Protein AF-0000000082274538 (afdb_homodimer)

Structure (mmCIF, N/CA/C/O backbone):
data_AF-0000000082274538-model_v1
#
loop_
_entity.id
_entity.type
_entity.pdbx_description
1 polymer 'GPN-loop GTPase 3'
#
loop_
_atom_site.group_PDB
_atom_site.id
_atom_site.type_symbol
_atom_site.label_atom_id
_atom_site.label_alt_id
_atom_site.label_comp_id
_atom_site.label_asym_id
_atom_site.label_entity_id
_atom_site.label_seq_id
_atom_site.pdbx_PDB_ins_code
_atom_site.Cartn_x
_atom_site.Cartn_y
_atom_site.Cartn_z
_atom_site.occupancy
_atom_site.B_iso_or_equiv
_atom_site.auth_seq_id
_atom_site.auth_comp_id
_atom_site.auth_asym_id
_atom_site.auth_atom_id
_atom_site.pdbx_PDB_model_num
ATOM 1 N N . MET A 1 1 ? 9.789 31.812 15.656 1 41.69 1 MET A N 1
ATOM 2 C CA . MET A 1 1 ? 8.68 32.156 14.773 1 41.69 1 MET A CA 1
ATOM 3 C C . MET A 1 1 ? 7.902 30.891 14.383 1 41.69 1 MET A C 1
ATOM 5 O O . MET A 1 1 ? 8.492 29.875 14.008 1 41.69 1 MET A O 1
ATOM 9 N N . GLY A 1 2 ? 6.645 30.75 14.836 1 57.97 2 GLY A N 1
ATOM 10 C CA . GLY A 1 2 ? 5.867 29.531 14.75 1 57.97 2 GLY A CA 1
ATOM 11 C C . GLY A 1 2 ? 5.582 29.094 13.32 1 57.97 2 GLY A C 1
ATOM 12 O O . GLY A 1 2 ? 5.969 29.781 12.375 1 57.97 2 GLY A O 1
ATOM 13 N N . ARG A 1 3 ? 5.566 27.922 12.867 1 79.69 3 ARG A N 1
ATOM 14 C CA . ARG A 1 3 ? 5.191 27.406 11.547 1 79.69 3 ARG A CA 1
ATOM 15 C C . ARG A 1 3 ? 3.707 27.062 11.5 1 79.69 3 ARG A C 1
ATOM 17 O O . ARG A 1 3 ? 3.084 26.828 12.539 1 79.69 3 ARG A O 1
ATOM 24 N N . CYS A 1 4 ? 3.139 27.453 10.367 1 91.75 4 CYS A N 1
ATOM 25 C CA . CYS A 1 4 ? 1.728 27.109 10.211 1 91.75 4 CYS A CA 1
ATOM 26 C C . CYS A 1 4 ? 1.48 25.641 10.523 1 91.75 4 CYS A C 1
ATOM 28 O O . CYS A 1 4 ? 2.418 24.844 10.555 1 91.75 4 CYS A O 1
ATOM 30 N N . PHE A 1 5 ? 0.257 25.359 10.898 1 95.19 5 PHE A N 1
ATOM 31 C CA . PHE A 1 5 ? -0.147 23.984 11.172 1 95.19 5 PHE A CA 1
ATOM 32 C C . PHE A 1 5 ? -0.539 23.281 9.883 1 95.19 5 PHE A C 1
ATOM 34 O O . PHE A 1 5 ? -1.173 23.875 9.008 1 95.19 5 PHE A O 1
ATOM 41 N N . ILE A 1 6 ? -0.104 22.031 9.805 1 97.12 6 ILE A N 1
ATOM 42 C CA . ILE A 1 6 ? -0.291 21.375 8.516 1 97.12 6 ILE A CA 1
ATOM 43 C C . ILE A 1 6 ? -0.864 19.969 8.734 1 97.12 6 ILE A C 1
ATOM 45 O O . ILE A 1 6 ? -0.365 19.219 9.57 1 97.12 6 ILE A O 1
ATOM 49 N N . GLN A 1 7 ? -1.952 19.672 8.023 1 97.75 7 GLN A N 1
ATOM 50 C CA . GLN A 1 7 ? -2.41 18.297 7.84 1 97.75 7 GLN A CA 1
ATOM 51 C C . GLN A 1 7 ? -1.885 17.719 6.535 1 97.75 7 GLN A C 1
ATOM 53 O O . GLN A 1 7 ? -2.059 18.312 5.469 1 97.75 7 GLN A O 1
ATOM 58 N N . ILE A 1 8 ? -1.237 16.625 6.672 1 97.56 8 ILE A N 1
ATOM 59 C CA . ILE A 1 8 ? -0.86 15.844 5.496 1 97.56 8 ILE A CA 1
ATOM 60 C C . ILE A 1 8 ? -1.9 14.758 5.246 1 97.56 8 ILE A C 1
ATOM 62 O O . ILE A 1 8 ? -1.877 13.711 5.887 1 97.56 8 ILE A O 1
ATOM 66 N N . VAL A 1 9 ? -2.738 14.969 4.223 1 97.56 9 VAL A N 1
ATOM 67 C CA . VAL A 1 9 ? -3.869 14.078 3.988 1 97.56 9 VAL A CA 1
ATOM 68 C C . VAL A 1 9 ? -3.479 13 2.977 1 97.56 9 VAL A C 1
ATOM 70 O O . VAL A 1 9 ? -3.111 13.312 1.842 1 97.56 9 VAL A O 1
ATOM 73 N N . MET A 1 10 ? -3.574 11.766 3.416 1 94.88 10 MET A N 1
ATOM 74 C CA . MET A 1 10 ? -3.17 10.648 2.572 1 94.88 10 MET A CA 1
ATOM 75 C C . MET A 1 10 ? -4.141 9.484 2.715 1 94.88 10 MET A C 1
ATOM 77 O O . MET A 1 10 ? -5.078 9.547 3.512 1 94.88 10 MET A O 1
ATOM 81 N N . GLY A 1 11 ? -3.967 8.461 1.857 1 90.94 11 GLY A N 1
ATOM 82 C CA . GLY A 1 11 ? -4.816 7.285 1.774 1 90.94 11 GLY A CA 1
ATOM 83 C C . GLY A 1 11 ? -4.984 6.77 0.358 1 90.94 11 GLY A C 1
ATOM 84 O O . GLY A 1 11 ? -4.625 7.449 -0.604 1 90.94 11 GLY A O 1
ATOM 85 N N . PRO A 1 12 ? -5.484 5.629 0.339 1 87.25 12 PRO A N 1
ATOM 86 C CA . PRO A 1 12 ? -5.648 5.035 -0.991 1 87.25 12 PRO A CA 1
ATOM 87 C C . PRO A 1 12 ? -6.508 5.891 -1.917 1 87.25 12 PRO A C 1
ATOM 89 O O . PRO A 1 12 ? -7.277 6.73 -1.448 1 87.25 12 PRO A O 1
ATOM 92 N N . ALA A 1 13 ? -6.297 5.566 -3.264 1 83.12 13 ALA A N 1
ATOM 93 C CA . ALA A 1 13 ? -7.117 6.262 -4.25 1 83.12 13 ALA A CA 1
ATOM 94 C C . ALA A 1 13 ? -8.602 5.996 -4.02 1 83.12 13 ALA A C 1
ATOM 96 O O . ALA A 1 13 ? -9 4.867 -3.723 1 83.12 13 ALA A O 1
ATOM 97 N N . GLY A 1 14 ? -9.375 6.98 -4.027 1 82.12 14 GLY A N 1
ATOM 98 C CA . GLY A 1 14 ? -10.812 6.832 -3.889 1 82.12 14 GLY A CA 1
ATOM 99 C C . GLY A 1 14 ? -11.289 6.891 -2.447 1 82.12 14 GLY A C 1
ATOM 100 O O . GLY A 1 14 ? -12.484 6.812 -2.176 1 82.12 14 GLY A O 1
ATOM 101 N N . SER A 1 15 ? -10.414 7.074 -1.529 1 89.62 15 SER A N 1
ATOM 102 C CA . SER A 1 15 ? -10.781 7.051 -0.118 1 89.62 15 SER A CA 1
ATOM 103 C C . SER A 1 15 ? -11.469 8.344 0.298 1 89.62 15 SER A C 1
ATOM 105 O O . SER A 1 15 ? -12.008 8.445 1.401 1 89.62 15 SER A O 1
ATOM 107 N N . GLY A 1 16 ? -11.422 9.414 -0.55 1 91.94 16 GLY A N 1
ATOM 108 C CA . GLY A 1 16 ? -12.133 10.641 -0.247 1 91.94 16 GLY A CA 1
ATOM 109 C C . GLY A 1 16 ? -11.227 11.742 0.269 1 91.94 16 GLY A C 1
ATOM 110 O O . GLY A 1 16 ? -11.664 12.625 1.008 1 91.94 16 GLY A O 1
ATOM 111 N N . LYS A 1 17 ? -9.992 11.719 -0.103 1 95.5 17 LYS A N 1
ATOM 112 C CA . LYS A 1 17 ? -9.016 12.703 0.36 1 95.5 17 LYS A CA 1
ATOM 113 C C . LYS A 1 17 ? -9.453 14.117 -0.017 1 95.5 17 LYS A C 1
ATOM 115 O O . LYS A 1 17 ? -9.5 15.008 0.837 1 95.5 17 LYS A O 1
ATOM 120 N N . SER A 1 18 ? -9.789 14.32 -1.315 1 94.94 18 SER A N 1
ATOM 121 C CA . SER A 1 18 ? -10.18 15.641 -1.787 1 94.94 18 SER A CA 1
ATOM 122 C C . SER A 1 18 ? -11.484 16.094 -1.148 1 94.94 18 SER A C 1
ATOM 124 O O . SER A 1 18 ? -11.648 17.266 -0.82 1 94.94 18 SER A O 1
ATOM 126 N N . THR A 1 19 ? -12.383 15.172 -1.004 1 95.56 19 THR A N 1
ATOM 127 C CA . THR A 1 19 ? -13.648 15.477 -0.348 1 95.56 19 THR A CA 1
ATOM 128 C C . THR A 1 19 ? -13.422 15.867 1.109 1 95.56 19 THR A C 1
ATOM 130 O O . THR A 1 19 ? -14.078 16.781 1.622 1 95.56 19 THR A O 1
ATOM 133 N N . TYR A 1 20 ? -12.555 15.18 1.784 1 97.75 20 TYR A N 1
ATOM 134 C CA . TYR A 1 20 ? -12.172 15.516 3.15 1 97.75 20 TYR A CA 1
ATOM 135 C C . TYR A 1 20 ? -11.656 16.953 3.23 1 97.75 20 TYR A C 1
ATOM 137 O O . TYR A 1 20 ? -12.078 17.719 4.094 1 97.75 20 TYR A O 1
ATOM 145 N N . CYS A 1 21 ? -10.727 17.312 2.322 1 98 21 CYS A N 1
ATOM 146 C CA . CYS A 1 21 ? -10.148 18.641 2.291 1 98 21 CYS A CA 1
ATOM 147 C C . CYS A 1 21 ? -11.219 19.703 2.09 1 98 21 CYS A C 1
ATOM 149 O O . CYS A 1 21 ? -11.234 20.719 2.787 1 98 21 CYS A O 1
ATOM 151 N N . GLN A 1 22 ? -12.109 19.422 1.169 1 97.25 22 GLN A N 1
ATOM 152 C CA . GLN A 1 22 ? -13.203 20.344 0.893 1 97.25 22 GLN A CA 1
ATOM 153 C C . GLN A 1 22 ? -14.094 20.531 2.119 1 97.25 22 GLN A C 1
ATOM 155 O O . GLN A 1 22 ? -14.445 21.656 2.479 1 97.25 22 GLN A O 1
ATOM 160 N N . ALA A 1 23 ? -14.453 19.422 2.736 1 96.81 23 ALA A N 1
ATOM 161 C CA . ALA A 1 23 ? -15.352 19.453 3.893 1 96.81 23 ALA A CA 1
ATOM 162 C C . ALA A 1 23 ? -14.719 20.219 5.051 1 96.81 23 ALA A C 1
ATOM 164 O O . ALA A 1 23 ? -15.391 21.016 5.707 1 96.81 23 ALA A O 1
ATOM 165 N N . MET A 1 24 ? -13.469 20 5.312 1 97.25 24 MET A N 1
ATOM 166 C CA . MET A 1 24 ? -12.766 20.672 6.402 1 97.25 24 MET A CA 1
ATOM 167 C C . MET A 1 24 ? -12.68 22.172 6.152 1 97.25 24 MET A C 1
ATOM 169 O O . MET A 1 24 ? -12.898 22.969 7.062 1 97.25 24 MET A O 1
ATOM 173 N N . GLN A 1 25 ? -12.32 22.5 4.918 1 96.69 25 GLN A N 1
ATOM 174 C CA . GLN A 1 25 ? -12.227 23.922 4.551 1 96.69 25 GLN A CA 1
ATOM 175 C C . GLN A 1 25 ? -13.57 24.625 4.719 1 96.69 25 GLN A C 1
ATOM 177 O O . GLN A 1 25 ? -13.641 25.703 5.312 1 96.69 25 GLN A O 1
ATOM 182 N N . HIS A 1 26 ? -14.625 24.016 4.207 1 95 26 HIS A N 1
ATOM 183 C CA . HIS A 1 26 ? -15.961 24.594 4.297 1 95 26 HIS A CA 1
ATOM 184 C C . HIS A 1 26 ? -16.422 24.672 5.746 1 95 26 HIS A C 1
ATOM 186 O O . HIS A 1 26 ? -16.984 25.703 6.164 1 95 26 HIS A O 1
ATOM 192 N N . HIS A 1 27 ? -16.203 23.625 6.457 1 94.81 27 HIS A N 1
ATOM 193 C CA . HIS A 1 27 ? -16.609 23.578 7.859 1 94.81 27 HIS A CA 1
ATOM 194 C C . HIS A 1 27 ? -15.945 24.703 8.664 1 94.81 27 HIS A C 1
ATOM 196 O O . HIS A 1 27 ? -16.594 25.359 9.477 1 94.81 27 HIS A O 1
ATOM 202 N N . ALA A 1 28 ? -14.688 24.906 8.453 1 92.44 28 ALA A N 1
ATOM 203 C CA . ALA A 1 28 ? -13.938 25.922 9.188 1 92.44 28 ALA A CA 1
ATOM 204 C C . ALA A 1 28 ? -14.484 27.328 8.914 1 92.44 28 ALA A C 1
ATOM 206 O O . ALA A 1 28 ? -14.477 28.188 9.797 1 92.44 28 ALA A O 1
ATOM 207 N N . GLU A 1 29 ? -14.969 27.547 7.734 1 89.56 29 GLU A N 1
ATOM 208 C CA . GLU A 1 29 ? -15.5 28.844 7.352 1 89.56 29 GLU A CA 1
ATOM 209 C C . GLU A 1 29 ? -16.844 29.125 8.023 1 89.56 29 GLU A C 1
ATOM 211 O O . GLU A 1 29 ? -17.25 30.281 8.172 1 89.56 29 GLU A O 1
ATOM 216 N N . THR A 1 30 ? -17.484 28.078 8.359 1 86.69 30 THR A N 1
ATOM 217 C CA . THR A 1 30 ? -18.844 28.234 8.867 1 86.69 30 THR A CA 1
ATOM 218 C C . THR A 1 30 ? -18.859 28.25 10.391 1 86.69 30 THR A C 1
ATOM 220 O O . THR A 1 30 ? -19.891 28.531 11.016 1 86.69 30 THR A O 1
ATOM 223 N N . LEU A 1 31 ? -17.734 27.859 10.906 1 81.81 31 LEU A N 1
ATOM 224 C CA . LEU A 1 31 ? -17.641 27.875 12.367 1 81.81 31 LEU A CA 1
ATOM 225 C C . LEU A 1 31 ? -17.812 29.297 12.898 1 81.81 31 LEU A C 1
ATOM 227 O O . LEU A 1 31 ? -17.484 30.266 12.219 1 81.81 31 LEU A O 1
ATOM 231 N N . GLY A 1 32 ? -18.625 29.469 13.977 1 70.56 32 GLY A N 1
ATOM 232 C CA . GLY A 1 32 ? -18.906 30.781 14.547 1 70.56 32 GLY A CA 1
ATOM 233 C C . GLY A 1 32 ? -17.969 31.156 15.672 1 70.56 32 GLY A C 1
ATOM 234 O O . GLY A 1 32 ? -17.312 30.297 16.25 1 70.56 32 GLY A O 1
ATOM 235 N N . GLY A 1 33 ? -17.906 32.406 15.828 1 65.69 33 GLY A N 1
ATOM 236 C CA . GLY A 1 33 ? -17.25 32.969 16.969 1 65.69 33 GLY A CA 1
ATOM 237 C C . GLY A 1 33 ? -15.742 32.75 16.984 1 65.69 33 GLY A C 1
ATOM 238 O O . GLY A 1 33 ? -15.078 32.969 15.969 1 65.69 33 GLY A O 1
ATOM 239 N N . SER A 1 34 ? -15.18 32.375 18.125 1 62 34 SER A N 1
ATOM 240 C CA . SER A 1 34 ? -13.758 32.219 18.406 1 62 34 SER A CA 1
ATOM 241 C C . SER A 1 34 ? -13.188 30.969 17.719 1 62 34 SER A C 1
ATOM 243 O O . SER A 1 34 ? -11.969 30.828 17.594 1 62 34 SER A O 1
ATOM 245 N N . ARG A 1 35 ? -14.133 30.234 17.094 1 69.69 35 ARG A N 1
ATOM 246 C CA . ARG A 1 35 ? -13.648 29 16.484 1 69.69 35 ARG A CA 1
ATOM 247 C C . ARG A 1 35 ? -13.492 29.156 14.984 1 69.69 35 ARG A C 1
ATOM 249 O O . ARG A 1 35 ? -13.008 28.25 14.305 1 69.69 35 ARG A O 1
ATOM 256 N N . LYS A 1 36 ? -13.898 30.344 14.555 1 77.12 36 LYS A N 1
ATOM 257 C CA . LYS A 1 36 ? -13.766 30.578 13.117 1 77.12 36 LYS A CA 1
ATOM 258 C C . LYS A 1 36 ? -12.305 30.625 12.703 1 77.12 36 LYS A C 1
ATOM 260 O O . LYS A 1 36 ? -11.477 31.25 13.375 1 77.12 36 LYS A O 1
ATOM 265 N N . ARG A 1 37 ? -12.016 29.812 11.828 1 85.12 37 ARG A N 1
ATOM 266 C CA . ARG A 1 37 ? -10.648 29.797 11.312 1 85.12 37 ARG A CA 1
ATOM 267 C C . ARG A 1 37 ? -10.633 29.562 9.805 1 85.12 37 ARG A C 1
ATOM 269 O O . ARG A 1 37 ? -11.625 29.109 9.234 1 85.12 37 ARG A O 1
ATOM 276 N N . THR A 1 38 ? -9.641 30.062 9.242 1 91.44 38 THR A N 1
ATOM 277 C CA . THR A 1 38 ? -9.406 29.828 7.824 1 91.44 38 THR A CA 1
ATOM 278 C C . THR A 1 38 ? -8.484 28.641 7.613 1 91.44 38 THR A C 1
ATOM 280 O O . THR A 1 38 ? -7.391 28.594 8.188 1 91.44 38 THR A O 1
ATOM 283 N N . ILE A 1 39 ? -9 27.672 6.898 1 96 39 ILE A N 1
ATOM 284 C CA . ILE A 1 39 ? -8.172 26.547 6.508 1 96 39 ILE A CA 1
ATOM 285 C C . ILE A 1 39 ? -7.809 26.656 5.031 1 96 39 ILE A C 1
ATOM 287 O O . ILE A 1 39 ? -8.688 26.719 4.168 1 96 39 ILE A O 1
ATOM 291 N N . HIS A 1 40 ? -6.547 26.75 4.789 1 97.5 40 HIS A N 1
ATOM 292 C CA . HIS A 1 40 ? -6.062 26.719 3.414 1 97.5 40 HIS A CA 1
ATOM 293 C C . HIS A 1 40 ? -5.852 25.281 2.943 1 97.5 40 HIS A C 1
ATOM 295 O O . HIS A 1 40 ? -5.543 24.406 3.746 1 97.5 40 HIS A O 1
ATOM 301 N N . VAL A 1 41 ? -6.09 25.031 1.64 1 98.25 41 VAL A N 1
ATOM 302 C CA . VAL A 1 41 ? -5.879 23.703 1.062 1 98.25 41 VAL A CA 1
ATOM 303 C C . VAL A 1 41 ? -4.953 23.812 -0.146 1 98.25 41 VAL A C 1
ATOM 305 O O . VAL A 1 41 ? -5.121 24.703 -0.99 1 98.25 41 VAL A O 1
ATOM 308 N N . ALA A 1 42 ? -3.955 23.016 -0.171 1 98.25 42 ALA A N 1
ATOM 309 C CA . ALA A 1 42 ? -3.061 22.953 -1.322 1 98.25 42 ALA A CA 1
ATOM 310 C C . ALA A 1 42 ? -3.021 21.531 -1.895 1 98.25 42 ALA A C 1
ATOM 312 O O . ALA A 1 42 ? -3.242 20.562 -1.172 1 98.25 42 ALA A O 1
ATOM 313 N N . ASN A 1 43 ? -2.76 21.422 -3.152 1 97.56 43 ASN A N 1
ATOM 314 C CA . ASN A 1 43 ? -2.697 20.141 -3.848 1 97.56 43 ASN A CA 1
ATOM 315 C C . ASN A 1 43 ? -1.256 19.688 -4.07 1 97.56 43 ASN A C 1
ATOM 317 O O . ASN A 1 43 ? -0.471 20.391 -4.703 1 97.56 43 ASN A O 1
ATOM 321 N N . LEU A 1 44 ? -0.915 18.516 -3.568 1 96.75 44 LEU A N 1
ATOM 322 C CA . LEU A 1 44 ? 0.397 17.922 -3.822 1 96.75 44 LEU A CA 1
ATOM 323 C C . LEU A 1 44 ? 0.277 16.672 -4.676 1 96.75 44 LEU A C 1
ATOM 325 O O . LEU A 1 44 ? 1.239 15.906 -4.809 1 96.75 44 LEU A O 1
ATOM 329 N N . ASP A 1 45 ? -0.889 16.391 -5.23 1 93.06 45 ASP A N 1
ATOM 330 C CA . ASP A 1 45 ? -1.107 15.289 -6.172 1 93.06 45 ASP A CA 1
ATOM 331 C C . ASP A 1 45 ? -0.975 15.766 -7.613 1 93.06 45 ASP A C 1
ATOM 333 O O . ASP A 1 45 ? -1.901 16.375 -8.164 1 93.06 45 ASP A O 1
ATOM 337 N N . PRO A 1 46 ? 0.115 15.422 -8.234 1 92.62 46 PRO A N 1
ATOM 338 C CA . PRO A 1 46 ? 0.319 15.906 -9.602 1 92.62 46 PRO A CA 1
ATOM 339 C C . PRO A 1 46 ? -0.691 15.328 -10.586 1 92.62 46 PRO A C 1
ATOM 341 O O . PRO A 1 46 ? -0.759 15.773 -11.734 1 92.62 46 PRO A O 1
ATOM 344 N N . SER A 1 47 ? -1.491 14.305 -10.164 1 85.62 47 SER A N 1
ATOM 345 C CA . SER A 1 47 ? -2.447 13.672 -11.062 1 85.62 47 SER A CA 1
ATOM 346 C C . SER A 1 47 ? -3.836 14.289 -10.922 1 85.62 47 SER A C 1
ATOM 348 O O . SER A 1 47 ? -4.73 14.016 -11.727 1 85.62 47 SER A O 1
ATOM 350 N N . ALA A 1 48 ? -4.02 15.055 -9.875 1 84.06 48 ALA A N 1
ATOM 351 C CA . ALA A 1 48 ? -5.332 15.633 -9.609 1 84.06 48 ALA A CA 1
ATOM 352 C C . ALA A 1 48 ? -5.578 16.875 -10.469 1 84.06 48 ALA A C 1
ATOM 354 O O . ALA A 1 48 ? -4.734 17.766 -10.531 1 84.06 48 ALA A O 1
ATOM 355 N N . GLU A 1 49 ? -6.777 16.922 -11.109 1 79 49 GLU A N 1
ATOM 356 C CA . GLU A 1 49 ? -7.02 18.031 -12.023 1 79 49 GLU A CA 1
ATOM 357 C C . GLU A 1 49 ? -8.203 18.875 -11.57 1 79 49 GLU A C 1
ATOM 359 O O . GLU A 1 49 ? -8.305 20.062 -11.914 1 79 49 GLU A O 1
ATOM 364 N N . GLU A 1 50 ? -9.039 18.297 -10.859 1 82.44 50 GLU A N 1
ATOM 365 C CA . GLU A 1 50 ? -10.242 19 -10.422 1 82.44 50 GLU A CA 1
ATOM 366 C C . GLU A 1 50 ? -10.367 18.969 -8.898 1 82.44 50 GLU A C 1
ATOM 368 O O . GLU A 1 50 ? -10.102 17.938 -8.266 1 82.44 50 GLU A O 1
ATOM 373 N N . PHE A 1 51 ? -10.719 20.203 -8.484 1 86.19 51 PHE A N 1
ATOM 374 C CA . PHE A 1 51 ? -10.797 20.328 -7.035 1 86.19 51 PHE A CA 1
ATOM 375 C C . PHE A 1 51 ? -12.133 20.938 -6.617 1 86.19 51 PHE A C 1
ATOM 377 O O . PHE A 1 51 ? -12.664 21.812 -7.297 1 86.19 51 PHE A O 1
ATOM 384 N N . GLY A 1 52 ? -12.695 20.5 -5.551 1 91.44 52 GLY A N 1
ATOM 385 C CA . GLY A 1 52 ? -13.883 21.094 -4.969 1 91.44 52 GLY A CA 1
ATOM 386 C C . GLY A 1 52 ? -13.586 22.078 -3.855 1 91.44 52 GLY A C 1
ATOM 387 O O . GLY A 1 52 ? -14.492 22.516 -3.137 1 91.44 52 GLY A O 1
ATOM 388 N N . TYR A 1 53 ? -12.312 22.391 -3.633 1 95.44 53 TYR A N 1
ATOM 389 C CA . TYR A 1 53 ? -11.875 23.328 -2.607 1 95.44 53 TYR A CA 1
ATOM 390 C C . TYR A 1 53 ? -11.086 24.469 -3.223 1 95.44 53 TYR A C 1
ATOM 392 O O . TYR A 1 53 ? -10.688 24.406 -4.387 1 95.44 53 TYR A O 1
ATOM 400 N N . GLN A 1 54 ? -11 25.594 -2.455 1 95.5 54 GLN A N 1
ATOM 401 C CA . GLN A 1 54 ? -10.172 26.719 -2.877 1 95.5 54 GLN A CA 1
ATOM 402 C C . GLN A 1 54 ? -8.688 26.406 -2.711 1 95.5 54 GLN A C 1
ATOM 404 O O . GLN A 1 54 ? -8.227 26.109 -1.604 1 95.5 54 GLN A O 1
ATOM 409 N N . LEU A 1 55 ? -7.969 26.562 -3.75 1 96.69 55 LEU A N 1
ATOM 410 C CA . LEU A 1 55 ? -6.566 26.156 -3.783 1 96.69 55 LEU A CA 1
ATOM 411 C C . LEU A 1 55 ? -5.668 27.297 -3.295 1 96.69 55 LEU A C 1
ATOM 413 O O . LEU A 1 55 ? -5.809 28.438 -3.734 1 96.69 55 LEU A O 1
ATOM 417 N N . ALA A 1 56 ? -4.812 26.953 -2.361 1 97.31 56 ALA A N 1
ATOM 418 C CA . ALA A 1 56 ? -3.754 27.891 -1.973 1 97.31 56 ALA A CA 1
ATOM 419 C C . ALA A 1 56 ? -2.578 27.812 -2.943 1 97.31 56 ALA A C 1
ATOM 421 O O . ALA A 1 56 ? -2.043 28.844 -3.354 1 97.31 56 ALA A O 1
ATOM 422 N N . PHE A 1 57 ? -2.109 26.656 -3.262 1 97.62 57 PHE A N 1
ATOM 423 C CA . PHE A 1 57 ? -1.126 26.406 -4.309 1 97.62 57 PHE A CA 1
ATOM 424 C C . PHE A 1 57 ? -1.273 25 -4.867 1 97.62 57 PHE A C 1
ATOM 426 O O . PHE A 1 57 ? -1.954 24.156 -4.273 1 97.62 57 PHE A O 1
ATOM 433 N N . ASP A 1 58 ? -0.678 24.766 -6.047 1 97.25 58 ASP A N 1
ATOM 434 C CA . ASP A 1 58 ? -0.84 23.531 -6.812 1 97.25 58 ASP A CA 1
ATOM 435 C C . ASP A 1 58 ? 0.504 23.016 -7.336 1 97.25 58 ASP A C 1
ATOM 437 O O . ASP A 1 58 ? 1.182 23.719 -8.094 1 97.25 58 ASP A O 1
ATOM 441 N N . ILE A 1 59 ? 0.791 21.812 -6.941 1 97.44 59 ILE A N 1
ATOM 442 C CA . ILE A 1 59 ? 2.057 21.25 -7.395 1 97.44 59 ILE A CA 1
ATOM 443 C C . ILE A 1 59 ? 2.096 21.219 -8.922 1 97.44 59 ILE A C 1
ATOM 445 O O . ILE A 1 59 ? 3.172 21.203 -9.523 1 97.44 59 ILE A O 1
ATOM 449 N N . ARG A 1 60 ? 1.025 21.188 -9.594 1 94.75 60 ARG A N 1
ATOM 450 C CA . ARG A 1 60 ? 0.957 21.141 -11.055 1 94.75 60 ARG A CA 1
ATOM 451 C C . ARG A 1 60 ? 1.538 22.406 -11.68 1 94.75 60 ARG A C 1
ATOM 453 O O . ARG A 1 60 ? 1.849 22.422 -12.867 1 94.75 60 ARG A O 1
ATOM 460 N N . ASP A 1 61 ? 1.614 23.438 -10.891 1 95.94 61 ASP A N 1
ATOM 461 C CA . ASP A 1 61 ? 2.32 24.625 -11.352 1 95.94 61 ASP A CA 1
ATOM 462 C C . ASP A 1 61 ? 3.82 24.359 -11.469 1 95.94 61 ASP A C 1
ATOM 464 O O . ASP A 1 61 ? 4.531 25.094 -12.156 1 95.94 61 ASP A O 1
ATOM 468 N N . LEU A 1 62 ? 4.293 23.406 -10.742 1 96.25 62 LEU A N 1
ATOM 469 C CA . LEU A 1 62 ? 5.691 23 -10.781 1 96.25 62 LEU A CA 1
ATOM 470 C C . LEU A 1 62 ? 5.898 21.875 -11.789 1 96.25 62 LEU A C 1
ATOM 472 O O . LEU A 1 62 ? 6.824 21.922 -12.602 1 96.25 62 LEU A O 1
ATOM 476 N N . ILE A 1 63 ? 5.043 20.875 -11.664 1 94.31 63 ILE A N 1
ATOM 477 C CA . ILE A 1 63 ? 5.184 19.672 -12.484 1 94.31 63 ILE A CA 1
ATOM 478 C C . ILE A 1 63 ? 3.842 18.953 -12.57 1 94.31 63 ILE A C 1
ATOM 480 O O . ILE A 1 63 ? 3.092 18.906 -11.594 1 94.31 63 ILE A O 1
ATOM 484 N N . SER A 1 64 ? 3.551 18.469 -13.742 1 90.31 64 SER A N 1
ATOM 485 C CA . SER A 1 64 ? 2.314 17.719 -13.953 1 90.31 64 SER A CA 1
ATOM 486 C C . SER A 1 64 ? 2.6 16.328 -14.492 1 90.31 64 SER A C 1
ATOM 488 O O . SER A 1 64 ? 3.49 16.156 -15.328 1 90.31 64 SER A O 1
ATOM 490 N N . VAL A 1 65 ? 1.836 15.359 -13.969 1 87.44 65 VAL A N 1
ATOM 491 C CA . VAL A 1 65 ? 2.057 13.969 -14.336 1 87.44 65 VAL A CA 1
ATOM 492 C C . VAL A 1 65 ? 1.735 13.758 -15.812 1 87.44 65 VAL A C 1
ATOM 494 O O . VAL A 1 65 ? 2.412 12.992 -16.5 1 87.44 65 VAL A O 1
ATOM 497 N N . GLU A 1 66 ? 0.736 14.391 -16.297 1 82.31 66 GLU A N 1
ATOM 498 C CA . GLU A 1 66 ? 0.347 14.273 -17.703 1 82.31 66 GLU A CA 1
ATOM 499 C C . GLU A 1 66 ? 1.486 14.688 -18.625 1 82.31 66 GLU A C 1
ATOM 501 O O . GLU A 1 66 ? 1.781 14 -19.609 1 82.31 66 GLU A O 1
ATOM 506 N N . GLU A 1 67 ? 2.072 15.797 -18.312 1 86.31 67 GLU A N 1
ATOM 507 C CA . GLU A 1 67 ? 3.176 16.312 -19.125 1 86.31 67 GLU A CA 1
ATOM 508 C C . GLU A 1 67 ? 4.375 15.367 -19.078 1 86.31 67 GLU A C 1
ATOM 510 O O . GLU A 1 67 ? 5.027 15.133 -20.094 1 86.31 67 GLU A O 1
ATOM 515 N N . VAL A 1 68 ? 4.625 14.852 -17.859 1 89.69 68 VAL A N 1
ATOM 516 C CA . VAL A 1 68 ? 5.77 13.969 -17.672 1 89.69 68 VAL A CA 1
ATOM 517 C C . VAL A 1 68 ? 5.574 12.688 -18.469 1 89.69 68 VAL A C 1
ATOM 519 O O . VAL A 1 68 ? 6.504 12.219 -19.141 1 89.69 68 VAL A O 1
ATOM 522 N N . MET A 1 69 ? 4.418 12.148 -18.344 1 83.5 69 MET A N 1
ATOM 523 C CA . MET A 1 69 ? 4.141 10.906 -19.062 1 83.5 69 MET A CA 1
ATOM 524 C C . MET A 1 69 ? 4.273 11.094 -20.562 1 83.5 69 MET A C 1
ATOM 526 O O . MET A 1 69 ? 4.812 10.227 -21.25 1 83.5 69 MET A O 1
ATOM 530 N N . GLU A 1 70 ? 3.82 12.172 -21.109 1 83.19 70 GLU A N 1
ATOM 531 C CA . GLU A 1 70 ? 3.869 12.469 -22.531 1 83.19 70 GLU A CA 1
ATOM 532 C C . GLU A 1 70 ? 5.301 12.719 -23 1 83.19 70 GLU A C 1
ATOM 534 O O . GLU A 1 70 ? 5.727 12.195 -24.031 1 83.19 70 GLU A O 1
ATOM 539 N N . GLU A 1 71 ? 6.043 13.445 -22.234 1 89.94 71 GLU A N 1
ATOM 540 C CA . GLU A 1 71 ? 7.379 13.875 -22.641 1 89.94 71 GLU A CA 1
ATOM 541 C C . GLU A 1 71 ? 8.391 12.75 -22.484 1 89.94 71 GLU A C 1
ATOM 543 O O . GLU A 1 71 ? 9.312 12.609 -23.281 1 89.94 71 GLU A O 1
ATOM 548 N N . LEU A 1 72 ? 8.219 11.938 -21.406 1 89.75 72 LEU A N 1
ATOM 549 C CA . LEU A 1 72 ? 9.242 10.945 -21.094 1 89.75 72 LEU A CA 1
ATOM 550 C C . LEU A 1 72 ? 8.766 9.539 -21.438 1 89.75 72 LEU A C 1
ATOM 552 O O . LEU A 1 72 ? 9.5 8.57 -21.25 1 89.75 72 LEU A O 1
ATOM 556 N N . ASN A 1 73 ? 7.574 9.438 -21.875 1 81.94 73 ASN A N 1
ATOM 557 C CA . ASN A 1 73 ? 6.996 8.148 -22.234 1 81.94 73 ASN A CA 1
ATOM 558 C C . ASN A 1 73 ? 7.039 7.164 -21.078 1 81.94 73 ASN A C 1
ATOM 560 O O . ASN A 1 73 ? 7.531 6.043 -21.219 1 81.94 73 ASN A O 1
ATOM 564 N N . LEU A 1 74 ? 6.629 7.598 -19.953 1 80.69 74 LEU A N 1
ATOM 565 C CA . LEU A 1 74 ? 6.555 6.785 -18.734 1 80.69 74 LEU A CA 1
ATOM 566 C C . LEU A 1 74 ? 5.125 6.316 -18.484 1 80.69 74 LEU A C 1
ATOM 568 O O . LEU A 1 74 ? 4.172 6.973 -18.906 1 80.69 74 LEU A O 1
ATOM 572 N N . GLY A 1 75 ? 5.07 5.148 -17.875 1 74.44 75 GLY A N 1
ATOM 573 C CA . GLY A 1 75 ? 3.766 4.734 -17.375 1 74.44 75 GLY A CA 1
ATOM 574 C C . GLY A 1 75 ? 3.285 5.562 -16.203 1 74.44 75 GLY A C 1
ATOM 575 O O . GLY A 1 75 ? 4.004 6.445 -15.719 1 74.44 75 GLY A O 1
ATOM 576 N N . PRO A 1 76 ? 2.104 5.301 -15.773 1 76.31 76 PRO A N 1
ATOM 577 C CA . PRO A 1 76 ? 1.496 6.066 -14.688 1 76.31 76 PRO A CA 1
ATOM 578 C C . PRO A 1 76 ? 2.344 6.059 -13.414 1 76.31 76 PRO A C 1
ATOM 580 O O . PRO A 1 76 ? 2.555 7.109 -12.805 1 76.31 76 PRO A O 1
ATOM 583 N N . ASN A 1 77 ? 2.811 4.961 -12.969 1 77.94 77 ASN A N 1
ATOM 584 C CA . ASN A 1 77 ? 3.629 4.875 -11.766 1 77.94 77 ASN A CA 1
ATOM 585 C C . ASN A 1 77 ? 4.957 5.609 -11.93 1 77.94 77 ASN A C 1
ATOM 587 O O . ASN A 1 77 ? 5.367 6.371 -11.055 1 77.94 77 ASN A O 1
ATOM 591 N N . GLY A 1 78 ? 5.453 5.332 -13.07 1 82.25 78 GLY A N 1
ATOM 592 C CA . GLY A 1 78 ? 6.699 6.023 -13.359 1 82.25 78 GLY A CA 1
ATOM 593 C C . GLY A 1 78 ? 6.547 7.531 -13.414 1 82.25 78 GLY A C 1
ATOM 594 O O . GLY A 1 78 ? 7.418 8.273 -12.953 1 82.25 78 GLY A O 1
ATOM 595 N N . GLY A 1 79 ? 5.473 7.949 -14.016 1 85.19 79 GLY A N 1
ATOM 596 C CA . GLY A 1 79 ? 5.195 9.375 -14.086 1 85.19 79 GLY A CA 1
ATOM 597 C C . GLY A 1 79 ? 5.035 10.023 -12.727 1 85.19 79 GLY A C 1
ATOM 598 O O . GLY A 1 79 ? 5.586 11.094 -12.469 1 85.19 79 GLY A O 1
ATOM 599 N N . LEU A 1 80 ? 4.27 9.414 -11.859 1 86.94 80 LEU A N 1
ATOM 600 C CA . LEU A 1 80 ? 4.035 9.938 -10.516 1 86.94 80 LEU A CA 1
ATOM 601 C C . LEU A 1 80 ? 5.328 9.969 -9.711 1 86.94 80 LEU A C 1
ATOM 603 O O . LEU A 1 80 ? 5.605 10.953 -9.016 1 86.94 80 LEU A O 1
ATOM 607 N N . VAL A 1 81 ? 6.121 8.938 -9.805 1 88.5 81 VAL A N 1
ATOM 608 C CA . VAL A 1 81 ? 7.402 8.867 -9.117 1 88.5 81 VAL A CA 1
ATOM 609 C C . VAL A 1 81 ? 8.32 9.984 -9.609 1 88.5 81 VAL A C 1
ATOM 611 O O . VAL A 1 81 ? 8.977 10.648 -8.805 1 88.5 81 VAL A O 1
ATOM 614 N N . TYR A 1 82 ? 8.297 10.195 -10.875 1 92.31 82 TYR A N 1
ATOM 615 C CA . TYR A 1 82 ? 9.109 11.258 -11.453 1 92.31 82 TYR A CA 1
ATOM 616 C C . TYR A 1 82 ? 8.688 12.625 -10.922 1 92.31 82 TYR A C 1
ATOM 618 O O . TYR A 1 82 ? 9.539 13.445 -10.578 1 92.31 82 TYR A O 1
ATOM 626 N N . CYS A 1 83 ? 7.457 12.836 -10.867 1 94.62 83 CYS A N 1
ATOM 627 C CA . CYS A 1 83 ? 6.949 14.117 -10.375 1 94.62 83 CYS A CA 1
ATOM 628 C C . CYS A 1 83 ? 7.398 14.359 -8.938 1 94.62 83 CYS A C 1
ATOM 630 O O . CYS A 1 83 ? 7.828 15.461 -8.594 1 94.62 83 CYS A O 1
ATOM 632 N N . MET A 1 84 ? 7.305 13.367 -8.117 1 94.06 84 MET A N 1
ATOM 633 C CA . MET A 1 84 ? 7.668 13.523 -6.711 1 94.06 84 MET A CA 1
ATOM 634 C C . MET A 1 84 ? 9.172 13.695 -6.555 1 94.06 84 MET A C 1
ATOM 636 O O . MET A 1 84 ? 9.633 14.445 -5.691 1 94.06 84 MET A O 1
ATOM 640 N N . GLU A 1 85 ? 9.914 13.008 -7.363 1 94.69 85 GLU A N 1
ATOM 641 C CA . GLU A 1 85 ? 11.359 13.219 -7.379 1 94.69 85 GLU A CA 1
ATOM 642 C C . GLU A 1 85 ? 11.695 14.641 -7.816 1 94.69 85 GLU A C 1
ATOM 644 O O . GLU A 1 85 ? 12.617 15.258 -7.281 1 94.69 85 GLU A O 1
ATOM 649 N N . TYR A 1 86 ? 10.969 15.016 -8.812 1 96.44 86 TYR A N 1
ATOM 650 C CA . TYR A 1 86 ? 11.156 16.375 -9.289 1 96.44 86 TYR A CA 1
ATOM 651 C C . TYR A 1 86 ? 10.883 17.391 -8.18 1 96.44 86 TYR A C 1
ATOM 653 O O . TYR A 1 86 ? 11.633 18.359 -8.016 1 96.44 86 TYR A O 1
ATOM 661 N N . LEU A 1 87 ? 9.828 17.219 -7.426 1 97 87 LEU A N 1
ATOM 662 C CA . LEU A 1 87 ? 9.539 18.078 -6.281 1 97 87 LEU A CA 1
ATOM 663 C C . LEU A 1 87 ? 10.688 18.062 -5.281 1 97 87 LEU A C 1
ATOM 665 O O . LEU A 1 87 ? 11.109 19.109 -4.789 1 97 87 LEU A O 1
ATOM 669 N N . LEU A 1 88 ? 11.227 16.906 -4.996 1 96.44 88 LEU A N 1
ATOM 670 C CA . LEU A 1 88 ? 12.312 16.766 -4.031 1 96.44 88 LEU A CA 1
ATOM 671 C C . LEU A 1 88 ? 13.555 17.516 -4.488 1 96.44 88 LEU A C 1
ATOM 673 O O . LEU A 1 88 ? 14.312 18.031 -3.664 1 96.44 88 LEU A O 1
ATOM 677 N N . ASN A 1 89 ? 13.703 17.547 -5.766 1 96.5 89 ASN A N 1
ATOM 678 C CA . ASN A 1 89 ? 14.836 18.281 -6.32 1 96.5 89 ASN A CA 1
ATOM 679 C C . ASN A 1 89 ? 14.547 19.781 -6.414 1 96.5 89 ASN A C 1
ATOM 681 O O . ASN A 1 89 ? 15.445 20.562 -6.719 1 96.5 89 ASN A O 1
ATOM 685 N N . ASN A 1 90 ? 13.32 20.141 -6.195 1 97.75 90 ASN A N 1
ATOM 686 C CA . ASN A 1 90 ? 12.906 21.547 -6.25 1 97.75 90 ASN A CA 1
ATOM 687 C C . ASN A 1 90 ? 12.148 21.953 -4.988 1 97.75 90 ASN A C 1
ATOM 689 O O . ASN A 1 90 ? 11.102 22.609 -5.074 1 97.75 90 ASN A O 1
ATOM 693 N N . MET A 1 91 ? 12.602 21.562 -3.879 1 97.25 91 MET A N 1
ATOM 694 C CA . MET A 1 91 ? 11.914 21.797 -2.609 1 97.25 91 MET A CA 1
ATOM 695 C C . MET A 1 91 ? 11.844 23.281 -2.283 1 97.25 91 MET A C 1
ATOM 697 O O . MET A 1 91 ? 11.023 23.703 -1.467 1 97.25 91 MET A O 1
ATOM 701 N N . ASP A 1 92 ? 12.68 24.047 -2.924 1 97.19 92 ASP A N 1
ATOM 702 C CA . ASP A 1 92 ? 12.609 25.5 -2.75 1 97.19 92 ASP A CA 1
ATOM 703 C C . ASP A 1 92 ? 11.234 26.031 -3.15 1 97.19 92 ASP A C 1
ATOM 705 O O . ASP A 1 92 ? 10.734 26.984 -2.557 1 97.19 92 ASP A O 1
ATOM 709 N N . TRP A 1 93 ? 10.703 25.453 -4.16 1 97.94 93 TRP A N 1
ATOM 710 C CA . TRP A 1 93 ? 9.359 25.844 -4.578 1 97.94 93 TRP A CA 1
ATOM 711 C C . TRP A 1 93 ? 8.359 25.672 -3.439 1 97.94 93 TRP A C 1
ATOM 713 O O . TRP A 1 93 ? 7.566 26.562 -3.154 1 97.94 93 TRP A O 1
ATOM 723 N N . LEU A 1 94 ? 8.352 24.516 -2.832 1 97.56 94 LEU A N 1
ATOM 724 C CA . LEU A 1 94 ? 7.445 24.234 -1.725 1 97.56 94 LEU A CA 1
ATOM 725 C C . LEU A 1 94 ? 7.73 25.156 -0.545 1 97.56 94 LEU A C 1
ATOM 727 O O . LEU A 1 94 ? 6.801 25.641 0.11 1 97.56 94 LEU A O 1
ATOM 731 N N . GLN A 1 95 ? 8.969 25.359 -0.289 1 96.69 95 GLN A N 1
ATOM 732 C CA . GLN A 1 95 ? 9.352 26.25 0.8 1 96.69 95 GLN A CA 1
ATOM 733 C C . GLN A 1 95 ? 8.805 27.656 0.571 1 96.69 95 GLN A C 1
ATOM 735 O O . GLN A 1 95 ? 8.297 28.297 1.499 1 96.69 95 GLN A O 1
ATOM 740 N N . ASP A 1 96 ? 8.953 28.125 -0.659 1 96.88 96 ASP A N 1
ATOM 741 C CA . ASP A 1 96 ? 8.438 29.453 -1.011 1 96.88 96 ASP A CA 1
ATOM 742 C C . ASP A 1 96 ? 6.93 29.531 -0.782 1 96.88 96 ASP A C 1
ATOM 744 O O . ASP A 1 96 ? 6.43 30.531 -0.266 1 96.88 96 ASP A O 1
ATOM 748 N N . GLU A 1 97 ? 6.254 28.5 -1.193 1 97.06 97 GLU A N 1
ATOM 749 C CA . GLU A 1 97 ? 4.809 28.469 -0.993 1 97.06 97 GLU A CA 1
ATOM 750 C C . GLU A 1 97 ? 4.457 28.484 0.491 1 97.06 97 GLU A C 1
ATOM 752 O O . GLU A 1 97 ? 3.553 29.203 0.915 1 97.06 97 GLU A O 1
ATOM 757 N N . LEU A 1 98 ? 5.188 27.703 1.298 1 96.62 98 LEU A N 1
ATOM 758 C CA . LEU A 1 98 ? 4.91 27.578 2.725 1 96.62 98 LEU A CA 1
ATOM 759 C C . LEU A 1 98 ? 5.246 28.875 3.463 1 96.62 98 LEU A C 1
ATOM 761 O O . LEU A 1 98 ? 4.598 29.203 4.457 1 96.62 98 LEU A O 1
ATOM 765 N N . ASP A 1 99 ? 6.219 29.531 3.029 1 94.88 99 ASP A N 1
ATOM 766 C CA . ASP A 1 99 ? 6.645 30.781 3.65 1 94.88 99 ASP A CA 1
ATOM 767 C C . ASP A 1 99 ? 5.566 31.844 3.523 1 94.88 99 ASP A C 1
ATOM 769 O O . ASP A 1 99 ? 5.594 32.844 4.242 1 94.88 99 ASP A O 1
ATOM 773 N N . GLY A 1 100 ? 4.66 31.625 2.643 1 94.25 100 GLY A N 1
ATOM 774 C CA . GLY A 1 100 ? 3.562 32.562 2.482 1 94.25 100 GLY A CA 1
ATOM 775 C C . GLY A 1 100 ? 2.533 32.469 3.592 1 94.25 100 GLY A C 1
ATOM 776 O O . GLY A 1 100 ? 1.675 33.344 3.723 1 94.25 100 GLY A O 1
ATOM 777 N N . PHE A 1 101 ? 2.701 31.469 4.426 1 94.81 101 PHE A N 1
ATOM 778 C CA . PHE A 1 101 ? 1.734 31.266 5.5 1 94.81 101 PHE A CA 1
ATOM 779 C C . PHE A 1 101 ? 2.312 31.719 6.836 1 94.81 101 PHE A C 1
ATOM 781 O O . PHE A 1 101 ? 3.496 31.516 7.109 1 94.81 101 PHE A O 1
ATOM 788 N N . GLY A 1 102 ? 1.487 32.312 7.656 1 89.19 102 GLY A N 1
ATOM 789 C CA . GLY A 1 102 ? 1.888 32.75 8.984 1 89.19 102 GLY A CA 1
ATOM 790 C C . GLY A 1 102 ? 1.815 31.656 10.031 1 89.19 102 GLY A C 1
ATOM 791 O O . GLY A 1 102 ? 1.371 30.547 9.734 1 89.19 102 GLY A O 1
ATOM 792 N N . ASP A 1 103 ? 2.209 31.906 11.266 1 84.44 103 ASP A N 1
ATOM 793 C CA . ASP A 1 103 ? 2.348 30.938 12.352 1 84.44 103 ASP A CA 1
ATOM 794 C C . ASP A 1 103 ? 0.987 30.391 12.781 1 84.44 103 ASP A C 1
ATOM 796 O O . ASP A 1 103 ? 0.887 29.266 13.25 1 84.44 103 ASP A O 1
ATOM 800 N N . ASP A 1 104 ? -0.042 31.125 12.594 1 84.62 104 ASP A N 1
ATOM 801 C CA . ASP A 1 104 ? -1.34 30.656 13.078 1 84.62 104 ASP A CA 1
ATOM 802 C C . ASP A 1 104 ? -2.205 30.141 11.938 1 84.62 104 ASP A C 1
ATOM 804 O O . ASP A 1 104 ? -3.348 29.734 12.148 1 84.62 104 ASP A O 1
ATOM 808 N N . ASP A 1 105 ? -1.554 30.109 10.781 1 93.06 105 ASP A N 1
ATOM 809 C CA . ASP A 1 105 ? -2.312 29.625 9.633 1 93.06 105 ASP A CA 1
ATOM 810 C C . ASP A 1 105 ? -2.438 28.109 9.656 1 93.06 105 ASP A C 1
ATOM 812 O O . ASP A 1 105 ? -1.688 27.422 10.367 1 93.06 105 ASP A O 1
ATOM 816 N N . TYR A 1 106 ? -3.48 27.688 9.023 1 95.88 106 TYR A N 1
ATOM 817 C CA . TYR A 1 106 ? -3.805 26.266 8.953 1 95.88 106 TYR A CA 1
ATOM 818 C C . TYR A 1 106 ? -3.871 25.797 7.508 1 95.88 106 TYR A C 1
ATOM 820 O O . TYR A 1 106 ? -4.637 26.328 6.703 1 95.88 106 TYR A O 1
ATOM 828 N N . LEU A 1 107 ? -3.029 24.812 7.238 1 97.69 107 LEU A N 1
ATOM 829 C CA . LEU A 1 107 ? -2.896 24.328 5.867 1 97.69 107 LEU A CA 1
ATOM 830 C C . LEU A 1 107 ? -3.152 22.828 5.785 1 97.69 107 LEU A C 1
ATOM 832 O O . LEU A 1 107 ? -2.674 22.062 6.633 1 97.69 107 LEU A O 1
ATOM 836 N N . ILE A 1 108 ? -3.957 22.406 4.809 1 98.38 108 ILE A N 1
ATOM 837 C CA . ILE A 1 108 ? -4.133 21 4.477 1 98.38 108 ILE A CA 1
ATOM 838 C C . ILE A 1 108 ? -3.473 20.688 3.135 1 98.38 108 ILE A C 1
ATOM 840 O O . ILE A 1 108 ? -3.721 21.375 2.145 1 98.38 108 ILE A O 1
ATOM 844 N N . LEU A 1 109 ? -2.615 19.734 3.15 1 98.19 109 LEU A N 1
ATOM 845 C CA . LEU A 1 109 ? -1.987 19.266 1.921 1 98.19 109 LEU A CA 1
ATOM 846 C C . LEU A 1 109 ? -2.68 18 1.403 1 98.19 109 LEU A C 1
ATOM 848 O O . LEU A 1 109 ? -2.648 16.953 2.059 1 98.19 109 LEU A O 1
ATOM 852 N N . ASP A 1 110 ? -3.346 18.094 0.275 1 97.56 110 ASP A N 1
ATOM 853 C CA . ASP A 1 110 ? -3.939 16.969 -0.429 1 97.56 110 ASP A CA 1
ATOM 854 C C . ASP A 1 110 ? -2.879 16.172 -1.187 1 97.56 110 ASP A C 1
ATOM 856 O O . ASP A 1 110 ? -2.332 16.641 -2.184 1 97.56 110 ASP A O 1
ATOM 860 N N . CYS A 1 111 ? -2.621 14.984 -0.757 1 96.31 111 CYS A N 1
ATOM 861 C CA . CYS A 1 111 ? -1.474 14.234 -1.249 1 96.31 111 CYS A CA 1
ATOM 862 C C . CYS A 1 111 ? -1.917 13.117 -2.189 1 96.31 111 CYS A C 1
ATOM 864 O O . CYS A 1 111 ? -3.094 12.75 -2.215 1 96.31 111 CYS A O 1
ATOM 866 N N . PRO A 1 112 ? -0.998 12.562 -2.947 1 91.88 112 PRO A N 1
ATOM 867 C CA . PRO A 1 112 ? -1.348 11.516 -3.906 1 91.88 112 PRO A CA 1
ATOM 868 C C . PRO A 1 112 ? -1.877 10.25 -3.232 1 91.88 112 PRO A C 1
ATOM 870 O O . PRO A 1 112 ? -1.452 9.914 -2.125 1 91.88 112 PRO A O 1
ATOM 873 N N . GLY A 1 113 ? -2.699 9.508 -4.012 1 86.94 113 GLY A N 1
ATOM 874 C CA . GLY A 1 113 ? -3.332 8.312 -3.475 1 86.94 113 GLY A CA 1
ATOM 875 C C . GLY A 1 113 ? -2.496 7.062 -3.654 1 86.94 113 GLY A C 1
ATOM 876 O O . GLY A 1 113 ? -2.797 6.02 -3.07 1 86.94 113 GLY A O 1
ATOM 877 N N . GLN A 1 114 ? -1.441 7.137 -4.422 1 84 114 GLN A N 1
ATOM 878 C CA . GLN A 1 114 ? -0.587 5.969 -4.617 1 84 114 GLN A CA 1
ATOM 879 C C . GLN A 1 114 ? 0.254 5.688 -3.375 1 84 114 GLN A C 1
ATOM 881 O O . GLN A 1 114 ? 1.206 6.414 -3.086 1 84 114 GLN A O 1
ATOM 886 N N . LEU A 1 115 ? -0.029 4.66 -2.709 1 82.25 115 LEU A N 1
ATOM 887 C CA . LEU A 1 115 ? 0.515 4.402 -1.379 1 82.25 115 LEU A CA 1
ATOM 888 C C . LEU A 1 115 ? 1.999 4.062 -1.455 1 82.25 115 LEU A C 1
ATOM 890 O O . LEU A 1 115 ? 2.715 4.164 -0.456 1 82.25 115 LEU A O 1
ATOM 894 N N . GLU A 1 116 ? 2.479 3.67 -2.637 1 80.44 116 GLU A N 1
ATOM 895 C CA . GLU A 1 116 ? 3.891 3.346 -2.812 1 80.44 116 GLU A CA 1
ATOM 896 C C . GLU A 1 116 ? 4.777 4.547 -2.49 1 80.44 116 GLU A C 1
ATOM 898 O O . GLU A 1 116 ? 5.898 4.387 -2.004 1 80.44 116 GLU A O 1
ATOM 903 N N . LEU A 1 117 ? 4.227 5.691 -2.672 1 87.62 117 LEU A N 1
ATOM 904 C CA . LEU A 1 117 ? 4.977 6.922 -2.439 1 87.62 117 LEU A CA 1
ATOM 905 C C . LEU A 1 117 ? 5.262 7.113 -0.953 1 87.62 117 LEU A C 1
ATOM 907 O O . LEU A 1 117 ? 6.137 7.895 -0.58 1 87.62 117 LEU A O 1
ATOM 911 N N . TYR A 1 118 ? 4.512 6.398 -0.133 1 87.62 118 TYR A N 1
ATOM 912 C CA . TYR A 1 118 ? 4.59 6.602 1.309 1 87.62 118 TYR A CA 1
ATOM 913 C C . TYR A 1 118 ? 5.281 5.426 1.988 1 87.62 118 TYR A C 1
ATOM 915 O O . TYR A 1 118 ? 5.688 5.523 3.148 1 87.62 118 TYR A O 1
ATOM 923 N N . THR A 1 119 ? 5.379 4.395 1.312 1 80.94 119 THR A N 1
ATOM 924 C CA . THR A 1 119 ? 5.828 3.17 1.964 1 80.94 119 THR A CA 1
ATOM 925 C C . THR A 1 119 ? 7.176 2.721 1.399 1 80.94 119 THR A C 1
ATOM 927 O O . THR A 1 119 ? 8.227 3.096 1.919 1 80.94 119 THR A O 1
ATOM 930 N N . HIS A 1 120 ? 7.176 2.24 0.216 1 72.75 120 HIS A N 1
ATOM 931 C CA . HIS A 1 120 ? 8.398 1.585 -0.239 1 72.75 120 HIS A CA 1
ATOM 932 C C . HIS A 1 120 ? 9.25 2.533 -1.074 1 72.75 120 HIS A C 1
ATOM 934 O O . HIS A 1 120 ? 10.453 2.297 -1.258 1 72.75 120 HIS A O 1
ATOM 940 N N . ILE A 1 121 ? 8.672 3.52 -1.698 1 78.56 121 ILE A N 1
ATOM 941 C CA . ILE A 1 121 ? 9.438 4.598 -2.311 1 78.56 121 ILE A CA 1
ATOM 942 C C . ILE A 1 121 ? 9.398 5.836 -1.416 1 78.56 121 ILE A C 1
ATOM 944 O O . ILE A 1 121 ? 8.445 6.621 -1.479 1 78.56 121 ILE A O 1
ATOM 948 N N . PRO A 1 122 ? 10.336 5.969 -0.579 1 78.75 122 PRO A N 1
ATOM 949 C CA . PRO A 1 122 ? 10.18 6.922 0.521 1 78.75 122 PRO A CA 1
ATOM 950 C C . PRO A 1 122 ? 10.266 8.375 0.06 1 78.75 122 PRO A C 1
ATOM 952 O O . PRO A 1 122 ? 10.906 9.195 0.718 1 78.75 122 PRO A O 1
ATOM 955 N N . LEU A 1 123 ? 9.578 8.68 -0.954 1 88.69 123 LEU A N 1
ATOM 956 C CA . LEU A 1 123 ? 9.625 10.039 -1.479 1 88.69 123 LEU A CA 1
ATOM 957 C C . LEU A 1 123 ? 8.883 11 -0.552 1 88.69 123 LEU A C 1
ATOM 959 O O . LEU A 1 123 ? 9.383 12.094 -0.259 1 88.69 123 LEU A O 1
ATOM 963 N N . MET A 1 124 ? 7.773 10.586 -0.062 1 92.75 124 MET A N 1
ATOM 964 C CA . MET A 1 124 ? 6.996 11.453 0.821 1 92.75 124 MET A CA 1
ATOM 965 C C . MET A 1 124 ? 7.695 11.633 2.164 1 92.75 124 MET A C 1
ATOM 967 O O . MET A 1 124 ? 7.617 12.695 2.773 1 92.75 124 MET A O 1
ATOM 971 N N . ARG A 1 125 ? 8.359 10.633 2.58 1 91 125 ARG A N 1
ATOM 972 C CA . ARG A 1 125 ? 9.148 10.75 3.805 1 91 125 ARG A CA 1
ATOM 973 C C . ARG A 1 125 ? 10.211 11.836 3.668 1 91 125 ARG A C 1
ATOM 975 O O . ARG A 1 125 ? 10.43 12.617 4.594 1 91 125 ARG A O 1
ATOM 982 N N . HIS A 1 126 ? 10.852 11.867 2.547 1 93.56 126 HIS A N 1
ATOM 983 C CA . HIS A 1 126 ? 11.891 12.875 2.309 1 93.56 126 HIS A CA 1
ATOM 984 C C . HIS A 1 126 ? 11.297 14.281 2.301 1 93.56 126 HIS A C 1
ATOM 986 O O . HIS A 1 126 ? 11.914 15.219 2.809 1 93.56 126 HIS A O 1
ATOM 992 N N . VAL A 1 127 ? 10.164 14.391 1.72 1 95.94 127 VAL A N 1
ATOM 993 C CA . VAL A 1 127 ? 9.477 15.68 1.723 1 95.94 127 VAL A CA 1
ATOM 994 C C . VAL A 1 127 ? 9.18 16.109 3.158 1 95.94 127 VAL A C 1
ATOM 996 O O . VAL A 1 127 ? 9.461 17.234 3.551 1 95.94 127 VAL A O 1
ATOM 999 N N . ILE A 1 128 ? 8.703 15.188 3.926 1 94.38 128 ILE A N 1
ATOM 1000 C CA . ILE A 1 128 ? 8.32 15.453 5.309 1 94.38 128 ILE A CA 1
ATOM 1001 C C . ILE A 1 128 ? 9.562 15.773 6.137 1 94.38 128 ILE A C 1
ATOM 1003 O O . ILE A 1 128 ? 9.539 16.672 6.98 1 94.38 128 ILE A O 1
ATOM 1007 N N . ASP A 1 129 ? 10.625 15.047 5.871 1 93.25 129 ASP A N 1
ATOM 1008 C CA . ASP A 1 129 ? 11.875 15.297 6.582 1 93.25 129 ASP A CA 1
ATOM 1009 C C . ASP A 1 129 ? 12.383 16.719 6.32 1 93.25 129 ASP A C 1
ATOM 1011 O O . ASP A 1 129 ? 12.883 17.375 7.23 1 93.25 129 ASP A O 1
ATOM 1015 N N . ARG A 1 130 ? 12.289 17.125 5.102 1 94.81 130 ARG A N 1
ATOM 1016 C CA . ARG A 1 130 ? 12.688 18.484 4.766 1 94.81 130 ARG A CA 1
ATOM 1017 C C . ARG A 1 130 ? 11.82 19.5 5.496 1 94.81 130 ARG A C 1
ATOM 1019 O O . ARG A 1 130 ? 12.328 20.5 6.02 1 94.81 130 ARG A O 1
ATOM 1026 N N . MET A 1 131 ? 10.57 19.25 5.535 1 95.56 131 MET A N 1
ATOM 1027 C CA . MET A 1 131 ? 9.648 20.141 6.227 1 95.56 131 MET A CA 1
ATOM 1028 C C . MET A 1 131 ? 9.953 20.188 7.719 1 95.56 131 MET A C 1
ATOM 1030 O O . MET A 1 131 ? 9.859 21.25 8.344 1 95.56 131 MET A O 1
ATOM 1034 N N . ARG A 1 132 ? 10.336 19.078 8.242 1 91.88 132 ARG A N 1
ATOM 1035 C CA . ARG A 1 132 ? 10.742 19.047 9.641 1 91.88 132 ARG A CA 1
ATOM 1036 C C . ARG A 1 132 ? 11.961 19.922 9.891 1 91.88 132 ARG A C 1
ATOM 1038 O O . ARG A 1 132 ? 12.023 20.641 10.891 1 91.88 132 ARG A O 1
ATOM 1045 N N . MET A 1 133 ? 12.852 19.844 9 1 92.06 133 MET A N 1
ATOM 1046 C CA . MET A 1 133 ? 14.055 20.656 9.102 1 92.06 133 MET A CA 1
ATOM 1047 C C . MET A 1 133 ? 13.719 22.141 9.039 1 92.06 133 MET A C 1
ATOM 1049 O O . MET A 1 133 ? 14.438 22.969 9.617 1 92.06 133 MET A O 1
ATOM 1053 N N . TRP A 1 134 ? 12.617 22.422 8.359 1 93.69 134 TRP A N 1
ATOM 1054 C CA . TRP A 1 134 ? 12.195 23.812 8.242 1 93.69 134 TRP A CA 1
ATOM 1055 C C . TRP A 1 134 ? 11.422 24.25 9.477 1 93.69 134 TRP A C 1
ATOM 1057 O O . TRP A 1 134 ? 10.938 25.391 9.539 1 93.69 134 TRP A O 1
ATOM 1067 N N . GLY A 1 135 ? 11.203 23.328 10.414 1 89.31 135 GLY A N 1
ATOM 1068 C CA . GLY A 1 135 ? 10.602 23.719 11.688 1 89.31 135 GLY A CA 1
ATOM 1069 C C . GLY A 1 135 ? 9.172 23.25 11.836 1 89.31 135 GLY A C 1
ATOM 1070 O O . GLY A 1 135 ? 8.484 23.625 12.781 1 89.31 135 GLY A O 1
ATOM 1071 N N . TYR A 1 136 ? 8.711 22.359 10.922 1 91.62 136 TYR A N 1
ATOM 1072 C CA . TYR A 1 136 ? 7.312 21.938 10.945 1 91.62 136 TYR A CA 1
ATOM 1073 C C . TYR A 1 136 ? 7.137 20.656 11.75 1 91.62 136 TYR A C 1
ATOM 1075 O O . TYR A 1 136 ? 6.047 20.078 11.781 1 91.62 136 TYR A O 1
ATOM 1083 N N . GLY A 1 137 ? 8.078 20.203 12.367 1 84.81 137 GLY A N 1
ATOM 1084 C CA . GLY A 1 137 ? 8.07 18.922 13.031 1 84.81 137 GLY A CA 1
ATOM 1085 C C . GLY A 1 137 ? 6.945 18.781 14.047 1 84.81 137 GLY A C 1
ATOM 1086 O O . GLY A 1 137 ? 6.344 17.703 14.172 1 84.81 137 GLY A O 1
ATOM 1087 N N . ASN A 1 138 ? 6.594 19.859 14.711 1 83.75 138 ASN A N 1
ATOM 1088 C CA . ASN A 1 138 ? 5.613 19.797 15.789 1 83.75 138 ASN A CA 1
ATOM 1089 C C . ASN A 1 138 ? 4.25 20.312 15.336 1 83.75 138 ASN A C 1
ATOM 1091 O O . ASN A 1 138 ? 3.297 20.328 16.109 1 83.75 138 ASN A O 1
ATOM 1095 N N . SER A 1 139 ? 4.207 20.734 14.156 1 91.31 139 SER A N 1
ATOM 1096 C CA . SER A 1 139 ? 2.977 21.359 13.688 1 91.31 139 SER A CA 1
ATOM 1097 C C . SER A 1 139 ? 2.377 20.594 12.516 1 91.31 139 SER A C 1
ATOM 1099 O O . SER A 1 139 ? 1.508 21.109 11.812 1 91.31 139 SER A O 1
ATOM 1101 N N . MET A 1 140 ? 2.898 19.359 12.336 1 93.81 140 MET A N 1
ATOM 1102 C CA . MET A 1 140 ? 2.398 18.547 11.227 1 93.81 140 MET A CA 1
ATOM 1103 C C . MET A 1 140 ? 1.787 17.25 11.742 1 93.81 140 MET A C 1
ATOM 1105 O O . MET A 1 140 ? 2.312 16.625 12.672 1 93.81 140 MET A O 1
ATOM 1109 N N . ALA A 1 141 ? 0.704 16.844 11.156 1 94.06 141 ALA A N 1
ATOM 1110 C CA . ALA A 1 141 ? 0.095 15.547 11.414 1 94.06 141 ALA A CA 1
ATOM 1111 C C . ALA A 1 141 ? -0.348 14.883 10.117 1 94.06 141 ALA A C 1
ATOM 1113 O O . ALA A 1 141 ? -0.763 15.555 9.172 1 94.06 141 ALA A O 1
ATOM 1114 N N . ALA A 1 142 ? -0.171 13.586 10.125 1 94.88 142 ALA A N 1
ATOM 1115 C CA . ALA A 1 142 ? -0.684 12.805 9 1 94.88 142 ALA A CA 1
ATOM 1116 C C . ALA A 1 142 ? -2.129 12.375 9.242 1 94.88 142 ALA A C 1
ATOM 1118 O O . ALA A 1 142 ? -2.469 11.914 10.336 1 94.88 142 ALA A O 1
ATOM 1119 N N . VAL A 1 143 ? -2.988 12.633 8.297 1 96.69 143 VAL A N 1
ATOM 1120 C CA . VAL A 1 143 ? -4.367 12.156 8.32 1 96.69 143 VAL A CA 1
ATOM 1121 C C . VAL A 1 143 ? -4.559 11.078 7.254 1 96.69 143 VAL A C 1
ATOM 1123 O O . VAL A 1 143 ? -4.547 11.367 6.059 1 96.69 143 VAL A O 1
ATOM 1126 N N . PHE A 1 144 ? -4.746 9.883 7.727 1 94.56 144 PHE A N 1
ATOM 1127 C CA . PHE A 1 144 ? -4.879 8.742 6.82 1 94.56 144 PHE A CA 1
ATOM 1128 C C . PHE A 1 144 ? -6.344 8.352 6.664 1 94.56 144 PHE A C 1
ATOM 1130 O O . PHE A 1 144 ? -6.992 7.953 7.633 1 94.56 144 PHE A O 1
ATOM 1137 N N . LEU A 1 145 ? -6.824 8.406 5.395 1 94.75 145 LEU A N 1
ATOM 1138 C CA . LEU A 1 145 ? -8.227 8.086 5.133 1 94.75 145 LEU A CA 1
ATOM 1139 C C . LEU A 1 145 ? -8.367 6.668 4.59 1 94.75 145 LEU A C 1
ATOM 1141 O O . LEU A 1 145 ? -7.59 6.242 3.736 1 94.75 145 LEU A O 1
ATOM 1145 N N . LEU A 1 146 ? -9.32 5.988 5.16 1 89.81 146 LEU A N 1
ATOM 1146 C CA . LEU A 1 146 ? -9.766 4.699 4.652 1 89.81 146 LEU A CA 1
ATOM 1147 C C . LEU A 1 146 ? -11.273 4.703 4.402 1 89.81 146 LEU A C 1
ATOM 1149 O O . LEU A 1 146 ? -12.031 5.266 5.195 1 89.81 146 LEU A O 1
ATOM 1153 N N . ASP A 1 147 ? -11.656 4.043 3.338 1 89.19 147 ASP A N 1
ATOM 1154 C CA . ASP A 1 147 ? -13.07 3.969 2.965 1 89.19 147 ASP A CA 1
ATOM 1155 C C . ASP A 1 147 ? -13.844 3.059 3.916 1 89.19 147 ASP A C 1
ATOM 1157 O O . ASP A 1 147 ? -13.492 1.888 4.082 1 89.19 147 ASP A O 1
ATOM 1161 N N . ALA A 1 148 ? -14.93 3.582 4.453 1 85.38 148 ALA A N 1
ATOM 1162 C CA . ALA A 1 148 ? -15.703 2.859 5.453 1 85.38 148 ALA A CA 1
ATOM 1163 C C . ALA A 1 148 ? -16.359 1.62 4.852 1 85.38 148 ALA A C 1
ATOM 1165 O O . ALA A 1 148 ? -16.688 0.672 5.57 1 85.38 148 ALA A O 1
ATOM 1166 N N . THR A 1 149 ? -16.625 1.619 3.596 1 78.69 149 THR A N 1
ATOM 1167 C CA . THR A 1 149 ? -17.25 0.465 2.957 1 78.69 149 THR A CA 1
ATOM 1168 C C . THR A 1 149 ? -16.344 -0.761 3.061 1 78.69 149 THR A C 1
ATOM 1170 O O . THR A 1 149 ? -16.797 -1.892 2.873 1 78.69 149 THR A O 1
ATOM 1173 N N . PHE A 1 150 ? -15.156 -0.497 3.457 1 73.38 150 PHE A N 1
ATOM 1174 C CA . PHE A 1 150 ? -14.195 -1.589 3.609 1 73.38 150 PHE A CA 1
ATOM 1175 C C . PHE A 1 150 ? -14.422 -2.318 4.93 1 73.38 150 PHE A C 1
ATOM 1177 O O . PHE A 1 150 ? -13.984 -3.459 5.094 1 73.38 150 PHE A O 1
ATOM 1184 N N . VAL A 1 151 ? -15.07 -1.714 5.801 1 70.62 151 VAL A N 1
ATOM 1185 C CA . VAL A 1 151 ? -15.234 -2.262 7.145 1 70.62 151 VAL A CA 1
ATOM 1186 C C . VAL A 1 151 ? -16.25 -3.4 7.121 1 70.62 151 VAL A C 1
ATOM 1188 O O . VAL A 1 151 ? -16.234 -4.273 7.992 1 70.62 151 VAL A O 1
ATOM 1191 N N . ALA A 1 152 ? -17.078 -3.455 6.07 1 68.75 152 ALA A N 1
ATOM 1192 C CA . ALA A 1 152 ? -18.047 -4.535 5.965 1 68.75 152 ALA A CA 1
ATOM 1193 C C . ALA A 1 152 ? -17.359 -5.875 5.715 1 68.75 152 ALA A C 1
ATOM 1195 O O . ALA A 1 152 ? -17.938 -6.934 5.977 1 68.75 152 ALA A O 1
ATOM 1196 N N . ASP A 1 153 ? -16.125 -5.852 5.328 1 76.31 153 ASP A N 1
ATOM 1197 C CA . ASP A 1 153 ? -15.289 -7.016 5.055 1 76.31 153 ASP A CA 1
ATOM 1198 C C . ASP A 1 153 ? -14.078 -7.055 5.984 1 76.31 153 ASP A C 1
ATOM 1200 O O . ASP A 1 153 ? -13.211 -6.184 5.91 1 76.31 153 ASP A O 1
ATOM 1204 N N . THR A 1 154 ? -14.102 -8.047 6.836 1 79.25 154 THR A N 1
ATOM 1205 C CA . THR A 1 154 ? -13.102 -8.125 7.891 1 79.25 154 THR A CA 1
ATOM 1206 C C . THR A 1 154 ? -11.695 -8.133 7.301 1 79.25 154 THR A C 1
ATOM 1208 O O . THR A 1 154 ? -10.812 -7.41 7.77 1 79.25 154 THR A O 1
ATOM 1211 N N . SER A 1 155 ? -11.5 -8.953 6.262 1 81.81 155 SER A N 1
ATOM 1212 C CA . SER A 1 155 ? -10.18 -9.031 5.637 1 81.81 155 SER A CA 1
ATOM 1213 C C . SER A 1 155 ? -9.758 -7.688 5.062 1 81.81 155 SER A C 1
ATOM 1215 O O . SER A 1 155 ? -8.594 -7.305 5.16 1 81.81 155 SER A O 1
ATOM 1217 N N . LYS A 1 156 ? -10.719 -6.98 4.543 1 82.12 156 LYS A N 1
ATOM 1218 C CA . LYS A 1 156 ? -10.438 -5.664 3.98 1 82.12 156 LYS A CA 1
ATOM 1219 C C . LYS A 1 156 ? -10.07 -4.664 5.074 1 82.12 156 LYS A C 1
ATOM 1221 O O . LYS A 1 156 ? -9.172 -3.848 4.902 1 82.12 156 LYS A O 1
ATOM 1226 N N . PHE A 1 157 ? -10.859 -4.809 6.152 1 80.75 157 PHE A N 1
ATOM 1227 C CA . PHE A 1 157 ? -10.586 -3.908 7.27 1 80.75 157 PHE A CA 1
ATOM 1228 C C . PHE A 1 157 ? -9.195 -4.152 7.836 1 80.75 157 PHE A C 1
ATOM 1230 O O . PHE A 1 157 ? -8.445 -3.203 8.094 1 80.75 157 PHE A O 1
ATOM 1237 N N . ILE A 1 158 ? -8.852 -5.359 8.047 1 84 158 ILE A N 1
ATOM 1238 C CA . ILE A 1 158 ? -7.555 -5.719 8.602 1 84 158 ILE A CA 1
ATOM 1239 C C . ILE A 1 158 ? -6.445 -5.281 7.648 1 84 158 ILE A C 1
ATOM 1241 O O . ILE A 1 158 ? -5.449 -4.688 8.078 1 84 158 ILE A O 1
ATOM 1245 N N . SER A 1 159 ? -6.652 -5.609 6.383 1 87.25 159 SER A N 1
ATOM 1246 C CA . SER A 1 159 ? -5.664 -5.211 5.383 1 87.25 159 SER A CA 1
ATOM 1247 C C . SER A 1 159 ? -5.488 -3.697 5.355 1 87.25 159 SER A C 1
ATOM 1249 O O . SER A 1 159 ? -4.363 -3.199 5.277 1 87.25 159 SER A O 1
ATOM 1251 N N . GLY A 1 160 ? -6.59 -3.002 5.414 1 85.56 160 GLY A N 1
ATOM 1252 C CA . GLY A 1 160 ? -6.531 -1.55 5.445 1 85.56 160 GLY A CA 1
ATOM 1253 C C . GLY A 1 160 ? -5.816 -1.01 6.672 1 85.56 160 GLY A C 1
ATOM 1254 O O . GLY A 1 160 ? -5.078 -0.025 6.582 1 85.56 160 GLY A O 1
ATOM 1255 N N . SER A 1 161 ? -6.047 -1.615 7.766 1 85.25 161 SER A N 1
ATOM 1256 C CA . SER A 1 161 ? -5.383 -1.216 9 1 85.25 161 SER A CA 1
ATOM 1257 C C . SER A 1 161 ? -3.873 -1.424 8.914 1 85.25 161 SER A C 1
ATOM 1259 O O . SER A 1 161 ? -3.098 -0.605 9.406 1 85.25 161 SER A O 1
ATOM 1261 N N . LEU A 1 162 ? -3.523 -2.496 8.328 1 88 162 LEU A N 1
ATOM 1262 C CA . LEU A 1 162 ? -2.104 -2.777 8.148 1 88 162 LEU A CA 1
ATOM 1263 C C . LEU A 1 162 ? -1.462 -1.757 7.215 1 88 162 LEU A C 1
ATOM 1265 O O . LEU A 1 162 ? -0.308 -1.369 7.41 1 88 162 LEU A O 1
ATOM 1269 N N . LEU A 1 163 ? -2.184 -1.381 6.238 1 87.94 163 LEU A N 1
ATOM 1270 C CA . LEU A 1 163 ? -1.704 -0.342 5.332 1 87.94 163 LEU A CA 1
ATOM 1271 C C . LEU A 1 163 ? -1.497 0.974 6.074 1 87.94 163 LEU A C 1
ATOM 1273 O O . LEU A 1 163 ? -0.497 1.662 5.863 1 87.94 163 LEU A O 1
ATOM 1277 N N . SER A 1 164 ? -2.469 1.317 6.855 1 87.62 164 SER A N 1
ATOM 1278 C CA . SER A 1 164 ? -2.357 2.521 7.672 1 87.62 164 SER A CA 1
ATOM 1279 C C . SER A 1 164 ? -1.135 2.463 8.578 1 87.62 164 SER A C 1
ATOM 1281 O O . SER A 1 164 ? -0.392 3.439 8.695 1 87.62 164 SER A O 1
ATOM 1283 N N . LEU A 1 165 ? -0.95 1.333 9.203 1 88.25 165 LEU A N 1
ATOM 1284 C CA . LEU A 1 165 ? 0.208 1.143 10.07 1 88.25 165 LEU A CA 1
ATOM 1285 C C . LEU A 1 165 ? 1.506 1.267 9.281 1 88.25 165 LEU A C 1
ATOM 1287 O O . LEU A 1 165 ? 2.482 1.841 9.766 1 88.25 165 LEU A O 1
ATOM 1291 N N . SER A 1 166 ? 1.507 0.684 8.156 1 88.5 166 SER A N 1
ATOM 1292 C CA . SER A 1 166 ? 2.678 0.775 7.289 1 88.5 166 SER A CA 1
ATOM 1293 C C . SER A 1 166 ? 3.037 2.229 6.996 1 88.5 166 SER A C 1
ATOM 1295 O O . SER A 1 166 ? 4.203 2.615 7.086 1 88.5 166 SER A O 1
ATOM 1297 N N . ALA A 1 167 ? 2.049 2.986 6.664 1 88.06 167 ALA A N 1
ATOM 1298 C CA . ALA A 1 167 ? 2.264 4.406 6.395 1 88.06 167 ALA A CA 1
ATOM 1299 C C . ALA A 1 167 ? 2.766 5.133 7.641 1 88.06 167 ALA A C 1
ATOM 1301 O O . ALA A 1 167 ? 3.645 5.992 7.551 1 88.06 167 ALA A O 1
ATOM 1302 N N . MET A 1 168 ? 2.18 4.824 8.727 1 87.31 168 MET A N 1
ATOM 1303 C CA . MET A 1 168 ? 2.561 5.445 9.992 1 87.31 168 MET A CA 1
ATOM 1304 C C . MET A 1 168 ? 4.039 5.211 10.289 1 87.31 168 MET A C 1
ATOM 1306 O O . MET A 1 168 ? 4.754 6.141 10.672 1 87.31 168 MET A O 1
ATOM 1310 N N . ILE A 1 169 ? 4.469 4.031 10.125 1 85.62 169 ILE A N 1
ATOM 1311 C CA . ILE A 1 169 ? 5.852 3.66 10.414 1 85.62 169 ILE A CA 1
ATOM 1312 C C . ILE A 1 169 ? 6.785 4.355 9.422 1 85.62 169 ILE A C 1
ATOM 1314 O O . ILE A 1 169 ? 7.855 4.836 9.805 1 85.62 169 ILE A O 1
ATOM 1318 N N . ALA A 1 170 ? 6.391 4.465 8.25 1 86.88 170 ALA A N 1
ATOM 1319 C CA . ALA A 1 170 ? 7.234 5.023 7.195 1 86.88 170 ALA A CA 1
ATOM 1320 C C . ALA A 1 170 ? 7.383 6.535 7.355 1 86.88 170 ALA A C 1
ATOM 1322 O O . ALA A 1 170 ? 8.461 7.086 7.129 1 86.88 170 ALA A O 1
ATOM 1323 N N . LEU A 1 171 ? 6.344 7.23 7.719 1 88.38 171 LEU A N 1
ATOM 1324 C CA . LEU A 1 171 ? 6.34 8.688 7.719 1 88.38 171 LEU A CA 1
ATOM 1325 C C . LEU A 1 171 ? 6.844 9.234 9.055 1 88.38 171 LEU A C 1
ATOM 1327 O O . LEU A 1 171 ? 7.328 10.367 9.125 1 88.38 171 LEU A O 1
ATOM 1331 N N . GLU A 1 172 ? 6.648 8.531 10.07 1 85.06 172 GLU A N 1
ATOM 1332 C CA . GLU A 1 172 ? 7.105 8.914 11.406 1 85.06 172 GLU A CA 1
ATOM 1333 C C . GLU A 1 172 ? 6.504 10.25 11.828 1 85.06 172 GLU A C 1
ATOM 1335 O O . GLU A 1 172 ? 7.223 11.148 12.281 1 85.06 172 GLU A O 1
ATOM 1340 N N . LEU A 1 173 ? 5.211 10.5 11.555 1 87 173 LEU A N 1
ATOM 1341 C CA . LEU A 1 173 ? 4.414 11.641 11.992 1 87 173 LEU A CA 1
ATOM 1342 C C . LEU A 1 173 ? 3.283 11.203 12.914 1 87 173 LEU A C 1
ATOM 1344 O O . LEU A 1 173 ? 2.846 10.047 12.859 1 87 173 LEU A O 1
ATOM 1348 N N . PRO A 1 174 ? 2.926 12.172 13.797 1 87.12 174 PRO A N 1
ATOM 1349 C CA . PRO A 1 174 ? 1.652 11.867 14.453 1 87.12 174 PRO A CA 1
ATOM 1350 C C . PRO A 1 174 ? 0.528 11.594 13.453 1 87.12 174 PRO A C 1
ATOM 1352 O O . PRO A 1 174 ? 0.441 12.258 12.422 1 87.12 174 PRO A O 1
ATOM 1355 N N . HIS A 1 175 ? -0.268 10.594 13.805 1 88.94 175 HIS A N 1
ATOM 1356 C CA . HIS A 1 175 ? -1.245 10.133 12.828 1 88.94 175 HIS A CA 1
ATOM 1357 C C . HIS A 1 175 ? -2.658 10.172 13.398 1 88.94 175 HIS A C 1
ATOM 1359 O O . HIS A 1 175 ? -2.865 9.891 14.578 1 88.94 175 HIS A O 1
ATOM 1365 N N . VAL A 1 176 ? -3.562 10.547 12.586 1 91.75 176 VAL A N 1
ATOM 1366 C CA . VAL A 1 176 ? -4.996 10.375 12.812 1 91.75 176 VAL A CA 1
ATOM 1367 C C . VAL A 1 176 ? -5.602 9.562 11.68 1 91.75 176 VAL A C 1
ATOM 1369 O O . VAL A 1 176 ? -5.488 9.93 10.508 1 91.75 176 VAL A O 1
ATOM 1372 N N . ASN A 1 177 ? -6.164 8.438 12.031 1 90.88 177 ASN A N 1
ATOM 1373 C CA . ASN A 1 177 ? -6.832 7.605 11.031 1 90.88 177 ASN A CA 1
ATOM 1374 C C . ASN A 1 177 ? -8.32 7.922 10.945 1 90.88 177 ASN A C 1
ATOM 1376 O O . ASN A 1 177 ? -9 8.039 11.969 1 90.88 177 ASN A O 1
ATOM 1380 N N . VAL A 1 178 ? -8.797 8.086 9.727 1 93.5 178 VAL A N 1
ATOM 1381 C CA . VAL A 1 178 ? -10.18 8.5 9.523 1 93.5 178 VAL A CA 1
ATOM 1382 C C . VAL A 1 178 ? -10.883 7.496 8.617 1 93.5 178 VAL A C 1
ATOM 1384 O O . VAL A 1 178 ? -10.352 7.113 7.57 1 93.5 178 VAL A O 1
ATOM 1387 N N . LEU A 1 179 ? -12.055 7.02 9.055 1 90.94 179 LEU A N 1
ATOM 1388 C CA . LEU A 1 179 ? -12.938 6.254 8.18 1 90.94 179 LEU A CA 1
ATOM 1389 C C . LEU A 1 179 ? -13.898 7.176 7.43 1 90.94 179 LEU A C 1
ATOM 1391 O O . LEU A 1 179 ? -14.859 7.684 8.008 1 90.94 179 LEU A O 1
ATOM 1395 N N . SER A 1 180 ? -13.594 7.285 6.195 1 94.06 180 SER A N 1
ATOM 1396 C CA . SER A 1 180 ? -14.391 8.211 5.395 1 94.06 180 SER A CA 1
ATOM 1397 C C . SER A 1 180 ? -15.633 7.527 4.832 1 94.06 180 SER A C 1
ATOM 1399 O O . SER A 1 180 ? -15.773 6.305 4.93 1 94.06 180 SER A O 1
ATOM 1401 N N . LYS A 1 181 ? -16.609 8.297 4.367 1 92.62 181 LYS A N 1
ATOM 1402 C CA . LYS A 1 181 ? -17.812 7.887 3.652 1 92.62 181 LYS A CA 1
ATOM 1403 C C . LYS A 1 181 ? -18.766 7.137 4.574 1 92.62 181 LYS A C 1
ATOM 1405 O O . LYS A 1 181 ? -19.484 6.23 4.133 1 92.62 181 LYS A O 1
ATOM 1410 N N . CYS A 1 182 ? -18.75 7.488 5.762 1 91.19 182 CYS A N 1
ATOM 1411 C CA . CYS A 1 182 ? -19.672 6.855 6.703 1 91.19 182 CYS A CA 1
ATOM 1412 C C . CYS A 1 182 ? -21.109 7.262 6.418 1 91.19 182 CYS A C 1
ATOM 1414 O O . CYS A 1 182 ? -22.047 6.625 6.902 1 91.19 182 CYS A O 1
ATOM 1416 N N . ASP A 1 183 ? -21.25 8.289 5.652 1 91.5 183 ASP A N 1
ATOM 1417 C CA . ASP A 1 183 ? -22.594 8.711 5.23 1 91.5 183 ASP A CA 1
ATOM 1418 C C . ASP A 1 183 ? -23.25 7.652 4.355 1 91.5 183 ASP A C 1
ATOM 1420 O O . ASP A 1 183 ? -24.484 7.645 4.199 1 91.5 183 ASP A O 1
ATOM 1424 N N . LEU A 1 184 ? -22.438 6.777 3.82 1 89.19 184 LEU A N 1
ATOM 1425 C CA . LEU A 1 184 ? -22.953 5.754 2.92 1 89.19 184 LEU A CA 1
ATOM 1426 C C . LEU A 1 184 ? -23.312 4.48 3.686 1 89.19 184 LEU A C 1
ATOM 1428 O O . LEU A 1 184 ? -23.828 3.525 3.107 1 89.19 184 LEU A O 1
ATOM 1432 N N . LEU A 1 185 ? -23 4.461 4.945 1 85.62 185 LEU A N 1
ATOM 1433 C CA . LEU A 1 185 ? -23.234 3.27 5.754 1 85.62 185 LEU A CA 1
ATOM 1434 C C . LEU A 1 185 ? -24.5 3.424 6.59 1 85.62 185 LEU A C 1
ATOM 1436 O O . LEU A 1 185 ? -24.938 4.547 6.859 1 85.62 185 LEU A O 1
ATOM 1440 N N . SER A 1 186 ? -24.984 2.264 6.895 1 83.12 186 SER A N 1
ATOM 1441 C CA . SER A 1 186 ? -26.109 2.281 7.836 1 83.12 186 SER A CA 1
ATOM 1442 C C . SER A 1 186 ? -25.625 2.652 9.242 1 83.12 186 SER A C 1
ATOM 1444 O O . SER A 1 186 ? -24.438 2.564 9.547 1 83.12 186 SER A O 1
ATOM 1446 N N . GLU A 1 187 ? -26.5 3.127 9.969 1 77.69 187 GLU A N 1
ATOM 1447 C CA . GLU A 1 187 ? -26.172 3.475 11.352 1 77.69 187 GLU A CA 1
ATOM 1448 C C . GLU A 1 187 ? -25.609 2.277 12.102 1 77.69 187 GLU A C 1
ATOM 1450 O O . GLU A 1 187 ? -24.672 2.422 12.898 1 77.69 187 GLU A O 1
ATOM 1455 N N . GLU A 1 188 ? -26.203 1.169 11.797 1 75.62 188 GLU A N 1
ATOM 1456 C CA . GLU A 1 188 ? -25.75 -0.056 12.445 1 75.62 188 GLU A CA 1
ATOM 1457 C C . GLU A 1 188 ? -24.297 -0.375 12.062 1 75.62 188 GLU A C 1
ATOM 1459 O O . GLU A 1 188 ? -23.5 -0.788 12.914 1 75.62 188 GLU A O 1
ATOM 1464 N N . ALA A 1 189 ? -24 -0.139 10.867 1 73.75 189 ALA A N 1
ATOM 1465 C CA . ALA A 1 189 ? -22.656 -0.419 10.383 1 73.75 189 ALA A CA 1
ATOM 1466 C C . ALA A 1 189 ? -21.625 0.521 11.016 1 73.75 189 ALA A C 1
ATOM 1468 O O . ALA A 1 189 ? -20.531 0.097 11.391 1 73.75 189 ALA A O 1
ATOM 1469 N N . VAL A 1 190 ? -22.078 1.732 11.133 1 72.62 190 VAL A N 1
ATOM 1470 C CA . VAL A 1 190 ? -21.203 2.736 11.727 1 72.62 190 VAL A CA 1
ATOM 1471 C C . VAL A 1 190 ? -20.953 2.404 13.195 1 72.62 190 VAL A C 1
ATOM 1473 O O . VAL A 1 190 ? -19.828 2.498 13.68 1 72.62 190 VAL A O 1
ATOM 1476 N N . GLU A 1 191 ? -22.031 2.072 13.82 1 70.88 191 GLU A N 1
ATOM 1477 C CA . GLU A 1 191 ? -21.922 1.699 15.227 1 70.88 191 GLU A CA 1
ATOM 1478 C C . GLU A 1 191 ? -21.016 0.489 15.406 1 70.88 191 GLU A C 1
ATOM 1480 O O . GLU A 1 191 ? -20.266 0.411 16.391 1 70.88 191 GLU A O 1
ATOM 1485 N N . HIS A 1 192 ? -21.219 -0.358 14.492 1 68.44 192 HIS A N 1
ATOM 1486 C CA . HIS A 1 192 ? -20.359 -1.545 14.516 1 68.44 192 HIS A CA 1
ATOM 1487 C C . HIS A 1 192 ? -18.891 -1.173 14.375 1 68.44 192 HIS A C 1
ATOM 1489 O O . HIS A 1 192 ? -18.031 -1.725 15.078 1 68.44 192 HIS A O 1
ATOM 1495 N N . ILE A 1 193 ? -18.688 -0.281 13.516 1 64.31 193 ILE A N 1
ATOM 1496 C CA . ILE A 1 193 ? -17.328 0.198 13.281 1 64.31 193 ILE A CA 1
ATOM 1497 C C . ILE A 1 193 ? -16.797 0.872 14.539 1 64.31 193 ILE A C 1
ATOM 1499 O O . ILE A 1 193 ? -15.648 0.633 14.938 1 64.31 193 ILE A O 1
ATOM 1503 N N . LEU A 1 194 ? -17.656 1.679 15.023 1 61.69 194 LEU A N 1
ATOM 1504 C CA . LEU A 1 194 ? -17.281 2.434 16.219 1 61.69 194 LEU A CA 1
ATOM 1505 C C . LEU A 1 194 ? -17.047 1.499 17.406 1 61.69 194 LEU A C 1
ATOM 1507 O O . LEU A 1 194 ? -16.234 1.789 18.281 1 61.69 194 LEU A O 1
ATOM 1511 N N . SER A 1 195 ? -17.922 0.511 17.312 1 59.5 195 SER A N 1
ATOM 1512 C CA . SER A 1 195 ? -17.766 -0.479 18.375 1 59.5 195 SER A CA 1
ATOM 1513 C C . SER A 1 195 ? -16.578 -1.404 18.094 1 59.5 195 SER A C 1
ATOM 1515 O O . SER A 1 195 ? -16.203 -2.209 18.953 1 59.5 195 SER A O 1
ATOM 1517 N N . LEU A 1 196 ? -16.312 -1.343 16.859 1 55.19 196 LEU A N 1
ATOM 1518 C CA . LEU A 1 196 ? -15.227 -2.176 16.359 1 55.19 196 LEU A CA 1
ATOM 1519 C C . LEU A 1 196 ? -13.922 -1.882 17.109 1 55.19 196 LEU A C 1
ATOM 1521 O O . LEU A 1 196 ? -12.836 -2.154 16.594 1 55.19 196 LEU A O 1
ATOM 1525 N N . ASN A 1 197 ? -14.102 -1.602 18.297 1 57.16 197 ASN A N 1
ATOM 1526 C CA . ASN A 1 197 ? -12.898 -1.495 19.109 1 57.16 197 ASN A CA 1
ATOM 1527 C C . ASN A 1 197 ? -12.102 -2.795 19.109 1 57.16 197 ASN A C 1
ATOM 1529 O O . ASN A 1 197 ? -11.117 -2.926 19.828 1 57.16 197 ASN A O 1
ATOM 1533 N N . SER A 1 198 ? -12.586 -3.709 18.219 1 69.88 198 SER A N 1
ATOM 1534 C CA . SER A 1 198 ? -11.773 -4.918 18.328 1 69.88 198 SER A CA 1
ATOM 1535 C C . SER A 1 198 ? -11.672 -5.648 17 1 69.88 198 SER A C 1
ATOM 1537 O O . SER A 1 198 ? -12.648 -6.238 16.531 1 69.88 198 SER A O 1
ATOM 1539 N N . ALA A 1 199 ? -10.625 -5.555 16.219 1 74.62 199 ALA A N 1
ATOM 1540 C CA . ALA A 1 199 ? -10.312 -6.344 15.031 1 74.62 199 ALA A CA 1
ATOM 1541 C C . ALA A 1 199 ? -10.523 -7.832 15.289 1 74.62 199 ALA A C 1
ATOM 1543 O O . ALA A 1 199 ? -11 -8.562 14.414 1 74.62 199 ALA A O 1
ATOM 1544 N N . SER A 1 200 ? -10.32 -8.203 16.5 1 79.44 200 SER A N 1
ATOM 1545 C CA . SER A 1 200 ? -10.469 -9.602 16.875 1 79.44 200 SER A CA 1
ATOM 1546 C C . SER A 1 200 ? -11.93 -10.031 16.828 1 79.44 200 SER A C 1
ATOM 1548 O O . SER A 1 200 ? -12.242 -11.141 16.391 1 79.44 200 SER A O 1
ATOM 1550 N N . GLU A 1 201 ? -12.758 -9.195 17.281 1 77.81 201 GLU A N 1
ATOM 1551 C CA . GLU A 1 201 ? -14.18 -9.508 17.281 1 77.81 201 GLU A CA 1
ATOM 1552 C C . GLU A 1 201 ? -14.719 -9.633 15.859 1 77.81 201 GLU A C 1
ATOM 1554 O O . GLU A 1 201 ? -15.523 -10.523 15.57 1 77.81 201 GLU A O 1
ATOM 1559 N N . LEU A 1 202 ? -14.289 -8.766 15.031 1 76 202 LEU A N 1
ATOM 1560 C CA . LEU A 1 202 ? -14.703 -8.828 13.633 1 76 202 LEU A CA 1
ATOM 1561 C C . LEU A 1 202 ? -14.227 -10.117 12.977 1 76 202 LEU A C 1
ATOM 1563 O O . LEU A 1 202 ? -14.977 -10.758 12.242 1 76 202 LEU A O 1
ATOM 1567 N N . TRP A 1 203 ? -13.039 -10.398 13.273 1 80.75 203 TRP A N 1
ATOM 1568 C CA . TRP A 1 203 ? -12.422 -11.586 12.695 1 80.75 203 TRP A CA 1
ATOM 1569 C C . TRP A 1 203 ? -13.102 -12.859 13.203 1 80.75 203 TRP A C 1
ATOM 1571 O O . TRP A 1 203 ? -13.359 -13.781 12.438 1 80.75 203 TRP A O 1
ATOM 1581 N N . ASP A 1 204 ? -13.453 -12.867 14.453 1 79.25 204 ASP A N 1
ATOM 1582 C CA . ASP A 1 204 ? -14.133 -14.016 15.039 1 79.25 204 ASP A CA 1
ATOM 1583 C C . ASP A 1 204 ? -15.508 -14.219 14.414 1 79.25 204 ASP A C 1
ATOM 1585 O O . ASP A 1 204 ? -15.93 -15.352 14.172 1 79.25 204 ASP A O 1
ATOM 1589 N N . GLN A 1 205 ? -16.203 -13.18 14.156 1 75.25 205 GLN A N 1
ATOM 1590 C CA . GLN A 1 205 ? -17.531 -13.242 13.547 1 75.25 205 GLN A CA 1
ATOM 1591 C C . GLN A 1 205 ? -17.453 -13.812 12.133 1 75.25 205 GLN A C 1
ATOM 1593 O O . GLN A 1 205 ? -18.328 -14.578 11.719 1 75.25 205 GLN A O 1
ATOM 1598 N N . GLU A 1 206 ? -16.453 -13.477 11.445 1 75 206 GLU A N 1
ATOM 1599 C CA . GLU A 1 206 ? -16.266 -13.961 10.078 1 75 206 GLU A CA 1
ATOM 1600 C C . GLU A 1 206 ? -15.953 -15.461 10.07 1 75 206 GLU A C 1
ATOM 1602 O O . GLU A 1 206 ? -16.422 -16.188 9.188 1 75 206 GLU A O 1
ATOM 1607 N N . GLN A 1 207 ? -15.07 -15.812 10.977 1 73.06 207 GLN A N 1
ATOM 1608 C CA . GLN A 1 207 ? -14.703 -17.219 11.062 1 73.06 207 GLN A CA 1
ATOM 1609 C C . GLN A 1 207 ? -15.914 -18.094 11.398 1 73.06 207 GLN A C 1
ATOM 1611 O O . GLN A 1 207 ? -16.031 -19.219 10.922 1 73.06 207 GLN A O 1
ATOM 1616 N N . ASP A 1 208 ? -16.688 -17.562 12.242 1 64.06 208 ASP A N 1
ATOM 1617 C CA . ASP A 1 208 ? -17.891 -18.297 12.625 1 64.06 208 ASP A CA 1
ATOM 1618 C C . ASP A 1 208 ? -18.828 -18.469 11.43 1 64.06 208 ASP A C 1
ATOM 1620 O O . ASP A 1 208 ? -19.484 -19.5 11.297 1 64.06 208 ASP A O 1
ATOM 1624 N N . SER A 1 209 ? -18.797 -17.469 10.633 1 59.53 209 SER A N 1
ATOM 1625 C CA . SER A 1 209 ? -19.688 -17.531 9.484 1 59.53 209 SER A CA 1
ATOM 1626 C C . SER A 1 209 ? -19.172 -18.5 8.422 1 59.53 209 SER A C 1
ATOM 1628 O O . SER A 1 209 ? -19.953 -19.047 7.641 1 59.53 209 SER A O 1
ATOM 1630 N N . ASN A 1 210 ? -17.812 -18.594 8.312 1 55.81 210 ASN A N 1
ATOM 1631 C CA . ASN A 1 210 ? -17.188 -19.438 7.297 1 55.81 210 ASN A CA 1
ATOM 1632 C C . ASN A 1 210 ? -16.906 -20.844 7.828 1 55.81 210 ASN A C 1
ATOM 1634 O O . ASN A 1 210 ? -16.312 -21.672 7.133 1 55.81 210 ASN A O 1
ATOM 1638 N N . SER A 1 211 ? -16.812 -20.953 9.125 1 49.84 211 SER A N 1
ATOM 1639 C CA . SER A 1 211 ? -16.5 -22.25 9.711 1 49.84 211 SER A CA 1
ATOM 1640 C C . SER A 1 211 ? -17.344 -23.359 9.078 1 49.84 211 SER A C 1
ATOM 1642 O O . SER A 1 211 ? -18.531 -23.484 9.367 1 49.84 211 SER A O 1
ATOM 1644 N N . ILE A 1 212 ? -17.047 -23.5 7.844 1 45.56 212 ILE A N 1
ATOM 1645 C CA . ILE A 1 212 ? -17.469 -24.812 7.352 1 45.56 212 ILE A CA 1
ATOM 1646 C C . ILE A 1 212 ? -17.031 -25.906 8.32 1 45.56 212 ILE A C 1
ATOM 1648 O O . ILE A 1 212 ? -16.031 -25.734 9.031 1 45.56 212 ILE A O 1
ATOM 1652 N N . MET A 1 213 ? -17.703 -26.969 8.445 1 43.75 213 MET A N 1
ATOM 1653 C CA . MET A 1 213 ? -17.641 -28.203 9.227 1 43.75 213 MET A CA 1
ATOM 1654 C C . MET A 1 213 ? -16.219 -28.766 9.242 1 43.75 213 MET A C 1
ATOM 1656 O O . MET A 1 213 ? -15.586 -28.891 8.195 1 43.75 213 MET A O 1
ATOM 1660 N N . PRO A 1 214 ? -15.422 -28.594 10.336 1 46.31 214 PRO A N 1
ATOM 1661 C CA . PRO A 1 214 ? -14.203 -29.406 10.484 1 46.31 214 PRO A CA 1
ATOM 1662 C C . PRO A 1 214 ? -14.297 -30.734 9.75 1 46.31 214 PRO A C 1
ATOM 1664 O O . PRO A 1 214 ? -15.305 -31.438 9.859 1 46.31 214 PRO A O 1
ATOM 1667 N N . ALA A 1 215 ? -13.805 -30.875 8.633 1 41.28 215 ALA A N 1
ATOM 1668 C CA . ALA A 1 215 ? -13.766 -32.25 8.156 1 41.28 215 ALA A CA 1
ATOM 1669 C C . ALA A 1 215 ? -13.25 -33.188 9.25 1 41.28 215 ALA A C 1
ATOM 1671 O O . ALA A 1 215 ? -12.086 -33.094 9.648 1 41.28 215 ALA A O 1
ATOM 1672 N N . ASP A 1 216 ? -13.719 -33.375 10.391 1 43.38 216 ASP A N 1
ATOM 1673 C CA . ASP A 1 216 ? -13.367 -34.562 11.172 1 43.38 216 ASP A CA 1
ATOM 1674 C C . ASP A 1 216 ? -12.883 -35.688 10.258 1 43.38 216 ASP A C 1
ATOM 1676 O O . ASP A 1 216 ? -13.086 -36.875 10.562 1 43.38 216 ASP A O 1
ATOM 1680 N N . VAL A 1 217 ? -12.688 -35.625 8.898 1 46.38 217 VAL A N 1
ATOM 1681 C CA . VAL A 1 217 ? -12.766 -36.906 8.188 1 46.38 217 VAL A CA 1
ATOM 1682 C C . VAL A 1 217 ? -11.516 -37.75 8.484 1 46.38 217 VAL A C 1
ATOM 1684 O O . VAL A 1 217 ? -10.398 -37.344 8.141 1 46.38 217 VAL A O 1
ATOM 1687 N N . ASP A 1 218 ? -11.281 -38.5 9.508 1 52 218 ASP A N 1
ATOM 1688 C CA . ASP A 1 218 ? -10.383 -39.625 9.609 1 52 218 ASP A CA 1
ATOM 1689 C C . ASP A 1 218 ? -9.766 -39.969 8.25 1 52 218 ASP A C 1
ATOM 1691 O O . ASP A 1 218 ? -8.633 -40.469 8.18 1 52 218 ASP A O 1
ATOM 1695 N N . ASP A 1 219 ? -10.406 -39.75 7.031 1 62.5 219 ASP A N 1
ATOM 1696 C CA . ASP A 1 219 ? -9.984 -40.219 5.719 1 62.5 219 ASP A CA 1
ATOM 1697 C C . ASP A 1 219 ? -9.492 -39.062 4.848 1 62.5 219 ASP A C 1
ATOM 1699 O O . ASP A 1 219 ? -9.508 -39.156 3.617 1 62.5 219 ASP A O 1
ATOM 1703 N N . ALA A 1 220 ? -8.992 -38.031 5.52 1 66.25 220 ALA A N 1
ATOM 1704 C CA . ALA A 1 220 ? -8.609 -36.875 4.695 1 66.25 220 ALA A CA 1
ATOM 1705 C C . ALA A 1 220 ? -7.352 -37.188 3.885 1 66.25 220 ALA A C 1
ATOM 1707 O O . ALA A 1 220 ? -6.426 -37.844 4.379 1 66.25 220 ALA A O 1
ATOM 1708 N N . THR A 1 221 ? -7.309 -36.844 2.631 1 76.06 221 THR A N 1
ATOM 1709 C CA . THR A 1 221 ? -6.16 -37 1.745 1 76.06 221 THR A CA 1
ATOM 1710 C C . THR A 1 221 ? -5.016 -36.094 2.184 1 76.06 221 THR A C 1
ATOM 1712 O O . THR A 1 221 ? -5.211 -35.188 3.008 1 76.06 221 THR A O 1
ATOM 1715 N N . GLU A 1 222 ? -3.826 -36.375 1.913 1 73.06 222 GLU A N 1
ATOM 1716 C CA . GLU A 1 222 ? -2.65 -35.562 2.211 1 73.06 222 GLU A CA 1
ATOM 1717 C C . GLU A 1 222 ? -2.844 -34.125 1.747 1 73.06 222 GLU A C 1
ATOM 1719 O O . GLU A 1 222 ? -2.424 -33.188 2.428 1 73.06 222 GLU A O 1
ATOM 1724 N N . GLU A 1 223 ? -3.553 -33.969 0.678 1 72.31 223 GLU A N 1
ATOM 1725 C CA . GLU A 1 223 ? -3.842 -32.656 0.138 1 72.31 223 GLU A CA 1
ATOM 1726 C C . GLU A 1 223 ? -4.742 -31.859 1.081 1 72.31 223 GLU A C 1
ATOM 1728 O O . GLU A 1 223 ? -4.492 -30.688 1.334 1 72.31 223 GLU A O 1
ATOM 1733 N N . GLN A 1 224 ? -5.645 -32.531 1.616 1 74.5 224 GLN A N 1
ATOM 1734 C CA . GLN A 1 224 ? -6.582 -31.859 2.518 1 74.5 224 GLN A CA 1
ATOM 1735 C C . GLN A 1 224 ? -5.902 -31.453 3.822 1 74.5 224 GLN A C 1
ATOM 1737 O O . GLN A 1 224 ? -6.195 -30.391 4.375 1 74.5 224 GLN A O 1
ATOM 1742 N N . ARG A 1 225 ? -4.961 -32.312 4.199 1 77.31 225 ARG A N 1
ATOM 1743 C CA . ARG A 1 225 ? -4.234 -32.031 5.434 1 77.31 225 ARG A CA 1
ATOM 1744 C C . ARG A 1 225 ? -3.342 -30.797 5.262 1 77.31 225 ARG A C 1
ATOM 1746 O O . ARG A 1 225 ? -3.24 -29.969 6.168 1 77.31 225 ARG A O 1
ATOM 1753 N N . GLN A 1 226 ? -2.682 -30.703 4.18 1 73.38 226 GLN A N 1
ATOM 1754 C CA . GLN A 1 226 ? -1.801 -29.562 3.918 1 73.38 226 GLN A CA 1
ATOM 1755 C C . GLN A 1 226 ? -2.594 -28.266 3.814 1 73.38 226 GLN A C 1
ATOM 1757 O O . GLN A 1 226 ? -2.168 -27.234 4.324 1 73.38 226 GLN A O 1
ATOM 1762 N N . LEU A 1 227 ? -3.701 -28.375 3.203 1 73.12 227 LEU A N 1
ATOM 1763 C CA . LEU A 1 227 ? -4.562 -27.203 3.078 1 73.12 227 LEU A CA 1
ATOM 1764 C C . LEU A 1 227 ? -5.039 -26.719 4.449 1 73.12 227 LEU A C 1
ATOM 1766 O O . LEU A 1 227 ? -5.102 -25.516 4.707 1 73.12 227 LEU A O 1
ATOM 1770 N N . GLU A 1 228 ? -5.309 -27.672 5.254 1 77.94 228 GLU A N 1
ATOM 1771 C CA . GLU A 1 228 ? -5.766 -27.344 6.602 1 77.94 228 GLU A CA 1
ATOM 1772 C C . GLU A 1 228 ? -4.652 -26.688 7.418 1 77.94 228 GLU A C 1
ATOM 1774 O O . GLU A 1 228 ? -4.902 -25.766 8.195 1 77.94 228 GLU A O 1
ATOM 1779 N N . LYS A 1 229 ? -3.496 -27.234 7.211 1 77.5 229 LYS A N 1
ATOM 1780 C CA . LYS A 1 229 ? -2.346 -26.656 7.906 1 77.5 229 LYS A CA 1
ATOM 1781 C C . LYS A 1 229 ? -2.121 -25.203 7.488 1 77.5 229 LYS A C 1
ATOM 1783 O O . LYS A 1 229 ? -1.878 -24.344 8.336 1 77.5 229 LYS A O 1
ATOM 1788 N N . GLN A 1 230 ? -2.266 -24.984 6.258 1 74.5 230 GLN A N 1
ATOM 1789 C CA . GLN A 1 230 ? -2.088 -23.641 5.738 1 74.5 230 GLN A CA 1
ATOM 1790 C C . GLN A 1 230 ? -3.168 -22.703 6.266 1 74.5 230 GLN A C 1
ATOM 1792 O O . GLN A 1 230 ? -2.885 -21.547 6.605 1 74.5 230 GLN A O 1
ATOM 1797 N N . ARG A 1 231 ? -4.301 -23.234 6.32 1 77.62 231 ARG A N 1
ATOM 1798 C CA . ARG A 1 231 ? -5.418 -22.453 6.832 1 77.62 231 ARG A CA 1
ATOM 1799 C C . ARG A 1 231 ? -5.207 -22.078 8.297 1 77.62 231 ARG A C 1
ATOM 1801 O O . ARG A 1 231 ? -5.473 -20.953 8.703 1 77.62 231 ARG A O 1
ATOM 1808 N N . ARG A 1 232 ? -4.711 -22.984 9.016 1 80.12 232 ARG A N 1
ATOM 1809 C CA . ARG A 1 232 ? -4.488 -22.766 10.445 1 80.12 232 ARG A CA 1
ATOM 1810 C C . ARG A 1 232 ? -3.385 -21.734 10.664 1 80.12 232 ARG A C 1
ATOM 1812 O O . ARG A 1 232 ? -3.484 -20.891 11.562 1 80.12 232 ARG A O 1
ATOM 1819 N N . ARG A 1 233 ? -2.406 -21.859 9.859 1 78.19 233 ARG A N 1
ATOM 1820 C CA . ARG A 1 233 ? -1.311 -20.906 9.961 1 78.19 233 ARG A CA 1
ATOM 1821 C C . ARG A 1 233 ? -1.791 -19.484 9.648 1 78.19 233 ARG A C 1
ATOM 1823 O O . ARG A 1 233 ? -1.419 -18.531 10.344 1 78.19 233 ARG A O 1
ATOM 1830 N N . ARG A 1 234 ? -2.59 -19.406 8.719 1 78.88 234 ARG A N 1
ATOM 1831 C CA . ARG A 1 234 ? -3.146 -18.109 8.336 1 78.88 234 ARG A CA 1
ATOM 1832 C C . ARG A 1 234 ? -4.051 -17.562 9.438 1 78.88 234 ARG A C 1
ATOM 1834 O O . ARG A 1 234 ? -4.031 -16.359 9.719 1 78.88 234 ARG A O 1
ATOM 1841 N N . GLN A 1 235 ? -4.766 -18.484 9.977 1 84.25 235 GLN A N 1
ATOM 1842 C CA . GLN A 1 235 ? -5.668 -18.062 11.047 1 84.25 235 GLN A CA 1
ATOM 1843 C C . GLN A 1 235 ? -4.891 -17.547 12.25 1 84.25 235 GLN A C 1
ATOM 1845 O O . GLN A 1 235 ? -5.266 -16.547 12.852 1 84.25 235 GLN A O 1
ATOM 1850 N N . ARG A 1 236 ? -3.859 -18.172 12.578 1 84 236 ARG A N 1
ATOM 1851 C CA . ARG A 1 236 ? -3.039 -17.75 13.711 1 84 236 ARG A CA 1
ATOM 1852 C C . ARG A 1 236 ? -2.4 -16.391 13.445 1 84 236 ARG A C 1
ATOM 1854 O O . ARG A 1 236 ? -2.336 -15.547 14.344 1 84 236 ARG A O 1
ATOM 1861 N N . LEU A 1 237 ? -1.952 -16.281 12.297 1 83.38 237 LEU A N 1
ATOM 1862 C CA . LEU A 1 237 ? -1.365 -15 11.914 1 83.38 237 LEU A CA 1
ATOM 1863 C C . LEU A 1 237 ? -2.396 -13.883 12.008 1 83.38 237 LEU A C 1
ATOM 1865 O O . LEU A 1 237 ? -2.123 -12.828 12.578 1 83.38 237 LEU A O 1
ATOM 1869 N N . THR A 1 238 ? -3.551 -14.148 11.445 1 86.44 238 THR A N 1
ATOM 1870 C CA . THR A 1 238 ? -4.602 -13.133 11.445 1 86.44 238 THR A CA 1
ATOM 1871 C C . THR A 1 238 ? -5.035 -12.805 12.867 1 86.44 238 THR A C 1
ATOM 1873 O O . THR A 1 238 ? -5.301 -11.641 13.188 1 86.44 238 THR A O 1
ATOM 1876 N N . ASP A 1 239 ? -5.008 -13.82 13.68 1 87.44 239 ASP A N 1
ATOM 1877 C CA . ASP A 1 239 ? -5.332 -13.609 15.086 1 87.44 239 ASP A CA 1
ATOM 1878 C C . ASP A 1 239 ? -4.324 -12.672 15.742 1 87.44 239 ASP A C 1
ATOM 1880 O O . ASP A 1 239 ? -4.707 -11.773 16.5 1 87.44 239 ASP A O 1
ATOM 1884 N N . SER A 1 240 ? -3.143 -12.898 15.477 1 85.62 240 SER A N 1
ATOM 1885 C CA . SER A 1 240 ? -2.086 -12.078 16.062 1 85.62 240 SER A CA 1
ATOM 1886 C C . SER A 1 240 ? -2.156 -10.641 15.547 1 85.62 240 SER A C 1
ATOM 1888 O O . SER A 1 240 ? -1.914 -9.703 16.297 1 85.62 240 SER A O 1
ATOM 1890 N N . ILE A 1 241 ? -2.453 -10.484 14.32 1 86.94 241 ILE A N 1
ATOM 1891 C CA . ILE A 1 241 ? -2.598 -9.156 13.742 1 86.94 241 ILE A CA 1
ATOM 1892 C C . ILE A 1 241 ? -3.758 -8.422 14.406 1 86.94 241 ILE A C 1
ATOM 1894 O O . ILE A 1 241 ? -3.631 -7.25 14.781 1 86.94 241 ILE A O 1
ATOM 1898 N N . CYS A 1 242 ? -4.832 -9.141 14.539 1 85.75 242 CYS A N 1
ATOM 1899 C CA . CYS A 1 242 ? -6.008 -8.539 15.164 1 85.75 242 CYS A CA 1
ATOM 1900 C C . CYS A 1 242 ? -5.703 -8.117 16.594 1 85.75 242 CYS A C 1
ATOM 1902 O O . CYS A 1 242 ? -6.133 -7.047 17.031 1 85.75 242 CYS A O 1
ATOM 1904 N N . GLN A 1 243 ? -4.965 -8.93 17.266 1 84.56 243 GLN A N 1
ATOM 1905 C CA . GLN A 1 243 ? -4.586 -8.586 18.625 1 84.56 243 GLN A CA 1
ATOM 1906 C C . GLN A 1 243 ? -3.742 -7.316 18.672 1 84.56 243 GLN A C 1
ATOM 1908 O O . GLN A 1 243 ? -3.928 -6.465 19.547 1 84.56 243 GLN A O 1
ATOM 1913 N N . LEU A 1 244 ? -2.848 -7.234 17.766 1 82.5 244 LEU A N 1
ATOM 1914 C CA . LEU A 1 244 ? -2.016 -6.039 17.672 1 82.5 244 LEU A CA 1
ATOM 1915 C C . LEU A 1 244 ? -2.869 -4.805 17.422 1 82.5 244 LEU A C 1
ATOM 1917 O O . LEU A 1 244 ? -2.67 -3.764 18.047 1 82.5 244 LEU A O 1
ATOM 1921 N N . LEU A 1 245 ? -3.77 -4.918 16.5 1 81.56 245 LEU A N 1
ATOM 1922 C CA . LEU A 1 245 ? -4.633 -3.799 16.141 1 81.56 245 LEU A CA 1
ATOM 1923 C C . LEU A 1 245 ? -5.496 -3.379 17.328 1 81.56 245 LEU A C 1
ATOM 1925 O O . LEU A 1 245 ? -5.77 -2.191 17.516 1 81.56 245 LEU A O 1
ATOM 1929 N N . ASP A 1 246 ? -5.883 -4.34 18.094 1 80.88 246 ASP A N 1
ATOM 1930 C CA . ASP A 1 246 ? -6.719 -4.062 19.266 1 80.88 246 ASP A CA 1
ATOM 1931 C C . ASP A 1 246 ? -5.918 -3.375 20.359 1 80.88 246 ASP A C 1
ATOM 1933 O O . ASP A 1 246 ? -6.453 -2.547 21.109 1 80.88 246 ASP A O 1
ATOM 1937 N N . ASP A 1 247 ? -4.711 -3.775 20.531 1 77.12 247 ASP A N 1
ATOM 1938 C CA . ASP A 1 247 ? -3.869 -3.262 21.609 1 77.12 247 ASP A CA 1
ATOM 1939 C C . ASP A 1 247 ? -3.504 -1.798 21.359 1 77.12 247 ASP A C 1
ATOM 1941 O O . ASP A 1 247 ? -3.246 -1.054 22.312 1 77.12 247 ASP A O 1
ATOM 1945 N N . TYR A 1 248 ? -3.371 -1.524 20.172 1 67.31 248 TYR A N 1
ATOM 1946 C CA . TYR A 1 248 ? -2.938 -0.159 19.906 1 67.31 248 TYR A CA 1
ATOM 1947 C C . TYR A 1 248 ? -4.074 0.665 19.312 1 67.31 248 TYR A C 1
ATOM 1949 O O . TYR A 1 248 ? -4.355 0.574 18.109 1 67.31 248 TYR A O 1
ATOM 1957 N N . THR A 1 249 ? -4.672 1.431 20.172 1 58.12 249 THR A N 1
ATOM 1958 C CA . THR A 1 249 ? -5.766 2.336 19.828 1 58.12 249 THR A CA 1
ATOM 1959 C C . THR A 1 249 ? -5.34 3.301 18.734 1 58.12 249 THR A C 1
ATOM 1961 O O . THR A 1 249 ? -6.18 3.961 18.109 1 58.12 249 THR A O 1
ATOM 1964 N N . MET A 1 250 ? -4.078 3.422 18.719 1 51.22 250 MET A N 1
ATOM 1965 C CA . MET A 1 250 ? -3.621 4.402 17.734 1 51.22 250 MET A CA 1
ATOM 1966 C C . MET A 1 250 ? -4.059 4.008 16.328 1 51.22 250 MET A C 1
ATOM 1968 O O . MET A 1 250 ? -4.195 4.867 15.461 1 51.22 250 MET A O 1
ATOM 1972 N N . VAL A 1 251 ? -4.312 2.766 16.203 1 61.25 251 VAL A N 1
ATOM 1973 C CA . VAL A 1 251 ? -4.812 2.381 14.883 1 61.25 251 VAL A CA 1
ATOM 1974 C C . VAL A 1 251 ? -6.328 2.564 14.836 1 61.25 251 VAL A C 1
ATOM 1976 O O . VAL A 1 251 ? -6.98 2.139 13.875 1 61.25 251 VAL A O 1
ATOM 1979 N N . SER A 1 252 ? -6.762 3.318 15.727 1 76.19 252 SER A N 1
ATOM 1980 C CA . SER A 1 252 ? -8.203 3.531 15.734 1 76.19 252 SER A CA 1
ATOM 1981 C C . SER A 1 252 ? -8.625 4.547 14.68 1 76.19 252 SER A C 1
ATOM 1983 O O . SER A 1 252 ? -7.871 5.477 14.375 1 76.19 252 SER A O 1
ATOM 1985 N N . PHE A 1 253 ? -9.719 4.191 14.039 1 83.56 253 PHE A N 1
ATOM 1986 C CA . PHE A 1 253 ? -10.242 5.043 12.977 1 83.56 253 PHE A CA 1
ATOM 1987 C C . PHE A 1 253 ? -11.383 5.906 13.492 1 83.56 253 PHE A C 1
ATOM 1989 O O . PHE A 1 253 ? -12.273 5.422 14.203 1 83.56 253 PHE A O 1
ATOM 1996 N N . LEU A 1 254 ? -11.273 7.219 13.258 1 89.06 254 LEU A N 1
ATOM 1997 C CA . LEU A 1 254 ? -12.383 8.133 13.508 1 89.06 254 LEU A CA 1
ATOM 1998 C C . LEU A 1 254 ? -13.383 8.102 12.359 1 89.06 254 LEU A C 1
ATOM 2000 O O . LEU A 1 254 ? -13.016 8.359 11.203 1 89.06 254 LEU A O 1
ATOM 2004 N N . PRO A 1 255 ? -14.641 7.766 12.664 1 90.25 255 PRO A N 1
ATOM 2005 C CA . PRO A 1 255 ? -15.625 7.832 11.578 1 90.25 255 PRO A CA 1
ATOM 2006 C C . PRO A 1 255 ? -15.891 9.258 11.109 1 90.25 255 PRO A C 1
ATOM 2008 O O . PRO A 1 255 ? -15.977 10.18 11.93 1 90.25 255 PRO A O 1
ATOM 2011 N N . LEU A 1 256 ? -16.016 9.438 9.844 1 94.88 256 LEU A N 1
ATOM 2012 C CA . LEU A 1 256 ? -16.328 10.742 9.273 1 94.88 256 LEU A CA 1
ATOM 2013 C C . LEU A 1 256 ? -17.562 10.672 8.398 1 94.88 256 LEU A C 1
ATOM 2015 O O . LEU A 1 256 ? -17.578 9.992 7.375 1 94.88 256 LEU A O 1
ATOM 2019 N N . ASN A 1 257 ? -18.562 11.258 8.875 1 94.19 257 ASN A N 1
ATOM 2020 C CA . ASN A 1 257 ? -19.766 11.531 8.094 1 94.19 257 ASN A CA 1
ATOM 2021 C C . ASN A 1 257 ? -19.797 12.977 7.602 1 94.19 257 ASN A C 1
ATOM 2023 O O . ASN A 1 257 ? -20.062 13.898 8.383 1 94.19 257 ASN A O 1
ATOM 2027 N N . ILE A 1 258 ? -19.594 13.188 6.309 1 94.75 258 ILE A N 1
ATOM 2028 C CA . ILE A 1 258 ? -19.406 14.523 5.75 1 94.75 258 ILE A CA 1
ATOM 2029 C C . ILE A 1 258 ? -20.734 15.273 5.762 1 94.75 258 ILE A C 1
ATOM 2031 O O . ILE A 1 258 ? -20.766 16.5 5.59 1 94.75 258 ILE A O 1
ATOM 2035 N N . ARG A 1 259 ? -21.812 14.609 5.965 1 94 259 ARG A N 1
ATOM 2036 C CA . ARG A 1 259 ? -23.125 15.25 6.016 1 94 259 ARG A CA 1
ATOM 2037 C C . ARG A 1 259 ? -23.484 15.656 7.441 1 94 259 ARG A C 1
ATOM 2039 O O . ARG A 1 259 ? -24.547 16.234 7.68 1 94 259 ARG A O 1
ATOM 2046 N N . ASP A 1 260 ? -22.656 15.305 8.367 1 93.75 260 ASP A N 1
ATOM 2047 C CA . ASP A 1 260 ? -22.859 15.617 9.773 1 93.75 260 ASP A CA 1
ATOM 2048 C C . ASP A 1 260 ? -21.781 16.562 10.297 1 93.75 260 ASP A C 1
ATOM 2050 O O . ASP A 1 260 ? -20.641 16.141 10.516 1 93.75 260 ASP A O 1
ATOM 2054 N N . GLU A 1 261 ? -22.172 17.75 10.617 1 93.88 261 GLU A N 1
ATOM 2055 C CA . GLU A 1 261 ? -21.234 18.781 11.047 1 93.88 261 GLU A CA 1
ATOM 2056 C C . GLU A 1 261 ? -20.516 18.375 12.328 1 93.88 261 GLU A C 1
ATOM 2058 O O . GLU A 1 261 ? -19.344 18.719 12.531 1 93.88 261 GLU A O 1
ATOM 2063 N N . ASP A 1 262 ? -21.203 17.688 13.148 1 94.19 262 ASP A N 1
ATOM 2064 C CA . ASP A 1 262 ? -20.578 17.25 14.398 1 94.19 262 ASP A CA 1
ATOM 2065 C C . ASP A 1 262 ? -19.484 16.234 14.141 1 94.19 262 ASP A C 1
ATOM 2067 O O . ASP A 1 262 ? -18.484 16.203 14.844 1 94.19 262 ASP A O 1
ATOM 2071 N N . SER A 1 263 ? -19.719 15.406 13.18 1 93.94 263 SER A N 1
ATOM 2072 C CA . SER A 1 263 ? -18.719 14.422 12.789 1 93.94 263 SER A CA 1
ATOM 2073 C C . SER A 1 263 ? -17.453 15.094 12.258 1 93.94 263 SER A C 1
ATOM 2075 O O . SER A 1 263 ? -16.344 14.734 12.641 1 93.94 263 SER A O 1
ATOM 2077 N N . ILE A 1 264 ? -17.656 16.062 11.43 1 96.38 264 ILE A N 1
ATOM 2078 C CA . ILE A 1 264 ? -16.531 16.797 10.859 1 96.38 264 ILE A CA 1
ATOM 2079 C C . ILE A 1 264 ? -15.781 17.531 11.969 1 96.38 264 ILE A C 1
ATOM 2081 O O . ILE A 1 264 ? -14.547 17.484 12.016 1 96.38 264 ILE A O 1
ATOM 2085 N N . ASP A 1 265 ? -16.516 18.109 12.836 1 94.88 265 ASP A N 1
ATOM 2086 C CA . ASP A 1 265 ? -15.93 18.859 13.945 1 94.88 265 ASP A CA 1
ATOM 2087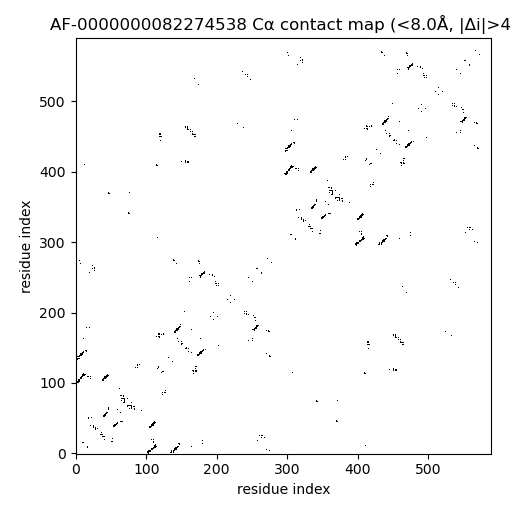 C C . ASP A 1 265 ? -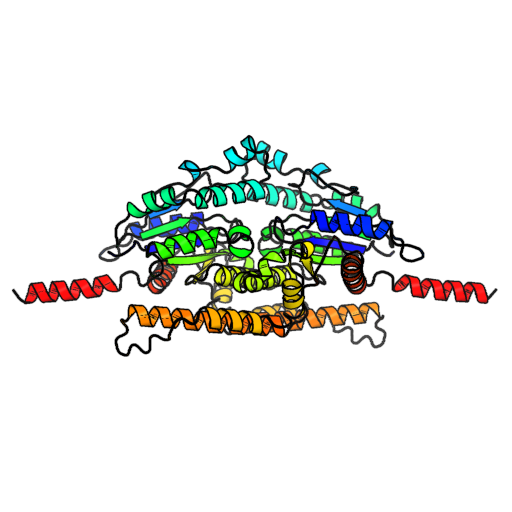15.117 17.922 14.852 1 94.88 265 ASP A C 1
ATOM 2089 O O . ASP A 1 265 ? -14.055 18.312 15.352 1 94.88 265 ASP A O 1
ATOM 2093 N N . HIS A 1 266 ? -15.656 16.812 15.07 1 94.25 266 HIS A N 1
ATOM 2094 C CA . HIS A 1 266 ? -14.961 15.859 15.93 1 94.25 266 HIS A CA 1
ATOM 2095 C C . HIS A 1 266 ? -13.617 15.453 15.328 1 94.25 266 HIS A C 1
ATOM 2097 O O . HIS A 1 266 ? -12.602 15.422 16.016 1 94.25 266 HIS A O 1
ATOM 2103 N N . VAL A 1 267 ? -13.578 15.117 14.07 1 95.62 267 VAL A N 1
ATOM 2104 C CA . VAL A 1 267 ? -12.336 14.734 13.391 1 95.62 267 VAL A CA 1
ATOM 2105 C C . VAL A 1 267 ? -11.344 15.898 13.438 1 95.62 267 VAL A C 1
ATOM 2107 O O . VAL A 1 267 ? -10.172 15.703 13.773 1 95.62 267 VAL A O 1
ATOM 2110 N N . LEU A 1 268 ? -11.859 17.109 13.133 1 96 268 LEU A N 1
ATOM 2111 C CA . LEU A 1 268 ? -11 18.297 13.148 1 96 268 LEU A CA 1
ATOM 2112 C C . LEU A 1 268 ? -10.398 18.516 14.531 1 96 268 LEU A C 1
ATOM 2114 O O . LEU A 1 268 ? -9.211 18.812 14.656 1 96 268 LEU A O 1
ATOM 2118 N N . SER A 1 269 ? -11.211 18.344 15.531 1 93.69 269 SER A N 1
ATOM 2119 C CA . SER A 1 269 ? -10.758 18.531 16.906 1 93.69 269 SER A CA 1
ATOM 2120 C C . SER A 1 269 ? -9.672 17.531 17.281 1 93.69 269 SER A C 1
ATOM 2122 O O . SER A 1 269 ? -8.727 17.875 18 1 93.69 269 SER A O 1
ATOM 2124 N N . CYS A 1 270 ? -9.836 16.359 16.859 1 93.06 270 CYS A N 1
ATOM 2125 C CA . CYS A 1 270 ? -8.844 15.328 17.141 1 93.06 270 CYS A CA 1
ATOM 2126 C C . CYS A 1 270 ? -7.52 15.641 16.453 1 93.06 270 CYS A C 1
ATOM 2128 O O . CYS A 1 270 ? -6.449 15.469 17.031 1 93.06 270 CYS A O 1
ATOM 2130 N N . VAL A 1 271 ? -7.582 16.109 15.219 1 94.69 271 VAL A N 1
ATOM 2131 C CA . VAL A 1 271 ? -6.375 16.469 14.492 1 94.69 271 VAL A CA 1
ATOM 2132 C C . VAL A 1 271 ? -5.711 17.672 15.172 1 94.69 271 VAL A C 1
ATOM 2134 O O . VAL A 1 271 ? -4.488 17.703 15.336 1 94.69 271 VAL A O 1
ATOM 2137 N N . ASP A 1 272 ? -6.535 18.672 15.57 1 92.56 272 ASP A N 1
ATOM 2138 C CA . ASP A 1 272 ? -6.027 19.844 16.281 1 92.56 272 ASP A CA 1
ATOM 2139 C C . ASP A 1 272 ? -5.254 19.438 17.531 1 92.56 272 ASP A C 1
ATOM 2141 O O . ASP A 1 272 ? -4.18 19.984 17.797 1 92.56 272 ASP A O 1
ATOM 2145 N N . ALA A 1 273 ? -5.855 18.531 18.25 1 89 273 ALA A N 1
ATOM 2146 C CA . ALA A 1 273 ? -5.219 18.062 19.484 1 89 273 ALA A CA 1
ATOM 2147 C C . ALA A 1 273 ? -3.883 17.391 19.188 1 89 273 ALA A C 1
ATOM 2149 O O . ALA A 1 273 ? -2.936 17.516 19.969 1 89 273 ALA A O 1
ATOM 2150 N N . THR A 1 274 ? -3.816 16.734 18.078 1 87.62 274 THR A N 1
ATOM 2151 C CA . THR A 1 274 ? -2.619 16 17.672 1 87.62 274 THR A CA 1
ATOM 2152 C C . THR A 1 274 ? -1.482 16.969 17.344 1 87.62 274 THR A C 1
ATOM 2154 O O . THR A 1 274 ? -0.315 16.672 17.609 1 87.62 274 THR A O 1
ATOM 2157 N N . ILE A 1 275 ? -1.8 18.156 16.766 1 88.31 275 ILE A N 1
ATOM 2158 C CA . ILE A 1 275 ? -0.759 19.094 16.391 1 88.31 275 ILE A CA 1
ATOM 2159 C C . ILE A 1 275 ? -0.733 20.266 17.375 1 88.31 275 ILE A C 1
ATOM 2161 O O . ILE A 1 275 ? -0.088 21.281 17.125 1 88.31 275 ILE A O 1
ATOM 2165 N N . GLN A 1 276 ? -1.545 20.234 18.438 1 82.31 276 GLN A N 1
ATOM 2166 C CA . GLN A 1 276 ? -1.604 21.219 19.516 1 82.31 276 GLN A CA 1
ATOM 2167 C C . GLN A 1 276 ? -2.049 22.578 18.984 1 82.31 276 GLN A C 1
ATOM 2169 O O . GLN A 1 276 ? -1.479 23.609 19.359 1 82.31 276 GLN A O 1
ATOM 2174 N N . TYR A 1 277 ? -2.91 22.453 18.062 1 83.12 277 TYR A N 1
ATOM 2175 C CA . TYR A 1 277 ? -3.479 23.703 17.547 1 83.12 277 TYR A CA 1
ATOM 2176 C C . TYR A 1 277 ? -4.32 24.391 18.594 1 83.12 277 TYR A C 1
ATOM 2178 O O . TYR A 1 277 ? -5.164 23.766 19.25 1 83.12 277 TYR A O 1
ATOM 2186 N N . GLY A 1 278 ? -4.156 25.703 18.766 1 69.62 278 GLY A N 1
ATOM 2187 C CA . GLY A 1 278 ? -4.961 26.516 19.656 1 69.62 278 GLY A CA 1
ATOM 2188 C C . GLY A 1 278 ? -4.418 26.562 21.078 1 69.62 278 GLY A C 1
ATOM 2189 O O . GLY A 1 278 ? -4.934 27.297 21.922 1 69.62 278 GLY A O 1
ATOM 2190 N N . GLU A 1 279 ? -3.625 25.703 21.453 1 63.28 279 GLU A N 1
ATOM 2191 C CA . GLU A 1 279 ? -3.146 25.656 22.844 1 63.28 279 GLU A CA 1
ATOM 2192 C C . GLU A 1 279 ? -2.301 26.891 23.156 1 63.28 279 GLU A C 1
ATOM 2194 O O . GLU A 1 279 ? -2.305 27.375 24.297 1 63.28 279 GLU A O 1
ATOM 2199 N N . ASP A 1 280 ? -1.627 27.422 22.266 1 53.41 280 ASP A N 1
ATOM 2200 C CA . ASP A 1 280 ? -0.889 28.641 22.594 1 53.41 280 ASP A CA 1
ATOM 2201 C C . ASP A 1 280 ? -1.819 29.844 22.641 1 53.41 280 ASP A C 1
ATOM 2203 O O . ASP A 1 280 ? -1.53 30.828 23.328 1 53.41 280 ASP A O 1
ATOM 2207 N N . ALA A 1 281 ? -2.838 29.844 21.938 1 48.12 281 ALA A N 1
ATOM 2208 C CA . ALA A 1 281 ? -3.719 31.016 21.953 1 48.12 281 ALA A CA 1
ATOM 2209 C C . ALA A 1 281 ? -4.285 31.266 23.344 1 48.12 281 ALA A C 1
ATOM 2211 O O . ALA A 1 281 ? -4.488 32.406 23.75 1 48.12 281 ALA A O 1
ATOM 2212 N N . GLU A 1 282 ? -4.5 30.172 24 1 45.72 282 GLU A N 1
ATOM 2213 C CA . GLU A 1 282 ? -5.02 30.406 25.344 1 45.72 282 GLU A CA 1
ATOM 2214 C C . GLU A 1 282 ? -3.975 31.062 26.219 1 45.72 282 GLU A C 1
ATOM 2216 O O . GLU A 1 282 ? -4.312 31.875 27.094 1 45.72 282 GLU A O 1
ATOM 2221 N N . VAL A 1 283 ? -2.809 30.734 25.984 1 43.41 283 VAL A N 1
ATOM 2222 C CA . VAL A 1 283 ? -1.783 31.312 26.859 1 43.41 283 VAL A CA 1
ATOM 2223 C C . VAL A 1 283 ? -1.568 32.781 26.484 1 43.41 283 VAL A C 1
ATOM 2225 O O . VAL A 1 283 ? -1.392 33.625 27.375 1 43.41 283 VAL A O 1
ATOM 2228 N N . ARG A 1 284 ? -1.665 33.125 25.266 1 46.81 284 ARG A N 1
ATOM 2229 C CA . ARG A 1 284 ? -1.436 34.531 24.891 1 46.81 284 ARG A CA 1
ATOM 2230 C C . ARG A 1 284 ? -2.566 35.438 25.391 1 46.81 284 ARG A C 1
ATOM 2232 O O . ARG A 1 284 ? -2.35 36.594 25.703 1 46.81 284 ARG A O 1
ATOM 2239 N N . GLY A 1 285 ? -3.646 34.781 25.375 1 43.81 285 GLY A N 1
ATOM 2240 C CA . GLY A 1 285 ? -4.762 35.562 25.906 1 43.81 285 GLY A CA 1
ATOM 2241 C C . GLY A 1 285 ? -4.625 35.875 27.391 1 43.81 285 GLY A C 1
ATOM 2242 O O . GLY A 1 285 ? -5.074 36.906 27.844 1 43.81 285 GLY A O 1
ATOM 2243 N N . LEU A 1 286 ? -4.203 34.906 28.047 1 43.56 286 LEU A N 1
ATOM 2244 C CA . LEU A 1 286 ? -4.004 35.125 29.484 1 43.56 286 LEU A CA 1
ATOM 2245 C C . LEU A 1 286 ? -2.918 36.188 29.719 1 43.56 286 LEU A C 1
ATOM 2247 O O . LEU A 1 286 ? -3.02 36.969 30.641 1 43.56 286 LEU A O 1
ATOM 2251 N N . ASP A 1 287 ? -1.977 36.062 28.922 1 44.75 287 ASP A N 1
ATOM 2252 C CA . ASP A 1 287 ? -0.907 37.062 29.109 1 44.75 287 ASP A CA 1
ATOM 2253 C C . ASP A 1 287 ? -1.367 38.469 28.719 1 44.75 287 ASP A C 1
ATOM 2255 O O . ASP A 1 287 ? -1.011 39.438 29.375 1 44.75 287 ASP A O 1
ATOM 2259 N N . GLU A 1 288 ? -2.123 38.531 27.641 1 43.91 288 GLU A N 1
ATOM 2260 C CA . GLU A 1 288 ? -2.623 39.844 27.266 1 43.91 288 GLU A CA 1
ATOM 2261 C C . GLU A 1 288 ? -3.637 40.375 28.281 1 43.91 288 GLU A C 1
ATOM 2263 O O . GLU A 1 288 ? -3.789 41.562 28.438 1 43.91 288 GLU A O 1
ATOM 2268 N N . ARG A 1 289 ? -4.266 39.375 28.812 1 50.22 289 ARG A N 1
ATOM 2269 C CA . ARG A 1 289 ? -5.199 39.781 29.859 1 50.22 289 ARG A CA 1
ATOM 2270 C C . ARG A 1 289 ? -4.457 40.281 31.094 1 50.22 289 ARG A C 1
ATOM 2272 O O . ARG A 1 289 ? -4.949 41.125 31.828 1 50.22 289 ARG A O 1
ATOM 2279 N N . GLU A 1 290 ? -3.441 39.594 31.281 1 46.78 290 GLU A N 1
ATOM 2280 C CA . GLU A 1 290 ? -2.666 40 32.438 1 46.78 290 GLU A CA 1
ATOM 2281 C C . GLU A 1 290 ? -1.999 41.344 32.188 1 46.78 290 GLU A C 1
ATOM 2283 O O . GLU A 1 290 ? -1.837 42.156 33.125 1 46.78 290 GLU A O 1
ATOM 2288 N N . PHE A 1 291 ? -1.588 41.531 30.953 1 48 291 PHE A N 1
ATOM 2289 C CA . PHE A 1 291 ? -0.983 42.812 30.672 1 48 291 PHE A CA 1
ATOM 2290 C C . PHE A 1 291 ? -2.039 43.906 30.672 1 48 291 PHE A C 1
ATOM 2292 O O . PHE A 1 291 ? -1.742 45.062 31 1 48 291 PHE A O 1
ATOM 2299 N N . ASP A 1 292 ? -3.23 43.5 30.203 1 48.09 292 ASP A N 1
ATOM 2300 C CA . ASP A 1 292 ? -4.246 44.562 30.203 1 48.09 292 ASP A CA 1
ATOM 2301 C C . ASP A 1 292 ? -4.672 44.906 31.625 1 48.09 292 ASP A C 1
ATOM 2303 O O . ASP A 1 292 ? -4.949 46.062 31.922 1 48.09 292 ASP A O 1
ATOM 2307 N N . ASN A 1 293 ? -4.754 43.875 32.469 1 45.56 293 ASN A N 1
ATOM 2308 C CA . ASN A 1 293 ? -5.223 44.219 33.812 1 45.56 293 ASN A CA 1
ATOM 2309 C C . ASN A 1 293 ? -4.137 44.938 34.594 1 45.56 293 ASN A C 1
ATOM 2311 O O . ASN A 1 293 ? -4.336 45.281 35.781 1 45.56 293 ASN A O 1
ATOM 2315 N N . GLY A 1 294 ? -2.855 44.781 34.156 1 39.72 294 GLY A N 1
ATOM 2316 C CA . GLY A 1 294 ? -1.872 45.531 34.938 1 39.72 294 GLY A CA 1
ATOM 2317 C C . GLY A 1 294 ? -1.848 47 34.594 1 39.72 294 GLY A C 1
ATOM 2318 O O . GLY A 1 294 ? -1.021 47.75 35.125 1 39.72 294 GLY A O 1
ATOM 2319 N N . GLU A 1 295 ? -2.473 47.438 33.469 1 32.22 295 GLU A N 1
ATOM 2320 C CA . GLU A 1 295 ? -2.568 48.906 33.5 1 32.22 295 GLU A CA 1
ATOM 2321 C C . GLU A 1 295 ? -3.789 49.375 34.281 1 32.22 295 GLU A C 1
ATOM 2323 O O . GLU A 1 295 ? -4.836 48.719 34.25 1 32.22 295 GLU A O 1
ATOM 2328 N N . MET B 1 1 ? -9.508 -33.438 -13.133 1 41.12 1 MET B N 1
ATOM 2329 C CA . MET B 1 1 ? -8.531 -32.938 -14.094 1 41.12 1 MET B CA 1
ATOM 2330 C C . MET B 1 1 ? -7.715 -31.797 -13.492 1 41.12 1 MET B C 1
ATOM 2332 O O . MET B 1 1 ? -8.273 -30.859 -12.898 1 41.12 1 MET B O 1
ATOM 2336 N N . GLY B 1 2 ? -6.422 -32 -13.242 1 57.41 2 GLY B N 1
ATOM 2337 C CA . GLY B 1 2 ? -5.582 -31.125 -12.461 1 57.41 2 GLY B CA 1
ATOM 2338 C C . GLY B 1 2 ? -5.43 -29.75 -13.094 1 57.41 2 GLY B C 1
ATOM 2339 O O . GLY B 1 2 ? -5.945 -29.5 -14.18 1 57.41 2 GLY B O 1
ATOM 2340 N N . ARG B 1 3 ? -5.41 -28.609 -12.477 1 79.69 3 ARG B N 1
ATOM 2341 C CA . ARG B 1 3 ? -5.172 -27.266 -12.984 1 79.69 3 ARG B CA 1
ATOM 2342 C C . ARG B 1 3 ? -3.689 -26.922 -12.938 1 79.69 3 ARG B C 1
ATOM 2344 O O . ARG B 1 3 ? -2.93 -27.516 -12.172 1 79.69 3 ARG B O 1
ATOM 2351 N N . CYS B 1 4 ? -3.275 -26.25 -14.039 1 91.81 4 CYS B N 1
ATOM 2352 C CA . CYS B 1 4 ? -1.877 -25.844 -14.055 1 91.81 4 CYS B CA 1
ATOM 2353 C C . CYS B 1 4 ? -1.51 -25.109 -12.766 1 91.81 4 CYS B C 1
ATOM 2355 O O . CYS B 1 4 ? -2.391 -24.672 -12.023 1 91.81 4 CYS B O 1
ATOM 2357 N N . PHE B 1 5 ? -0.237 -25.156 -12.453 1 95.19 5 PHE B N 1
ATOM 2358 C CA . PHE B 1 5 ? 0.276 -24.453 -11.289 1 95.19 5 PHE B CA 1
ATOM 2359 C C . PHE B 1 5 ? 0.553 -22.984 -11.617 1 95.19 5 PHE B C 1
ATOM 2361 O O . PHE B 1 5 ? 1.044 -22.672 -12.703 1 95.19 5 PHE B O 1
ATOM 2368 N N . ILE B 1 6 ? 0.185 -22.141 -10.672 1 97.12 6 ILE B N 1
ATOM 2369 C CA . ILE B 1 6 ? 0.252 -20.734 -11.016 1 97.12 6 ILE B CA 1
ATOM 2370 C C . ILE B 1 6 ? 0.926 -19.953 -9.883 1 97.12 6 ILE B C 1
ATOM 2372 O O . ILE B 1 6 ? 0.577 -20.125 -8.719 1 97.12 6 ILE B O 1
ATOM 2376 N N . GLN B 1 7 ? 1.93 -19.156 -10.242 1 97.81 7 GLN B N 1
ATOM 2377 C CA . GLN B 1 7 ? 2.441 -18.109 -9.375 1 97.81 7 GLN B CA 1
ATOM 2378 C C . GLN B 1 7 ? 1.799 -16.766 -9.695 1 97.81 7 GLN B C 1
ATOM 2380 O O . GLN B 1 7 ? 1.811 -16.328 -10.852 1 97.81 7 GLN B O 1
ATOM 2385 N N . ILE B 1 8 ? 1.238 -16.188 -8.703 1 97.56 8 ILE B N 1
ATOM 2386 C CA . ILE B 1 8 ? 0.77 -14.82 -8.812 1 97.56 8 ILE B CA 1
ATOM 2387 C C . ILE B 1 8 ? 1.835 -13.867 -8.281 1 97.56 8 ILE B C 1
ATOM 2389 O O . ILE B 1 8 ? 1.951 -13.68 -7.066 1 97.56 8 ILE B O 1
ATOM 2393 N N . VAL B 1 9 ? 2.527 -13.18 -9.188 1 97.56 9 VAL B N 1
ATOM 2394 C CA . VAL B 1 9 ? 3.67 -12.359 -8.797 1 97.56 9 VAL B CA 1
ATOM 2395 C C . VAL B 1 9 ? 3.223 -10.922 -8.578 1 97.56 9 VAL B C 1
ATOM 2397 O O . VAL B 1 9 ? 2.703 -10.281 -9.492 1 97.56 9 VAL B O 1
ATOM 2400 N N . MET B 1 10 ? 3.436 -10.453 -7.371 1 94.81 10 MET B N 1
ATOM 2401 C CA . MET B 1 10 ? 2.998 -9.109 -7.008 1 94.81 10 MET B CA 1
ATOM 2402 C C . MET B 1 10 ? 4.047 -8.406 -6.152 1 94.81 10 MET B C 1
ATOM 2404 O O . MET B 1 10 ? 5.07 -9 -5.809 1 94.81 10 MET B O 1
ATOM 2408 N N . GLY B 1 11 ? 3.828 -7.105 -5.902 1 90.88 11 GLY B N 1
ATOM 2409 C CA . GLY B 1 11 ? 4.727 -6.23 -5.168 1 90.88 11 GLY B CA 1
ATOM 2410 C C . GLY B 1 11 ? 4.754 -4.812 -5.707 1 90.88 11 GLY B C 1
ATOM 2411 O O . GLY B 1 11 ? 4.242 -4.547 -6.797 1 90.88 11 GLY B O 1
ATOM 2412 N N . PRO B 1 12 ? 5.316 -4.031 -4.918 1 87.12 12 PRO B N 1
ATOM 2413 C CA . PRO B 1 12 ? 5.348 -2.629 -5.34 1 87.12 12 PRO B CA 1
ATOM 2414 C C . PRO B 1 12 ? 6.043 -2.434 -6.684 1 87.12 12 PRO B C 1
ATOM 2416 O O . PRO B 1 12 ? 6.812 -3.295 -7.117 1 87.12 12 PRO B O 1
ATOM 2419 N N . ALA B 1 13 ? 5.691 -1.21 -7.273 1 83 13 ALA B N 1
ATOM 2420 C CA . ALA B 1 13 ? 6.344 -0.866 -8.531 1 83 13 ALA B CA 1
ATOM 2421 C C . ALA B 1 13 ? 7.859 -0.788 -8.359 1 83 13 ALA B C 1
ATOM 2423 O O . ALA B 1 13 ? 8.352 -0.254 -7.363 1 83 13 ALA B O 1
ATOM 2424 N N . GLY B 1 14 ? 8.57 -1.364 -9.203 1 82 14 GLY B N 1
ATOM 2425 C CA . GLY B 1 14 ? 10.023 -1.294 -9.172 1 82 14 GLY B CA 1
ATOM 2426 C C . GLY B 1 14 ? 10.656 -2.402 -8.352 1 82 14 GLY B C 1
ATOM 2427 O O . GLY B 1 14 ? 11.883 -2.492 -8.266 1 82 14 GLY B O 1
ATOM 2428 N N . SER B 1 15 ? 9.898 -3.277 -7.805 1 89.69 15 SER B N 1
ATOM 2429 C CA . SER B 1 15 ? 10.438 -4.312 -6.93 1 89.69 15 SER B CA 1
ATOM 2430 C C . SER B 1 15 ? 11.086 -5.434 -7.734 1 89.69 15 SER B C 1
ATOM 2432 O O . SER B 1 15 ? 11.758 -6.301 -7.168 1 89.69 15 SER B O 1
ATOM 2434 N N . GLY B 1 16 ? 10.875 -5.477 -9.07 1 92 16 GLY B N 1
ATOM 2435 C CA . GLY B 1 16 ? 11.547 -6.465 -9.898 1 92 16 GLY B CA 1
ATOM 2436 C C . GLY B 1 16 ? 10.648 -7.617 -10.297 1 92 16 GLY B C 1
ATOM 2437 O O . GLY B 1 16 ? 11.117 -8.727 -10.547 1 92 16 GLY B O 1
ATOM 2438 N N . LYS B 1 17 ? 9.375 -7.391 -10.375 1 95.5 17 LYS B N 1
ATOM 2439 C CA . LYS B 1 17 ? 8.414 -8.438 -10.711 1 95.5 17 LYS B CA 1
ATOM 2440 C C . LYS B 1 17 ? 8.719 -9.039 -12.078 1 95.5 17 LYS B C 1
ATOM 2442 O O . LYS B 1 17 ? 8.82 -10.266 -12.211 1 95.5 17 LYS B O 1
ATOM 2447 N N . SER B 1 18 ? 8.883 -8.164 -13.102 1 94.88 18 SER B N 1
ATOM 2448 C CA . SER B 1 18 ? 9.133 -8.648 -14.453 1 94.88 18 SER B CA 1
ATOM 2449 C C . SER B 1 18 ? 10.484 -9.359 -14.547 1 94.88 18 SER B C 1
ATOM 2451 O O . SER B 1 18 ? 10.617 -10.359 -15.242 1 94.88 18 SER B O 1
ATOM 2453 N N . THR B 1 19 ? 11.445 -8.828 -13.859 1 95.62 19 THR B N 1
ATOM 2454 C CA . THR B 1 19 ? 12.766 -9.453 -13.82 1 95.62 19 THR B CA 1
ATOM 2455 C C . THR B 1 19 ? 12.688 -10.828 -13.156 1 95.62 19 THR B C 1
ATOM 2457 O O . THR B 1 19 ? 13.352 -11.766 -13.602 1 95.62 19 THR B O 1
ATOM 2460 N N . TYR B 1 20 ? 11.953 -10.93 -12.094 1 97.75 20 TYR B N 1
ATOM 2461 C CA . TYR B 1 20 ? 11.719 -12.211 -11.43 1 97.75 20 TYR B CA 1
ATOM 2462 C C . TYR B 1 20 ? 11.133 -13.227 -12.406 1 97.75 20 TYR B C 1
ATOM 2464 O O . TYR B 1 20 ? 11.617 -14.359 -12.492 1 97.75 20 TYR B O 1
ATOM 2472 N N . CYS B 1 21 ? 10.086 -12.82 -13.148 1 98.06 21 CYS B N 1
ATOM 2473 C CA . CYS B 1 21 ? 9.43 -13.695 -14.109 1 98.06 21 CYS B CA 1
ATOM 2474 C C . CYS B 1 21 ? 10.414 -14.172 -15.18 1 98.06 21 CYS B C 1
ATOM 2476 O O . CYS B 1 21 ? 10.453 -15.359 -15.508 1 98.06 21 CYS B O 1
ATOM 2478 N N . GLN B 1 22 ? 11.195 -13.242 -15.672 1 97.25 22 GLN B N 1
ATOM 2479 C CA . GLN B 1 22 ? 12.195 -13.57 -16.688 1 97.25 22 GLN B CA 1
ATOM 2480 C C . GLN B 1 22 ? 13.211 -14.57 -16.141 1 97.25 22 GLN B C 1
ATOM 2482 O O . GLN B 1 22 ? 13.539 -15.555 -16.812 1 97.25 22 GLN B O 1
ATOM 2487 N N . ALA B 1 23 ? 13.711 -14.305 -14.945 1 96.88 23 ALA B N 1
ATOM 2488 C CA . ALA B 1 23 ? 14.734 -15.156 -14.336 1 96.88 23 ALA B CA 1
ATOM 2489 C C . ALA B 1 23 ? 14.203 -16.562 -14.094 1 96.88 23 ALA B C 1
ATOM 2491 O O . ALA B 1 23 ? 14.898 -17.547 -14.367 1 96.88 23 ALA B O 1
ATOM 2492 N N . MET B 1 24 ? 13 -16.688 -13.617 1 97.31 24 MET B N 1
ATOM 2493 C CA . MET B 1 24 ? 12.398 -18 -13.344 1 97.31 24 MET B CA 1
ATOM 2494 C C . MET B 1 24 ? 12.195 -18.781 -14.633 1 97.31 24 MET B C 1
ATOM 2496 O O . MET B 1 24 ? 12.469 -19.984 -14.688 1 97.31 24 MET B O 1
ATOM 2500 N N . GLN B 1 25 ? 11.68 -18.078 -15.633 1 96.75 25 GLN B N 1
ATOM 2501 C CA . GLN B 1 25 ? 11.461 -18.719 -16.922 1 96.75 25 GLN B CA 1
ATOM 2502 C C . GLN B 1 25 ? 12.766 -19.234 -17.516 1 96.75 25 GLN B C 1
ATOM 2504 O O . GLN B 1 25 ? 12.844 -20.375 -17.953 1 96.75 25 GLN B O 1
ATOM 2509 N N . HIS B 1 26 ? 13.789 -18.391 -17.5 1 95.06 26 HIS B N 1
ATOM 2510 C CA . HIS B 1 26 ? 15.094 -18.766 -18.047 1 95.06 26 HIS B CA 1
ATOM 2511 C C . HIS B 1 26 ? 15.719 -19.906 -17.234 1 95.06 26 HIS B C 1
ATOM 2513 O O . HIS B 1 26 ? 16.25 -20.844 -17.812 1 95.06 26 HIS B O 1
ATOM 2519 N N . HIS B 1 27 ? 15.641 -19.766 -15.961 1 94.88 27 HIS B N 1
ATOM 2520 C CA . HIS B 1 27 ? 16.203 -20.781 -15.078 1 94.88 27 HIS B CA 1
ATOM 2521 C C . HIS B 1 27 ? 15.586 -22.156 -15.328 1 94.88 27 HIS B C 1
ATOM 2523 O O . HIS B 1 27 ? 16.281 -23.156 -15.383 1 94.88 27 HIS B O 1
ATOM 2529 N N . ALA B 1 28 ? 14.297 -22.203 -15.477 1 92.56 28 ALA B N 1
ATOM 2530 C CA . ALA B 1 28 ? 13.578 -23.453 -15.688 1 92.56 28 ALA B CA 1
ATOM 2531 C C . ALA B 1 28 ? 14.016 -24.125 -16.984 1 92.56 28 ALA B C 1
ATOM 2533 O O . ALA B 1 28 ? 14.055 -25.359 -17.078 1 92.56 28 ALA B O 1
ATOM 2534 N N . GLU B 1 29 ? 14.344 -23.344 -17.969 1 89.75 29 GLU B N 1
ATOM 2535 C CA . GLU B 1 29 ? 14.742 -23.875 -19.266 1 89.75 29 GLU B CA 1
ATOM 2536 C C . GLU B 1 29 ? 16.141 -24.484 -19.203 1 89.75 29 GLU B C 1
ATOM 2538 O O . GLU B 1 29 ? 16.484 -25.328 -20.031 1 89.75 29 GLU B O 1
ATOM 2543 N N . THR B 1 30 ? 16.875 -24.031 -18.281 1 86.75 30 THR B N 1
ATOM 2544 C CA . THR B 1 30 ? 18.281 -24.453 -18.234 1 86.75 30 THR B CA 1
ATOM 2545 C C . THR B 1 30 ? 18.469 -25.609 -17.266 1 86.75 30 THR B C 1
ATOM 2547 O O . THR B 1 30 ? 19.547 -26.203 -17.203 1 86.75 30 THR B O 1
ATOM 2550 N N . LEU B 1 31 ? 17.438 -25.797 -16.5 1 82.06 31 LEU B N 1
ATOM 2551 C CA . LEU B 1 31 ? 17.531 -26.922 -15.562 1 82.06 31 LEU B CA 1
ATOM 2552 C C . LEU B 1 31 ? 17.703 -28.234 -16.312 1 82.06 31 LEU B C 1
ATOM 2554 O O . LEU B 1 31 ? 17.25 -28.375 -17.453 1 82.06 31 LEU B O 1
ATOM 2558 N N . GLY B 1 32 ? 18.609 -29.125 -15.836 1 70.69 32 GLY B N 1
ATOM 2559 C CA . GLY B 1 32 ? 18.906 -30.391 -16.484 1 70.69 32 GLY B CA 1
ATOM 2560 C C . GLY B 1 32 ? 18.062 -31.531 -15.953 1 70.69 32 GLY B C 1
ATOM 2561 O O . GLY B 1 32 ? 17.516 -31.453 -14.852 1 70.69 32 GLY B O 1
ATOM 2562 N N . GLY B 1 33 ? 17.969 -32.469 -16.797 1 65.88 33 GLY B N 1
ATOM 2563 C CA . GLY B 1 33 ? 17.406 -33.75 -16.438 1 65.88 33 GLY B CA 1
ATOM 2564 C C . GLY B 1 33 ? 15.93 -33.688 -16.094 1 65.88 33 GLY B C 1
ATOM 2565 O O . GLY B 1 33 ? 15.148 -33.094 -16.828 1 65.88 33 GLY B O 1
ATOM 2566 N N . SER B 1 34 ? 15.523 -34.344 -14.992 1 62.47 34 SER B N 1
ATOM 2567 C CA . SER B 1 34 ? 14.148 -34.531 -14.539 1 62.47 34 SER B CA 1
ATOM 2568 C C . SER B 1 34 ? 13.57 -33.219 -13.977 1 62.47 34 SER B C 1
ATOM 2570 O O . SER B 1 34 ? 12.359 -33.094 -13.805 1 62.47 34 SER B O 1
ATOM 2572 N N . ARG B 1 35 ? 14.469 -32.219 -13.914 1 70.44 35 ARG B N 1
ATOM 2573 C CA . ARG B 1 35 ? 13.984 -30.984 -13.305 1 70.44 35 ARG B CA 1
ATOM 2574 C C . ARG B 1 35 ? 13.633 -29.95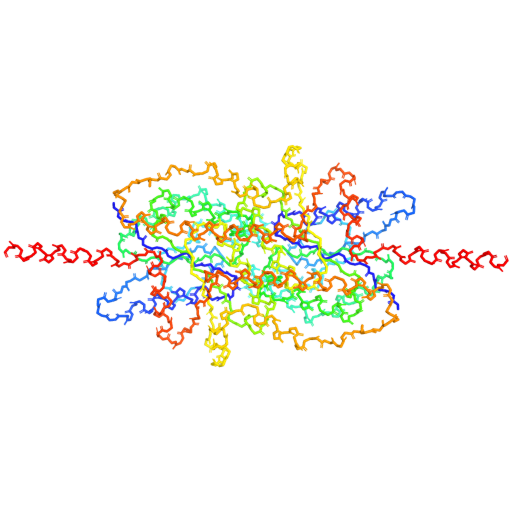3 -14.375 1 70.44 35 ARG B C 1
ATOM 2576 O O . ARG B 1 35 ? 13.125 -28.875 -14.062 1 70.44 35 ARG B O 1
ATOM 2583 N N . LYS B 1 36 ? 13.938 -30.391 -15.617 1 77.38 36 LYS B N 1
ATOM 2584 C CA . LYS B 1 36 ? 13.625 -29.453 -16.688 1 77.38 36 LYS B CA 1
ATOM 2585 C C . LYS B 1 36 ? 12.117 -29.25 -16.812 1 77.38 36 LYS B C 1
ATOM 2587 O O . LYS B 1 36 ? 11.352 -30.203 -16.75 1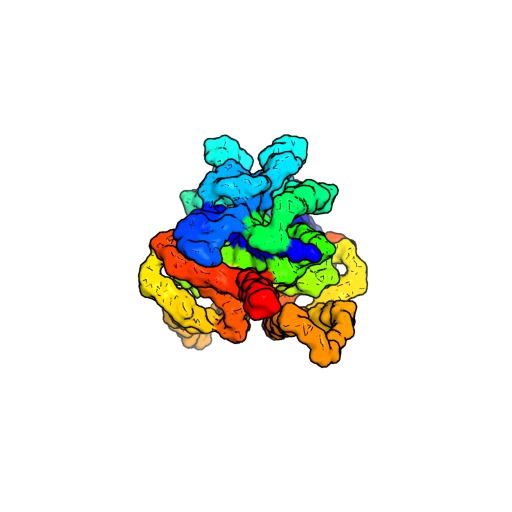 77.38 36 LYS B O 1
ATOM 2592 N N . ARG B 1 37 ? 11.773 -28.062 -16.734 1 85.25 37 ARG B N 1
ATOM 2593 C CA . ARG B 1 37 ? 10.352 -27.734 -16.875 1 85.25 37 ARG B CA 1
ATOM 2594 C C . ARG B 1 37 ? 10.164 -26.453 -17.656 1 85.25 37 ARG B C 1
ATOM 2596 O O . ARG B 1 37 ? 11.102 -25.656 -17.812 1 85.25 37 ARG B O 1
ATOM 2603 N N . THR B 1 38 ? 9.094 -26.406 -18.297 1 91.44 38 THR B N 1
ATOM 2604 C CA . THR B 1 38 ? 8.703 -25.188 -19 1 91.44 38 THR B CA 1
ATOM 2605 C C . THR B 1 38 ? 7.828 -24.312 -18.109 1 91.44 38 THR B C 1
ATOM 2607 O O . THR B 1 38 ? 6.816 -24.766 -17.578 1 91.44 38 THR B O 1
ATOM 2610 N N . ILE B 1 39 ? 8.312 -23.125 -17.891 1 96 39 ILE B N 1
ATOM 2611 C CA . ILE B 1 39 ? 7.516 -22.125 -17.188 1 96 39 ILE B CA 1
ATOM 2612 C C . ILE B 1 39 ? 6.973 -21.094 -18.172 1 96 39 ILE B C 1
ATOM 2614 O O . ILE B 1 39 ? 7.742 -20.438 -18.859 1 96 39 ILE B O 1
ATOM 2618 N N . HIS B 1 40 ? 5.691 -21.047 -18.25 1 97.5 40 HIS B N 1
ATOM 2619 C CA . HIS B 1 40 ? 5.047 -20 -19.047 1 97.5 40 HIS B CA 1
ATOM 2620 C C . HIS B 1 40 ? 4.863 -18.734 -18.219 1 97.5 40 HIS B C 1
ATOM 2622 O O . HIS B 1 40 ? 4.695 -18.781 -17 1 97.5 40 HIS B O 1
ATOM 2628 N N . VAL B 1 41 ? 4.957 -17.578 -18.891 1 98.25 41 VAL B N 1
ATOM 2629 C CA . VAL B 1 41 ? 4.75 -16.281 -18.234 1 98.25 41 VAL B CA 1
ATOM 2630 C C . VAL B 1 41 ? 3.682 -15.484 -18.969 1 98.25 41 VAL B C 1
ATOM 2632 O O . VAL B 1 41 ? 3.699 -15.406 -20.203 1 98.25 41 VAL B O 1
ATOM 2635 N N . ALA B 1 42 ? 2.74 -15.008 -18.266 1 98.25 42 ALA B N 1
ATOM 2636 C CA . ALA B 1 42 ? 1.718 -14.133 -18.844 1 98.25 42 ALA B CA 1
ATOM 2637 C C . ALA B 1 42 ? 1.69 -12.781 -18.125 1 98.25 42 ALA B C 1
ATOM 2639 O O . ALA B 1 42 ? 2.055 -12.688 -16.953 1 98.25 42 ALA B O 1
ATOM 2640 N N . ASN B 1 43 ? 1.278 -11.766 -18.812 1 97.56 43 ASN B N 1
ATOM 2641 C CA . ASN B 1 43 ? 1.207 -10.414 -18.281 1 97.56 43 ASN B CA 1
ATOM 2642 C C . ASN B 1 43 ? -0.222 -10.031 -17.906 1 97.56 43 ASN B C 1
ATOM 2644 O O . ASN B 1 43 ? -1.118 -10.055 -18.75 1 97.56 43 ASN B O 1
ATOM 2648 N N . LEU B 1 44 ? -0.433 -9.664 -16.641 1 96.69 44 LEU B N 1
ATOM 2649 C CA . LEU B 1 44 ? -1.73 -9.164 -16.203 1 96.69 44 LEU B CA 1
ATOM 2650 C C . LEU B 1 44 ? -1.643 -7.695 -15.805 1 96.69 44 LEU B C 1
ATOM 2652 O O . LEU B 1 44 ? -2.568 -7.152 -15.195 1 96.69 44 LEU B O 1
ATOM 2656 N N . ASP B 1 45 ? -0.541 -7.031 -16.094 1 93 45 ASP B N 1
ATOM 2657 C CA . ASP B 1 45 ? -0.376 -5.598 -15.883 1 93 45 ASP B CA 1
ATOM 2658 C C . ASP B 1 45 ? -0.711 -4.816 -17.156 1 93 45 ASP B C 1
ATOM 2660 O O . ASP B 1 45 ? 0.099 -4.75 -18.078 1 93 45 ASP B O 1
ATOM 2664 N N . PRO B 1 46 ? -1.834 -4.168 -17.156 1 92.62 46 PRO B N 1
ATOM 2665 C CA . PRO B 1 46 ? -2.23 -3.457 -18.375 1 92.62 46 PRO B CA 1
ATOM 2666 C C . PRO B 1 46 ? -1.316 -2.277 -18.688 1 92.62 46 PRO B C 1
ATOM 2668 O O . PRO B 1 46 ? -1.414 -1.689 -19.766 1 92.62 46 PRO B O 1
ATOM 2671 N N . SER B 1 47 ? -0.416 -1.897 -17.734 1 85.56 47 SER B N 1
ATOM 2672 C CA . SER B 1 47 ? 0.458 -0.75 -17.953 1 85.56 47 SER B CA 1
ATOM 2673 C C . SER B 1 47 ? 1.817 -1.184 -18.5 1 85.56 47 SER B C 1
ATOM 2675 O O . SER B 1 47 ? 2.621 -0.347 -18.906 1 85.56 47 SER B O 1
ATOM 2677 N N . ALA B 1 48 ? 2.086 -2.469 -18.438 1 84.12 48 ALA B N 1
ATOM 2678 C CA . ALA B 1 48 ? 3.389 -2.977 -18.859 1 84.12 48 ALA B CA 1
ATOM 2679 C C . ALA B 1 48 ? 3.457 -3.107 -20.375 1 84.12 48 ALA B C 1
ATOM 2681 O O . ALA B 1 48 ? 2.57 -3.703 -21 1 84.12 48 ALA B O 1
ATOM 2682 N N . GLU B 1 49 ? 4.562 -2.578 -20.969 1 78.94 49 GLU B N 1
ATOM 2683 C CA . GLU B 1 49 ? 4.629 -2.594 -22.422 1 78.94 49 GLU B CA 1
ATOM 2684 C C . GLU B 1 49 ? 5.812 -3.422 -22.922 1 78.94 49 GLU B C 1
ATOM 2686 O O . GLU B 1 49 ? 5.801 -3.918 -24.047 1 78.94 49 GLU B O 1
ATOM 2691 N N . GLU B 1 50 ? 6.766 -3.533 -22.109 1 82.38 50 GLU B N 1
ATOM 2692 C CA . GLU B 1 50 ? 7.969 -4.262 -22.516 1 82.38 50 GLU B CA 1
ATOM 2693 C C . GLU B 1 50 ? 8.281 -5.391 -21.531 1 82.38 50 GLU B C 1
ATOM 2695 O O . GLU B 1 50 ? 8.141 -5.219 -20.328 1 82.38 50 GLU B O 1
ATOM 2700 N N . PHE B 1 51 ? 8.609 -6.492 -22.25 1 86.25 51 PHE B N 1
ATOM 2701 C CA . PHE B 1 51 ? 8.859 -7.672 -21.438 1 86.25 51 PHE B CA 1
ATOM 2702 C C . PHE B 1 51 ? 10.195 -8.305 -21.797 1 86.25 51 PHE B C 1
ATOM 2704 O O . PHE B 1 51 ? 10.586 -8.328 -22.953 1 86.25 51 PHE B O 1
ATOM 2711 N N . GLY B 1 52 ? 10.898 -8.805 -20.844 1 91.38 52 GLY B N 1
ATOM 2712 C CA . GLY B 1 52 ? 12.125 -9.57 -21.062 1 91.38 52 GLY B CA 1
ATOM 2713 C C . GLY B 1 52 ? 11.898 -11.07 -21.078 1 91.38 52 GLY B C 1
ATOM 2714 O O . GLY B 1 52 ? 12.859 -11.844 -21.031 1 91.38 52 GLY B O 1
ATOM 2715 N N . TYR B 1 53 ? 10.648 -11.508 -21.031 1 95.44 53 TYR B N 1
ATOM 2716 C CA . TYR B 1 53 ? 10.281 -12.914 -21.031 1 95.44 53 TYR B CA 1
ATOM 2717 C C . TYR B 1 53 ? 9.359 -13.234 -22.203 1 95.44 53 TYR B C 1
ATOM 2719 O O . TYR B 1 53 ? 8.82 -12.336 -22.828 1 95.44 53 TYR B O 1
ATOM 2727 N N . GLN B 1 54 ? 9.297 -14.555 -22.547 1 95.56 54 GLN B N 1
ATOM 2728 C CA . GLN B 1 54 ? 8.359 -15.008 -23.562 1 95.56 54 GLN B CA 1
ATOM 2729 C C . GLN B 1 54 ? 6.926 -15.008 -23.031 1 95.56 54 GLN B C 1
ATOM 2731 O O . GLN B 1 54 ? 6.625 -15.68 -22.047 1 95.56 54 GLN B O 1
ATOM 2736 N N . LEU B 1 55 ? 6.078 -14.367 -23.734 1 96.69 55 LEU B N 1
ATOM 2737 C CA . LEU B 1 55 ? 4.707 -14.156 -23.281 1 96.69 55 LEU B CA 1
ATOM 2738 C C . LEU B 1 55 ? 3.811 -15.312 -23.719 1 96.69 55 LEU B C 1
ATOM 2740 O O . LEU B 1 55 ? 3.826 -15.703 -24.891 1 96.69 55 LEU B O 1
ATOM 2744 N N . ALA B 1 56 ? 3.092 -15.844 -22.766 1 97.31 56 ALA B N 1
ATOM 2745 C CA . ALA B 1 56 ? 2.037 -16.797 -23.094 1 97.31 56 ALA B CA 1
ATOM 2746 C C . ALA B 1 56 ? 0.759 -16.078 -23.516 1 97.31 56 ALA B C 1
ATOM 2748 O O . ALA B 1 56 ? 0.119 -16.469 -24.5 1 97.31 56 ALA B O 1
ATOM 2749 N N . PHE B 1 57 ? 0.323 -15.109 -22.797 1 97.62 57 PHE B N 1
ATOM 2750 C CA . PHE B 1 57 ? -0.761 -14.203 -23.156 1 97.62 57 PHE B CA 1
ATOM 2751 C C . PHE B 1 57 ? -0.6 -12.859 -22.453 1 97.62 57 PHE B C 1
ATOM 2753 O O . PHE B 1 57 ? 0.194 -12.734 -21.516 1 97.62 57 PHE B O 1
ATOM 2760 N N . ASP B 1 58 ? -1.313 -11.836 -22.938 1 97.25 58 ASP B N 1
ATOM 2761 C CA . ASP B 1 58 ? -1.178 -10.445 -22.516 1 97.25 58 ASP B CA 1
ATOM 2762 C C . ASP B 1 58 ? -2.545 -9.797 -22.312 1 97.25 58 ASP B C 1
ATOM 2764 O O . ASP B 1 58 ? -3.346 -9.719 -23.234 1 97.25 58 ASP B O 1
ATOM 2768 N N . ILE B 1 59 ? -2.709 -9.344 -21.094 1 97.44 59 ILE B N 1
ATOM 2769 C CA . ILE B 1 59 ? -3.988 -8.703 -20.812 1 97.44 59 ILE B CA 1
ATOM 2770 C C . ILE B 1 59 ? -4.211 -7.531 -21.766 1 97.44 59 ILE B C 1
ATOM 2772 O O . ILE B 1 59 ? -5.348 -7.125 -22 1 97.44 59 ILE B O 1
ATOM 2776 N N . ARG B 1 60 ? -3.232 -6.918 -22.312 1 94.69 60 ARG B N 1
ATOM 2777 C CA . ARG B 1 60 ? -3.336 -5.77 -23.219 1 94.69 60 ARG B CA 1
ATOM 2778 C C . ARG B 1 60 ? -4.055 -6.148 -24.5 1 94.69 60 ARG B C 1
ATOM 2780 O O . ARG B 1 60 ? -4.508 -5.273 -25.25 1 94.69 60 ARG B O 1
ATOM 2787 N N . ASP B 1 61 ? -4.113 -7.426 -24.75 1 95.88 61 ASP B N 1
ATOM 2788 C CA . ASP B 1 61 ? -4.934 -7.891 -25.875 1 95.88 61 ASP B CA 1
ATOM 2789 C C . ASP B 1 61 ? -6.422 -7.711 -25.562 1 95.88 61 ASP B C 1
ATOM 2791 O O . ASP B 1 61 ? -7.25 -7.703 -26.484 1 95.88 61 ASP B O 1
ATOM 2795 N N . LEU B 1 62 ? -6.742 -7.672 -24.328 1 96.19 62 LEU B N 1
ATOM 2796 C CA . LEU B 1 62 ? -8.109 -7.453 -23.875 1 96.19 62 LEU B CA 1
ATOM 2797 C C . LEU B 1 62 ? -8.375 -5.969 -23.641 1 96.19 62 LEU B C 1
ATOM 2799 O O . LEU B 1 62 ? -9.383 -5.43 -24.078 1 96.19 62 LEU B O 1
ATOM 2803 N N . ILE B 1 63 ? -7.449 -5.363 -22.891 1 94.31 63 ILE B N 1
ATOM 2804 C CA . ILE B 1 63 ? -7.617 -3.971 -22.484 1 94.31 63 ILE B CA 1
ATOM 2805 C C . ILE B 1 63 ? -6.258 -3.363 -22.156 1 94.31 63 ILE B C 1
ATOM 2807 O O . ILE B 1 63 ? -5.395 -4.039 -21.578 1 94.31 63 ILE B O 1
ATOM 2811 N N . SER B 1 64 ? -6.074 -2.139 -22.578 1 90.25 64 SER B N 1
ATOM 2812 C CA . SER B 1 64 ? -4.832 -1.43 -22.281 1 90.25 64 SER B CA 1
ATOM 2813 C C . SER B 1 64 ? -5.102 -0.127 -21.531 1 90.25 64 SER B C 1
ATOM 2815 O O . SER B 1 64 ? -6.074 0.574 -21.828 1 90.25 64 SER B O 1
ATOM 2817 N N . VAL B 1 65 ? -4.238 0.142 -20.562 1 87.44 65 VAL B N 1
ATOM 2818 C CA . VAL B 1 65 ? -4.418 1.311 -19.703 1 87.44 65 VAL B CA 1
ATOM 2819 C C . VAL B 1 65 ? -4.27 2.584 -20.531 1 87.44 65 VAL B C 1
ATOM 2821 O O . VAL B 1 65 ? -4.984 3.566 -20.312 1 87.44 65 VAL B O 1
ATOM 2824 N N . GLU B 1 66 ? -3.365 2.609 -21.438 1 82.38 66 GLU B N 1
ATOM 2825 C CA . GLU B 1 66 ? -3.145 3.775 -22.297 1 82.38 66 GLU B CA 1
ATOM 2826 C C . GLU B 1 66 ? -4.41 4.145 -23.062 1 82.38 66 GLU B C 1
ATOM 2828 O O . GLU B 1 66 ? -4.781 5.316 -23.141 1 82.38 66 GLU B O 1
ATOM 2833 N N . GLU B 1 67 ? -5.02 3.156 -23.641 1 86.31 67 GLU B N 1
ATOM 2834 C CA . GLU B 1 67 ? -6.238 3.377 -24.406 1 86.31 67 GLU B CA 1
ATOM 2835 C C . GLU B 1 67 ? -7.371 3.881 -23.516 1 86.31 67 GLU B C 1
ATOM 2837 O O . GLU B 1 67 ? -8.125 4.773 -23.906 1 86.31 67 GLU B O 1
ATOM 2842 N N . VAL B 1 68 ? -7.434 3.277 -22.328 1 89.69 68 VAL B N 1
ATOM 2843 C CA . VAL B 1 68 ? -8.492 3.633 -21.391 1 89.69 68 VAL B CA 1
ATOM 2844 C C . VAL B 1 68 ? -8.328 5.086 -20.953 1 89.69 68 VAL B C 1
ATOM 2846 O O . VAL B 1 68 ? -9.305 5.844 -20.906 1 89.69 68 VAL B O 1
ATOM 2849 N N . MET B 1 69 ? -7.141 5.406 -20.609 1 83.5 69 MET B N 1
ATOM 2850 C CA . MET B 1 69 ? -6.883 6.77 -20.141 1 83.5 69 MET B CA 1
ATOM 2851 C C . MET B 1 69 ? -7.207 7.785 -21.234 1 83.5 69 MET B C 1
ATOM 2853 O O . MET B 1 69 ? -7.777 8.844 -20.938 1 83.5 69 MET B O 1
ATOM 2857 N N . GLU B 1 70 ? -6.891 7.527 -22.453 1 83.25 70 GLU B N 1
ATOM 2858 C CA . GLU B 1 70 ? -7.125 8.422 -23.578 1 83.25 70 GLU B CA 1
ATOM 2859 C C . GLU B 1 70 ? -8.617 8.531 -23.891 1 83.25 70 GLU B C 1
ATOM 2861 O O . GLU B 1 70 ? -9.133 9.633 -24.109 1 83.25 70 GLU B O 1
ATOM 2866 N N . GLU B 1 71 ? -9.289 7.449 -23.891 1 89.94 71 GLU B N 1
ATOM 2867 C CA . GLU B 1 71 ? -10.688 7.406 -24.312 1 89.94 71 GLU B CA 1
ATOM 2868 C C . GLU B 1 71 ? -11.609 7.953 -23.219 1 89.94 71 GLU B C 1
ATOM 2870 O O . GLU B 1 71 ? -12.609 8.602 -23.531 1 89.94 71 GLU B O 1
ATOM 2875 N N . LEU B 1 72 ? -11.258 7.664 -21.938 1 89.75 72 LEU B N 1
ATOM 2876 C CA . LEU B 1 72 ? -12.18 8.008 -20.859 1 89.75 72 LEU B CA 1
ATOM 2877 C C . LEU B 1 72 ? -11.664 9.203 -20.062 1 89.75 72 LEU B C 1
ATOM 2879 O O . LEU B 1 72 ? -12.312 9.648 -19.125 1 89.75 72 LEU B O 1
ATOM 2883 N N . ASN B 1 73 ? -10.539 9.672 -20.422 1 81.94 73 ASN B N 1
ATOM 2884 C CA . ASN B 1 73 ? -9.938 10.82 -19.75 1 81.94 73 ASN B CA 1
ATOM 2885 C C . ASN B 1 73 ? -9.789 10.57 -18.25 1 81.94 73 ASN B C 1
ATOM 2887 O O . ASN B 1 73 ? -10.234 11.375 -17.438 1 81.94 73 ASN B O 1
ATOM 2891 N N . LEU B 1 74 ? -9.258 9.445 -17.906 1 81 74 LEU B N 1
ATOM 2892 C CA . LEU B 1 74 ? -8.992 9.062 -16.531 1 81 74 LEU B CA 1
ATOM 2893 C C . LEU B 1 74 ? -7.52 9.242 -16.188 1 81 74 LEU B C 1
ATOM 2895 O O . LEU B 1 74 ? -6.66 9.195 -17.078 1 81 74 LEU B O 1
ATOM 2899 N N . GLY B 1 75 ? -7.328 9.539 -14.914 1 74.62 75 GLY B N 1
ATOM 2900 C CA . GLY B 1 75 ? -5.953 9.508 -14.445 1 74.62 75 GLY B CA 1
ATOM 2901 C C . GLY B 1 75 ? -5.383 8.102 -14.375 1 74.62 75 GLY B C 1
ATOM 2902 O O . GLY B 1 75 ? -6.082 7.129 -14.656 1 74.62 75 GLY B O 1
ATOM 2903 N N . PRO B 1 76 ? -4.145 8.016 -14.047 1 76.44 76 PRO B N 1
ATOM 2904 C CA . PRO B 1 76 ? -3.455 6.727 -14.008 1 76.44 76 PRO B CA 1
ATOM 2905 C C . PRO B 1 76 ? -4.141 5.723 -13.086 1 76.44 76 PRO B C 1
ATOM 2907 O O . PRO B 1 76 ? -4.336 4.562 -13.469 1 76.44 76 PRO B O 1
ATOM 2910 N N . ASN B 1 77 ? -4.492 6.062 -11.914 1 78 77 ASN B N 1
ATOM 2911 C CA . ASN B 1 77 ? -5.152 5.16 -10.984 1 78 77 ASN B CA 1
ATOM 2912 C C . ASN B 1 77 ? -6.527 4.738 -11.484 1 78 77 ASN B C 1
ATOM 2914 O O . ASN B 1 77 ? -6.871 3.555 -11.453 1 78 77 ASN B O 1
ATOM 2918 N N . GLY B 1 78 ? -7.145 5.766 -11.938 1 82.38 78 GLY B N 1
ATOM 2919 C CA . GLY B 1 78 ? -8.453 5.461 -12.5 1 82.38 78 GLY B CA 1
ATOM 2920 C C . GLY B 1 78 ? -8.391 4.535 -13.695 1 82.38 78 GLY B C 1
ATOM 2921 O O . GLY B 1 78 ? -9.234 3.654 -13.852 1 82.38 78 GLY B O 1
ATOM 2922 N N . GLY B 1 79 ? -7.422 4.77 -14.539 1 85.31 79 GLY B N 1
ATOM 2923 C CA . GLY B 1 79 ? -7.238 3.912 -15.695 1 85.31 79 GLY B CA 1
ATOM 2924 C C . GLY B 1 79 ? -6.949 2.469 -15.336 1 85.31 79 GLY B C 1
ATOM 2925 O O . GLY B 1 79 ? -7.523 1.548 -15.922 1 85.31 79 GLY B O 1
ATOM 2926 N N . LEU B 1 80 ? -6.051 2.246 -14.414 1 87.06 80 LEU B N 1
ATOM 2927 C CA . LEU B 1 80 ? -5.684 0.901 -13.984 1 87.06 80 LEU B CA 1
ATOM 2928 C C . LEU B 1 80 ? -6.871 0.195 -13.336 1 87.06 80 LEU B C 1
ATOM 2930 O O . LEU B 1 80 ? -7.117 -0.983 -13.609 1 87.06 80 LEU B O 1
ATOM 2934 N N . VAL B 1 81 ? -7.609 0.9 -12.516 1 88.62 81 VAL B N 1
ATOM 2935 C CA . VAL B 1 81 ? -8.797 0.348 -11.867 1 88.62 81 VAL B CA 1
ATOM 2936 C C . VAL B 1 81 ? -9.82 -0.054 -12.914 1 88.62 81 VAL B C 1
ATOM 2938 O O . VAL B 1 81 ? -10.414 -1.133 -12.836 1 88.62 81 VAL B O 1
ATOM 2941 N N . TYR B 1 82 ? -9.961 0.776 -13.883 1 92.31 82 TYR B N 1
ATOM 2942 C CA . TYR B 1 82 ? -10.898 0.485 -14.961 1 92.31 82 TYR B CA 1
ATOM 2943 C C . TYR B 1 82 ? -10.5 -0.783 -15.703 1 92.31 82 TYR B C 1
ATOM 2945 O O . TYR B 1 82 ? -11.344 -1.626 -16.016 1 92.31 82 TYR B O 1
ATOM 2953 N N . CYS B 1 83 ? -9.281 -0.895 -15.992 1 94.69 83 CYS B N 1
ATOM 2954 C CA . CYS B 1 83 ? -8.789 -2.068 -16.703 1 94.69 83 CYS B CA 1
ATOM 2955 C C . CYS B 1 83 ? -9.078 -3.344 -15.93 1 94.69 83 CYS B C 1
ATOM 2957 O O . CYS B 1 83 ? -9.523 -4.34 -16.5 1 94.69 83 CYS B O 1
ATOM 2959 N N . MET B 1 84 ? -8.836 -3.326 -14.656 1 94.12 84 MET B N 1
ATOM 2960 C CA . MET B 1 84 ? -9.039 -4.516 -13.828 1 94.12 84 MET B CA 1
ATOM 2961 C C . MET B 1 84 ? -10.523 -4.828 -13.68 1 94.12 84 MET B C 1
ATOM 2963 O O . MET B 1 84 ? -10.914 -5.992 -13.641 1 94.12 84 MET B O 1
ATOM 2967 N N . GLU B 1 85 ? -11.297 -3.801 -13.586 1 94.75 85 GLU B N 1
ATOM 2968 C CA . GLU B 1 85 ? -12.742 -4.008 -13.586 1 94.75 85 GLU B CA 1
ATOM 2969 C C . GLU B 1 85 ? -13.219 -4.613 -14.906 1 94.75 85 GLU B C 1
ATOM 2971 O O . GLU B 1 85 ? -14.102 -5.469 -14.914 1 94.75 85 GLU B O 1
ATOM 2976 N N . TYR B 1 86 ? -12.633 -4.059 -15.914 1 96.5 86 TYR B N 1
ATOM 2977 C CA . TYR B 1 86 ? -12.961 -4.59 -17.234 1 96.5 86 TYR B CA 1
ATOM 2978 C C . TYR B 1 86 ? -12.609 -6.074 -17.312 1 96.5 86 TYR B C 1
ATOM 2980 O O . TYR B 1 86 ? -13.391 -6.867 -17.859 1 96.5 86 TYR B O 1
ATOM 2988 N N . LEU B 1 87 ? -11.469 -6.48 -16.844 1 97 87 LEU B N 1
ATOM 2989 C CA . LEU B 1 87 ? -11.094 -7.891 -16.797 1 97 87 LEU B CA 1
ATOM 2990 C C . LEU B 1 87 ? -12.117 -8.695 -16 1 97 87 LEU B C 1
ATOM 2992 O O . LEU B 1 87 ? -12.523 -9.781 -16.438 1 97 87 LEU B O 1
ATOM 2996 N N . LEU B 1 88 ? -12.547 -8.195 -14.883 1 96.44 88 LEU B N 1
ATOM 2997 C CA . LEU B 1 88 ? -13.5 -8.898 -14.023 1 96.44 88 LEU B CA 1
ATOM 2998 C C . LEU B 1 88 ? -14.828 -9.109 -14.75 1 96.44 88 LEU B C 1
ATOM 3000 O O . LEU B 1 88 ? -15.516 -10.102 -14.516 1 96.44 88 LEU B O 1
ATOM 3004 N N . ASN B 1 89 ? -15.125 -8.164 -15.57 1 96.56 89 ASN B N 1
ATOM 3005 C CA . ASN B 1 89 ? -16.359 -8.273 -16.344 1 96.56 89 ASN B CA 1
ATOM 3006 C C . ASN B 1 89 ? -16.172 -9.164 -17.578 1 96.56 89 ASN B C 1
ATOM 3008 O O . ASN B 1 89 ? -17.141 -9.484 -18.266 1 96.56 89 ASN B O 1
ATOM 3012 N N . ASN B 1 90 ? -14.945 -9.5 -17.859 1 97.75 90 ASN B N 1
ATOM 3013 C CA . ASN B 1 90 ? -14.617 -10.344 -19 1 97.75 90 ASN B CA 1
ATOM 3014 C C . ASN B 1 90 ? -13.734 -11.523 -18.594 1 97.75 90 ASN B C 1
ATOM 3016 O O . ASN B 1 90 ? -12.742 -11.82 -19.266 1 97.75 90 ASN B O 1
ATOM 3020 N N . MET B 1 91 ? -14.023 -12.148 -17.547 1 97.25 91 MET B N 1
ATOM 3021 C CA . MET B 1 91 ? -13.211 -13.219 -16.984 1 97.25 91 MET B CA 1
ATOM 3022 C C . MET B 1 91 ? -13.18 -14.422 -17.906 1 97.25 91 MET B C 1
ATOM 3024 O O . MET B 1 91 ? -12.297 -15.273 -17.812 1 97.25 91 MET B O 1
ATOM 3028 N N . ASP B 1 92 ? -14.125 -14.484 -18.812 1 97.12 92 ASP B N 1
ATOM 3029 C CA . ASP B 1 92 ? -14.117 -15.547 -19.797 1 97.12 92 ASP B CA 1
ATOM 3030 C C . ASP B 1 92 ? -12.836 -15.516 -20.625 1 97.12 92 ASP B C 1
ATOM 3032 O O . ASP B 1 92 ? -12.328 -16.562 -21.047 1 97.12 92 ASP B O 1
ATOM 3036 N N . TRP B 1 93 ? -12.406 -14.352 -20.906 1 97.94 93 TRP B N 1
ATOM 3037 C CA . TRP B 1 93 ? -11.148 -14.211 -21.625 1 97.94 93 TRP B CA 1
ATOM 3038 C C . TRP B 1 93 ? -10.008 -14.906 -20.891 1 97.94 93 TRP B C 1
ATOM 3040 O O . TRP B 1 93 ? -9.242 -15.664 -21.484 1 97.94 93 TRP B O 1
ATOM 3050 N N . LEU B 1 94 ? -9.867 -14.617 -19.609 1 97.5 94 LEU B N 1
ATOM 3051 C CA . LEU B 1 94 ? -8.812 -15.234 -18.812 1 97.5 94 LEU B CA 1
ATOM 3052 C C . LEU B 1 94 ? -9.008 -16.734 -18.719 1 97.5 94 LEU B C 1
ATOM 3054 O O . LEU B 1 94 ? -8.039 -17.5 -18.781 1 97.5 94 LEU B O 1
ATOM 3058 N N . GLN B 1 95 ? -10.219 -17.125 -18.562 1 96.69 95 GLN B N 1
ATOM 3059 C CA . GLN B 1 95 ? -10.516 -18.562 -18.5 1 96.69 95 GLN B CA 1
ATOM 3060 C C . GLN B 1 95 ? -10.086 -19.266 -19.781 1 96.69 95 GLN B C 1
ATOM 3062 O O . GLN B 1 95 ? -9.508 -20.359 -19.734 1 96.69 95 GLN B O 1
ATOM 3067 N N . ASP B 1 96 ? -10.406 -18.641 -20.906 1 96.81 96 ASP B N 1
ATOM 3068 C CA . ASP B 1 96 ? -10.016 -19.203 -22.203 1 96.81 96 ASP B CA 1
ATOM 3069 C C . ASP B 1 96 ? -8.5 -19.359 -22.297 1 96.81 96 ASP B C 1
ATOM 3071 O O . ASP B 1 96 ? -8 -20.359 -22.797 1 96.81 96 ASP B O 1
ATOM 3075 N N . GLU B 1 97 ? -7.816 -18.344 -21.875 1 97 97 GLU B N 1
ATOM 3076 C CA . GLU B 1 97 ? -6.359 -18.391 -21.891 1 97 97 GLU B CA 1
ATOM 3077 C C . GLU B 1 97 ? -5.832 -19.5 -20.984 1 97 97 GLU B C 1
ATOM 3079 O O . GLU B 1 97 ? -4.93 -20.25 -21.375 1 97 97 GLU B O 1
ATOM 3084 N N . LEU B 1 98 ? -6.41 -19.656 -19.797 1 96.56 98 LEU B N 1
ATOM 3085 C CA . LEU B 1 98 ? -5.961 -20.641 -18.812 1 96.56 98 LEU B CA 1
ATOM 3086 C C . LEU B 1 98 ? -6.281 -22.062 -19.281 1 96.56 98 LEU B C 1
ATOM 3088 O O . LEU B 1 98 ? -5.539 -23 -18.984 1 96.56 98 LEU B O 1
ATOM 3092 N N . ASP B 1 99 ? -7.336 -22.203 -19.953 1 94.81 99 ASP B N 1
ATOM 3093 C CA . ASP B 1 99 ? -7.758 -23.516 -20.453 1 94.81 99 ASP B CA 1
ATOM 3094 C C . ASP B 1 99 ? -6.762 -24.047 -21.469 1 94.81 99 ASP B C 1
ATOM 3096 O O . ASP B 1 99 ? -6.762 -25.25 -21.781 1 94.81 99 ASP B O 1
ATOM 3100 N N . GLY B 1 100 ? -5.961 -23.188 -21.984 1 94.12 100 GLY B N 1
ATOM 3101 C CA . GLY B 1 100 ? -4.941 -23.625 -22.922 1 94.12 100 GLY B CA 1
ATOM 3102 C C . GLY B 1 100 ? -3.783 -24.344 -22.266 1 94.12 100 GLY B C 1
ATOM 3103 O O . GLY B 1 100 ? -2.963 -24.953 -22.953 1 94.12 100 GLY B O 1
ATOM 3104 N N . PHE B 1 101 ? -3.793 -24.344 -20.953 1 94.69 101 PHE B N 1
ATOM 3105 C CA . PHE B 1 101 ? -2.695 -24.969 -20.234 1 94.69 101 PHE B CA 1
ATOM 3106 C C . PHE B 1 101 ? -3.133 -26.312 -19.656 1 94.69 101 PHE B C 1
ATOM 3108 O O . PHE B 1 101 ? -4.266 -26.453 -19.188 1 94.69 101 PHE B O 1
ATOM 3115 N N . GLY B 1 102 ? -2.248 -27.266 -19.672 1 89 102 GLY B N 1
ATOM 3116 C CA . GLY B 1 102 ? -2.508 -28.578 -19.109 1 89 102 GLY B CA 1
ATOM 3117 C C . GLY B 1 102 ? -2.25 -28.656 -17.625 1 89 102 GLY B C 1
ATOM 3118 O O . GLY B 1 102 ? -1.779 -27.703 -17.016 1 89 102 GLY B O 1
ATOM 3119 N N . ASP B 1 103 ? -2.5 -29.781 -16.953 1 84.19 103 ASP B N 1
ATOM 3120 C CA . ASP B 1 103 ? -2.451 -30 -15.516 1 84.19 103 ASP B CA 1
ATOM 3121 C C . ASP B 1 103 ? -1.021 -29.891 -14.992 1 84.19 103 ASP B C 1
ATOM 3123 O O . ASP B 1 103 ? -0.801 -29.5 -13.844 1 84.19 103 ASP B O 1
ATOM 3127 N N . ASP B 1 104 ? -0.06 -30.156 -15.781 1 84.56 104 ASP B N 1
ATOM 3128 C CA . ASP B 1 104 ? 1.311 -30.156 -15.281 1 84.56 104 ASP B CA 1
ATOM 3129 C C . ASP B 1 104 ? 2.061 -28.906 -15.727 1 84.56 104 ASP B C 1
ATOM 3131 O O . ASP B 1 104 ? 3.244 -28.75 -15.422 1 84.56 104 ASP B O 1
ATOM 3135 N N . ASP B 1 105 ? 1.267 -28.047 -16.375 1 93 105 ASP B N 1
ATOM 3136 C CA . ASP B 1 105 ? 1.908 -26.812 -16.828 1 93 105 ASP B CA 1
ATOM 3137 C C . ASP B 1 105 ? 2.123 -25.844 -15.672 1 93 105 ASP B C 1
ATOM 3139 O O . ASP B 1 105 ? 1.503 -25.984 -14.617 1 93 105 ASP B O 1
ATOM 3143 N N . TYR B 1 106 ? 3.104 -25.031 -15.883 1 95.81 106 TYR B N 1
ATOM 3144 C CA . TYR B 1 106 ? 3.498 -24.047 -14.891 1 95.81 106 TYR B CA 1
ATOM 3145 C C . TYR B 1 106 ? 3.418 -22.641 -15.461 1 95.81 106 TYR B C 1
ATOM 3147 O O . TYR B 1 106 ? 4.043 -22.328 -16.484 1 95.81 106 TYR B O 1
ATOM 3155 N N . LEU B 1 107 ? 2.613 -21.828 -14.781 1 97.69 107 LEU B N 1
ATOM 3156 C CA . LEU B 1 107 ? 2.346 -20.484 -15.273 1 97.69 107 LEU B CA 1
ATOM 3157 C C . LEU B 1 107 ? 2.674 -19.438 -14.219 1 97.69 107 LEU B C 1
ATOM 3159 O O . LEU B 1 107 ? 2.344 -19.609 -13.039 1 97.69 107 LEU B O 1
ATOM 3163 N N . ILE B 1 108 ? 3.375 -18.391 -14.617 1 98.38 108 ILE B N 1
ATOM 3164 C CA . ILE B 1 108 ? 3.592 -17.203 -13.781 1 98.38 108 ILE B CA 1
ATOM 3165 C C . ILE B 1 108 ? 2.787 -16.031 -14.328 1 98.38 108 ILE B C 1
ATOM 3167 O O . ILE B 1 108 ? 2.873 -15.711 -15.516 1 98.38 108 ILE B O 1
ATOM 3171 N N . LEU B 1 109 ? 2.002 -15.469 -13.484 1 98.19 109 LEU B N 1
ATOM 3172 C CA . LEU B 1 109 ? 1.26 -14.266 -13.836 1 98.19 109 LEU B CA 1
ATOM 3173 C C . LEU B 1 109 ? 1.957 -13.016 -13.297 1 98.19 109 LEU B C 1
ATOM 3175 O O . LEU B 1 109 ? 2.064 -12.836 -12.078 1 98.19 109 LEU B O 1
ATOM 3179 N N . ASP B 1 110 ? 2.471 -12.188 -14.172 1 97.56 110 ASP B N 1
ATOM 3180 C CA . ASP B 1 110 ? 3.039 -10.883 -13.828 1 97.56 110 ASP B CA 1
ATOM 3181 C C . ASP B 1 110 ? 1.941 -9.852 -13.586 1 97.56 110 ASP B C 1
ATOM 3183 O O . ASP B 1 110 ? 1.252 -9.438 -14.516 1 97.56 110 ASP B O 1
ATOM 3187 N N . CYS B 1 111 ? 1.803 -9.422 -12.375 1 96.31 111 CYS B N 1
ATOM 3188 C CA . CYS B 1 111 ? 0.651 -8.617 -11.984 1 96.31 111 CYS B CA 1
ATOM 3189 C C . CYS B 1 111 ? 1.043 -7.16 -11.789 1 96.31 111 CYS B C 1
ATOM 3191 O O . CYS B 1 111 ? 2.227 -6.84 -11.672 1 96.31 111 CYS B O 1
ATOM 3193 N N . PRO B 1 112 ? 0.07 -6.27 -11.734 1 91.75 112 PRO B N 1
ATOM 3194 C CA . PRO B 1 112 ? 0.361 -4.844 -11.594 1 91.75 112 PRO B CA 1
ATOM 3195 C C . PRO B 1 112 ? 1.039 -4.508 -10.266 1 91.75 112 PRO B C 1
ATOM 3197 O O . PRO B 1 112 ? 0.771 -5.156 -9.25 1 91.75 112 PRO B O 1
ATOM 3200 N N . GLY B 1 113 ? 1.807 -3.4 -10.297 1 86.62 113 GLY B N 1
ATOM 3201 C CA . GLY B 1 113 ? 2.564 -3 -9.125 1 86.62 113 GLY B CA 1
ATOM 3202 C C . GLY B 1 113 ? 1.784 -2.096 -8.188 1 86.62 113 GLY B C 1
ATOM 3203 O O . GLY B 1 113 ? 2.211 -1.846 -7.062 1 86.62 113 GLY B O 1
ATOM 3204 N N . GLN B 1 114 ? 0.647 -1.618 -8.609 1 83.81 114 GLN B N 1
ATOM 3205 C CA . GLN B 1 114 ? -0.154 -0.754 -7.746 1 83.81 114 GLN B CA 1
ATOM 3206 C C . GLN B 1 114 ? -0.829 -1.556 -6.637 1 83.81 114 GLN B C 1
ATOM 3208 O O . GLN B 1 114 ? -1.78 -2.297 -6.891 1 83.81 114 GLN B O 1
ATOM 3213 N N . LEU B 1 115 ? -0.41 -1.384 -5.48 1 82.06 115 LEU B N 1
ATOM 3214 C CA . LEU B 1 115 ? -0.779 -2.252 -4.367 1 82.06 115 LEU B CA 1
ATOM 3215 C C . LEU B 1 115 ? -2.24 -2.049 -3.98 1 82.06 115 LEU B C 1
ATOM 3217 O O . LEU B 1 115 ? -2.84 -2.906 -3.328 1 82.06 115 LEU B O 1
ATOM 3221 N N . GLU B 1 116 ? -2.84 -0.914 -4.391 1 80.38 116 GLU B N 1
ATOM 3222 C CA . GLU B 1 116 ? -4.242 -0.647 -4.09 1 80.38 116 GLU B CA 1
ATOM 3223 C C . GLU B 1 116 ? -5.148 -1.722 -4.688 1 80.38 116 GLU B C 1
ATOM 3225 O O . GLU B 1 116 ? -6.195 -2.041 -4.121 1 80.38 116 GLU B O 1
ATOM 3230 N N . LEU B 1 117 ? -4.684 -2.301 -5.723 1 87.69 117 LEU B N 1
ATOM 3231 C CA . LEU B 1 117 ? -5.469 -3.316 -6.418 1 87.69 117 LEU B CA 1
ATOM 3232 C C . LEU B 1 117 ? -5.586 -4.582 -5.574 1 87.69 117 LEU B C 1
ATOM 3234 O O . LEU B 1 117 ? -6.453 -5.422 -5.824 1 87.69 117 LEU B O 1
ATOM 3238 N N . TYR B 1 118 ? -4.711 -4.695 -4.602 1 87.62 118 TYR B N 1
ATOM 3239 C CA . TYR B 1 118 ? -4.633 -5.926 -3.82 1 87.62 118 TYR B CA 1
ATOM 3240 C C . TYR B 1 118 ? -5.172 -5.711 -2.412 1 87.62 118 TYR B C 1
ATOM 3242 O O . TYR B 1 118 ? -5.453 -6.676 -1.694 1 87.62 118 TYR B O 1
ATOM 3250 N N . THR B 1 119 ? -5.297 -4.531 -2.053 1 80.75 119 THR B N 1
ATOM 3251 C CA . THR B 1 119 ? -5.594 -4.254 -0.651 1 80.75 119 THR B CA 1
ATOM 3252 C C . THR B 1 119 ? -6.969 -3.605 -0.509 1 80.75 119 THR B C 1
ATOM 3254 O O . THR B 1 119 ? -7.973 -4.297 -0.318 1 80.75 119 THR B O 1
ATOM 3257 N N . HIS B 1 120 ? -7.082 -2.4 -0.916 1 72.75 120 HIS B N 1
ATOM 3258 C CA . HIS B 1 120 ? -8.305 -1.687 -0.572 1 72.75 120 HIS B CA 1
ATOM 3259 C C . HIS B 1 120 ? -9.312 -1.73 -1.719 1 72.75 120 HIS B C 1
ATOM 3261 O O . HIS B 1 120 ? -10.508 -1.507 -1.513 1 72.75 120 HIS B O 1
ATOM 3267 N N . ILE B 1 121 ? -8.867 -1.866 -2.934 1 78.69 121 ILE B N 1
ATOM 3268 C CA . ILE B 1 121 ? -9.766 -2.15 -4.051 1 78.69 121 ILE B CA 1
ATOM 3269 C C . ILE B 1 121 ? -9.672 -3.629 -4.422 1 78.69 121 ILE B C 1
ATOM 3271 O O . ILE B 1 121 ? -8.789 -4.027 -5.191 1 78.69 121 ILE B O 1
ATOM 3275 N N . PRO B 1 122 ? -10.469 -4.406 -3.859 1 78.81 122 PRO B N 1
ATOM 3276 C CA . PRO B 1 122 ? -10.219 -5.848 -3.898 1 78.81 122 PRO B CA 1
ATOM 3277 C C . PRO B 1 122 ? -10.453 -6.449 -5.285 1 78.81 122 PRO B C 1
ATOM 3279 O O . PRO B 1 122 ? -11.055 -7.523 -5.402 1 78.81 122 PRO B O 1
ATOM 3282 N N . LEU B 1 123 ? -9.938 -5.836 -6.254 1 88.75 123 LEU B N 1
ATOM 3283 C CA . LEU B 1 123 ? -10.125 -6.328 -7.613 1 88.75 123 LEU B CA 1
ATOM 3284 C C . LEU B 1 123 ? -9.336 -7.617 -7.84 1 88.75 123 LEU B C 1
ATOM 3286 O O . LEU B 1 123 ? -9.859 -8.578 -8.414 1 88.75 123 LEU B O 1
ATOM 3290 N N . MET B 1 124 ? -8.156 -7.66 -7.355 1 92.75 124 MET B N 1
ATOM 3291 C CA . MET B 1 124 ? -7.328 -8.852 -7.543 1 92.75 124 MET B CA 1
ATOM 3292 C C . MET B 1 124 ? -7.875 -10.023 -6.734 1 92.75 124 MET B C 1
ATOM 3294 O O . MET B 1 124 ? -7.789 -11.172 -7.164 1 92.75 124 MET B O 1
ATOM 3298 N N . ARG B 1 125 ? -8.414 -9.734 -5.617 1 91 125 ARG B N 1
ATOM 3299 C CA . ARG B 1 125 ? -9.055 -10.781 -4.832 1 91 125 ARG B CA 1
ATOM 3300 C C . ARG B 1 125 ? -10.188 -11.438 -5.609 1 91 125 ARG B C 1
ATOM 3302 O O . ARG B 1 125 ? -10.344 -12.656 -5.586 1 91 125 ARG B O 1
ATOM 3309 N N . HIS B 1 126 ? -10.969 -10.641 -6.273 1 93.56 126 HIS B N 1
ATOM 3310 C CA . HIS B 1 126 ? -12.078 -11.164 -7.062 1 93.56 126 HIS B CA 1
ATOM 3311 C C . HIS B 1 126 ? -11.578 -12.039 -8.203 1 93.56 126 HIS B C 1
ATOM 3313 O O . HIS B 1 126 ? -12.18 -13.07 -8.516 1 93.56 126 HIS B O 1
ATOM 3319 N N . VAL B 1 127 ? -10.523 -11.609 -8.805 1 95.94 127 VAL B N 1
ATOM 3320 C CA . VAL B 1 127 ? -9.922 -12.406 -9.867 1 95.94 127 VAL B CA 1
ATOM 3321 C C . VAL B 1 127 ? -9.477 -13.758 -9.305 1 95.94 127 VAL B C 1
ATOM 3323 O O . VAL B 1 127 ? -9.781 -14.805 -9.875 1 95.94 127 VAL B O 1
ATOM 3326 N N . ILE B 1 128 ? -8.859 -13.727 -8.18 1 94.38 128 ILE B N 1
ATOM 3327 C CA . ILE B 1 128 ? -8.328 -14.922 -7.535 1 94.38 128 ILE B CA 1
ATOM 3328 C C . ILE B 1 128 ? -9.484 -15.828 -7.102 1 94.38 128 ILE B C 1
ATOM 3330 O O . ILE B 1 128 ? -9.406 -17.047 -7.25 1 94.38 128 ILE B O 1
ATOM 3334 N N . ASP B 1 129 ? -10.531 -15.203 -6.586 1 93.31 129 ASP B N 1
ATOM 3335 C CA . ASP B 1 129 ? -11.703 -15.977 -6.172 1 93.31 129 ASP B CA 1
ATOM 3336 C C . ASP B 1 129 ? -12.32 -16.719 -7.352 1 93.31 129 ASP B C 1
ATOM 3338 O O . ASP B 1 129 ? -12.734 -17.875 -7.215 1 93.31 129 ASP B O 1
ATOM 3342 N N . ARG B 1 130 ? -12.391 -16.062 -8.453 1 94.81 130 ARG B N 1
ATOM 3343 C CA . ARG B 1 130 ? -12.906 -16.703 -9.656 1 94.81 130 ARG B CA 1
ATOM 3344 C C . ARG B 1 130 ? -12.016 -17.875 -10.07 1 94.81 130 ARG B C 1
ATOM 3346 O O . ARG B 1 130 ? -12.508 -18.953 -10.43 1 94.81 130 ARG B O 1
ATOM 3353 N N . MET B 1 131 ? -10.758 -17.688 -10.008 1 95.56 131 MET B N 1
ATOM 3354 C CA . MET B 1 131 ? -9.82 -18.734 -10.359 1 95.56 131 MET B CA 1
ATOM 3355 C C . MET B 1 131 ? -9.938 -19.922 -9.398 1 95.56 131 MET B C 1
ATOM 3357 O O . MET B 1 131 ? -9.828 -21.078 -9.82 1 95.56 131 MET B O 1
ATOM 3361 N N . ARG B 1 132 ? -10.188 -19.625 -8.172 1 91.88 132 ARG B N 1
ATOM 3362 C CA . ARG B 1 132 ? -10.414 -20.672 -7.191 1 91.88 132 ARG B CA 1
ATOM 3363 C C . ARG B 1 132 ? -11.641 -21.5 -7.559 1 91.88 132 ARG B C 1
ATOM 3365 O O . ARG B 1 132 ? -11.625 -22.734 -7.449 1 91.88 132 ARG B O 1
ATOM 3372 N N . MET B 1 133 ? -12.641 -20.812 -7.969 1 92.06 133 MET B N 1
ATOM 3373 C CA . MET B 1 133 ? -13.867 -21.484 -8.375 1 92.06 133 MET B CA 1
ATOM 3374 C C . MET B 1 133 ? -13.625 -22.391 -9.578 1 92.06 133 MET B C 1
ATOM 3376 O O . MET B 1 133 ? -14.312 -23.391 -9.758 1 92.06 133 MET B O 1
ATOM 3380 N N . TRP B 1 134 ? -12.625 -22 -10.359 1 93.69 134 TRP B N 1
ATOM 3381 C CA . TRP B 1 134 ? -12.297 -22.797 -11.547 1 93.69 134 TRP B CA 1
ATOM 3382 C C . TRP B 1 134 ? -11.406 -23.969 -11.18 1 93.69 134 TRP B C 1
ATOM 3384 O O . TRP B 1 134 ? -10.977 -24.734 -12.047 1 93.69 134 TRP B O 1
ATOM 3394 N N . GLY B 1 135 ? -11.023 -24.078 -9.891 1 89.25 135 GLY B N 1
ATOM 3395 C CA . GLY B 1 135 ? -10.297 -25.25 -9.445 1 89.25 135 GLY B CA 1
ATOM 3396 C C . GLY B 1 135 ? -8.836 -24.984 -9.164 1 89.25 135 GLY B C 1
ATOM 3397 O O . GLY B 1 135 ? -8.055 -25.906 -8.93 1 89.25 135 GLY B O 1
ATOM 3398 N N . TYR B 1 136 ? -8.438 -23.703 -9.125 1 91.56 136 TYR B N 1
ATOM 3399 C CA . TYR B 1 136 ? -7.027 -23.375 -8.961 1 91.56 136 TYR B CA 1
ATOM 3400 C C . TYR B 1 136 ? -6.684 -23.141 -7.496 1 91.56 136 TYR B C 1
ATOM 3402 O O . TYR B 1 136 ? -5.566 -22.719 -7.172 1 91.56 136 TYR B O 1
ATOM 3410 N N . GLY B 1 137 ? -7.508 -23.359 -6.637 1 84.69 137 GLY B N 1
ATOM 3411 C CA . GLY B 1 137 ? -7.344 -23.031 -5.227 1 84.69 137 GLY B CA 1
ATOM 3412 C C . GLY B 1 137 ? -6.102 -23.656 -4.613 1 84.69 137 GLY B C 1
ATOM 3413 O O . GLY B 1 137 ? -5.43 -23.016 -3.795 1 84.69 137 GLY B O 1
ATOM 3414 N N . ASN B 1 138 ? -5.727 -24.828 -5.055 1 83.81 138 ASN B N 1
ATOM 3415 C CA . ASN B 1 138 ? -4.621 -25.547 -4.434 1 83.81 138 ASN B CA 1
ATOM 3416 C C . ASN B 1 138 ? -3.355 -25.469 -5.285 1 83.81 138 ASN B C 1
ATOM 3418 O O . ASN B 1 138 ? -2.318 -26.016 -4.91 1 83.81 138 ASN B O 1
ATOM 3422 N N . SER B 1 139 ? -3.488 -24.844 -6.363 1 91.31 139 SER B N 1
ATOM 3423 C CA . SER B 1 139 ? -2.363 -24.828 -7.293 1 91.31 139 SER B CA 1
ATOM 3424 C C . SER B 1 139 ? -1.866 -23.406 -7.535 1 91.31 139 SER B C 1
ATOM 3426 O O . SER B 1 139 ? -1.115 -23.172 -8.484 1 91.31 139 SER B O 1
ATOM 3428 N N . MET B 1 140 ? -2.336 -22.5 -6.656 1 93.75 140 MET B N 1
ATOM 3429 C CA . MET B 1 140 ? -1.928 -21.109 -6.809 1 93.75 140 MET B CA 1
ATOM 3430 C C . MET B 1 140 ? -1.188 -20.625 -5.566 1 93.75 140 MET B C 1
ATOM 3432 O O . MET B 1 140 ? -1.564 -20.953 -4.441 1 93.75 140 MET B O 1
ATOM 3436 N N . ALA B 1 141 ? -0.16 -19.859 -5.77 1 94.06 141 ALA B N 1
ATOM 3437 C CA . ALA B 1 141 ? 0.545 -19.172 -4.688 1 94.06 141 ALA B CA 1
ATOM 3438 C C . ALA B 1 141 ? 0.869 -17.734 -5.066 1 94.06 141 ALA B C 1
ATOM 3440 O O . ALA B 1 141 ? 1.121 -17.438 -6.234 1 94.06 141 ALA B O 1
ATOM 3441 N N . ALA B 1 142 ? 0.771 -16.906 -4.055 1 94.88 142 ALA B N 1
ATOM 3442 C CA . ALA B 1 142 ? 1.191 -15.523 -4.238 1 94.88 142 ALA B CA 1
ATOM 3443 C C . ALA B 1 142 ? 2.678 -15.352 -3.938 1 94.88 142 ALA B C 1
ATOM 3445 O O . ALA B 1 142 ? 3.174 -15.867 -2.932 1 94.88 142 ALA B O 1
ATOM 3446 N N . VAL B 1 143 ? 3.402 -14.75 -4.832 1 96.69 143 VAL B N 1
ATOM 3447 C CA . VAL B 1 143 ? 4.801 -14.383 -4.625 1 96.69 143 VAL B CA 1
ATOM 3448 C C . VAL B 1 143 ? 4.922 -12.859 -4.508 1 96.69 143 VAL B C 1
ATOM 3450 O O . VAL B 1 143 ? 4.746 -12.141 -5.496 1 96.69 143 VAL B O 1
ATOM 3453 N N . PHE B 1 144 ? 5.23 -12.43 -3.328 1 94.5 144 PHE B N 1
ATOM 3454 C CA . PHE B 1 144 ? 5.316 -11 -3.059 1 94.5 144 PHE B CA 1
ATOM 3455 C C . PHE B 1 144 ? 6.77 -10.539 -3.033 1 94.5 144 PHE B C 1
ATOM 3457 O O . PHE B 1 144 ? 7.551 -10.977 -2.186 1 94.5 144 PHE B O 1
ATOM 3464 N N . LEU B 1 145 ? 7.102 -9.586 -3.943 1 94.69 145 LEU B N 1
ATOM 3465 C CA . LEU B 1 145 ? 8.477 -9.109 -4.039 1 94.69 145 LEU B CA 1
ATOM 3466 C C . LEU B 1 145 ? 8.641 -7.77 -3.326 1 94.69 145 LEU B C 1
ATOM 3468 O O . LEU B 1 145 ? 7.789 -6.887 -3.453 1 94.69 145 LEU B O 1
ATOM 3472 N N . LEU B 1 146 ? 9.68 -7.715 -2.557 1 89.75 146 LEU B N 1
ATOM 3473 C CA . LEU B 1 146 ? 10.141 -6.473 -1.953 1 89.75 146 LEU B CA 1
ATOM 3474 C C . LEU B 1 146 ? 11.602 -6.207 -2.297 1 89.75 146 LEU B C 1
ATOM 3476 O O . LEU B 1 146 ? 12.414 -7.133 -2.305 1 89.75 146 LEU B O 1
ATOM 3480 N N . ASP B 1 147 ? 11.898 -4.941 -2.539 1 89.19 147 ASP B N 1
ATOM 3481 C CA . ASP B 1 147 ? 13.258 -4.539 -2.889 1 89.19 147 ASP B CA 1
ATOM 3482 C C . ASP B 1 147 ? 14.188 -4.633 -1.68 1 89.19 147 ASP B C 1
ATOM 3484 O O . ASP B 1 147 ? 13.914 -4.035 -0.635 1 89.19 147 ASP B O 1
ATOM 3488 N N . ALA B 1 148 ? 15.297 -5.316 -1.87 1 85.56 148 ALA B N 1
ATOM 3489 C CA . ALA B 1 148 ? 16.234 -5.57 -0.772 1 85.56 148 ALA B CA 1
ATOM 3490 C C . ALA B 1 148 ? 16.859 -4.273 -0.282 1 85.56 148 ALA B C 1
ATOM 3492 O O . ALA B 1 148 ? 17.312 -4.191 0.861 1 85.56 148 ALA B O 1
ATOM 3493 N N . THR B 1 149 ? 16.969 -3.285 -1.108 1 78.81 149 THR B N 1
ATOM 3494 C CA . THR B 1 149 ? 17.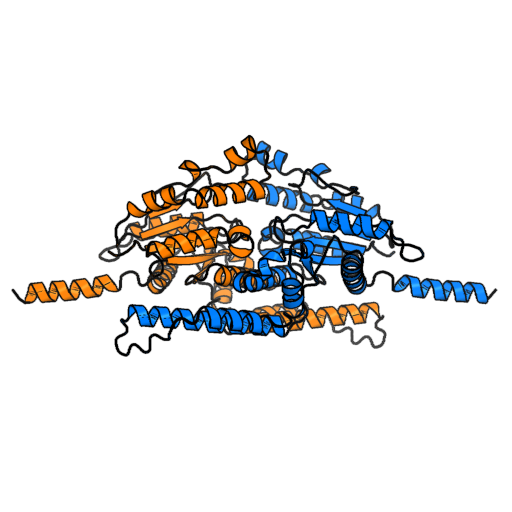562 -2.016 -0.702 1 78.81 149 THR B CA 1
ATOM 3495 C C . THR B 1 149 ? 16.734 -1.365 0.406 1 78.81 149 THR B C 1
ATOM 3497 O O . THR B 1 149 ? 17.219 -0.473 1.105 1 78.81 149 THR B O 1
ATOM 3500 N N . PHE B 1 150 ? 15.586 -1.906 0.598 1 73.75 150 PHE B N 1
ATOM 3501 C CA . PHE B 1 150 ? 14.711 -1.385 1.641 1 73.75 150 PHE B CA 1
ATOM 3502 C C . PHE B 1 150 ? 15.133 -1.899 3.012 1 73.75 150 PHE B C 1
ATOM 3504 O O . PHE B 1 150 ? 14.781 -1.312 4.035 1 73.75 150 PHE B O 1
ATOM 3511 N N . VAL B 1 151 ? 15.859 -2.912 3.027 1 71 151 VAL B N 1
ATOM 3512 C CA . VAL B 1 151 ? 16.219 -3.566 4.281 1 71 151 VAL B CA 1
ATOM 3513 C C . VAL B 1 151 ? 17.281 -2.75 5.008 1 71 151 VAL B C 1
ATOM 3515 O O . VAL B 1 151 ? 17.422 -2.846 6.23 1 71 151 VAL B O 1
ATOM 3518 N N . ALA B 1 152 ? 17.984 -1.87 4.273 1 69.19 152 ALA B N 1
ATOM 3519 C CA . ALA B 1 152 ? 19 -1.029 4.906 1 69.19 152 ALA B CA 1
ATOM 3520 C C . ALA B 1 152 ? 18.359 -0.009 5.844 1 69.19 152 ALA B C 1
ATOM 3522 O O . ALA B 1 152 ? 19.016 0.518 6.742 1 69.19 152 ALA B O 1
ATOM 3523 N N . ASP B 1 153 ? 17.094 0.197 5.723 1 76.31 153 ASP B N 1
ATOM 3524 C CA . ASP B 1 153 ? 16.297 1.116 6.531 1 76.31 153 ASP B CA 1
ATOM 3525 C C . ASP B 1 153 ? 15.211 0.372 7.301 1 76.31 153 ASP B C 1
ATOM 3527 O O . ASP B 1 153 ? 14.289 -0.191 6.699 1 76.31 153 ASP B O 1
ATOM 3531 N N . THR B 1 154 ? 15.391 0.387 8.594 1 79.12 154 THR B N 1
ATOM 3532 C CA . THR B 1 154 ? 14.523 -0.416 9.453 1 79.12 154 THR B CA 1
ATOM 3533 C C . THR B 1 154 ? 13.062 -0.039 9.242 1 79.12 154 THR B C 1
ATOM 3535 O O . THR B 1 154 ? 12.203 -0.914 9.102 1 79.12 154 THR B O 1
ATOM 3538 N N . SER B 1 155 ? 12.789 1.27 9.219 1 81.75 155 SER B N 1
ATOM 3539 C CA . SER B 1 155 ? 11.422 1.725 9.031 1 81.75 155 SER B CA 1
ATOM 3540 C C . SER B 1 155 ? 10.859 1.258 7.695 1 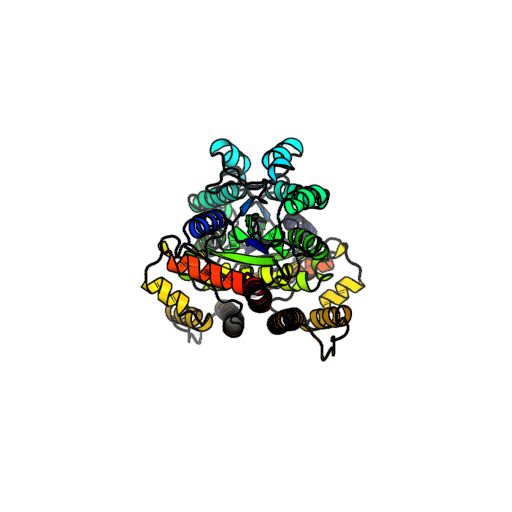81.75 155 SER B C 1
ATOM 3542 O O . SER B 1 155 ? 9.688 0.869 7.605 1 81.75 155 SER B O 1
ATOM 3544 N N . LYS B 1 156 ? 11.703 1.247 6.715 1 82 156 LYS B N 1
ATOM 3545 C CA . LYS B 1 156 ? 11.281 0.8 5.391 1 82 156 LYS B CA 1
ATOM 3546 C C . LYS B 1 156 ? 11 -0.7 5.383 1 82 156 LYS B C 1
ATOM 3548 O O . LYS B 1 156 ? 10.039 -1.15 4.758 1 82 156 LYS B O 1
ATOM 3553 N N . PHE B 1 157 ? 11.922 -1.379 6.086 1 80.75 157 PHE B N 1
ATOM 3554 C CA . PHE B 1 157 ? 11.734 -2.824 6.152 1 80.75 157 PHE B CA 1
ATOM 3555 C C . PHE B 1 157 ? 10.43 -3.17 6.863 1 80.75 157 PHE B C 1
ATOM 3557 O O . PHE B 1 157 ? 9.672 -4.02 6.398 1 80.75 157 PHE B O 1
ATOM 3564 N N . ILE B 1 158 ? 10.18 -2.566 7.953 1 83.88 158 ILE B N 1
ATOM 3565 C CA . ILE B 1 158 ? 8.977 -2.826 8.734 1 83.88 158 ILE B CA 1
ATOM 3566 C C . ILE B 1 158 ? 7.738 -2.447 7.922 1 83.88 158 ILE B C 1
ATOM 3568 O O . ILE B 1 158 ? 6.77 -3.209 7.863 1 83.88 158 ILE B O 1
ATOM 3572 N N . SER B 1 159 ? 7.812 -1.262 7.34 1 87.12 159 SER B N 1
ATOM 3573 C CA . SER B 1 159 ? 6.695 -0.816 6.516 1 87.12 159 SER B CA 1
ATOM 3574 C C . SER B 1 159 ? 6.434 -1.789 5.371 1 87.12 159 SER B C 1
ATOM 3576 O O . SER B 1 159 ? 5.281 -2.115 5.078 1 87.12 159 SER B O 1
ATOM 3578 N N . GLY B 1 160 ? 7.492 -2.223 4.75 1 85.56 160 GLY B N 1
ATOM 3579 C CA . GLY B 1 160 ? 7.355 -3.195 3.676 1 85.56 160 GLY B CA 1
ATOM 3580 C C . GLY B 1 160 ? 6.762 -4.512 4.137 1 85.56 160 GLY B C 1
ATOM 3581 O O . GLY B 1 160 ? 5.965 -5.125 3.424 1 85.56 160 GLY B O 1
ATOM 3582 N N . SER B 1 161 ? 7.164 -4.938 5.273 1 85.19 161 SER B N 1
ATOM 3583 C CA . SER B 1 161 ? 6.629 -6.172 5.84 1 85.19 161 SER B CA 1
ATOM 3584 C C . SER B 1 161 ? 5.133 -6.051 6.121 1 85.19 161 SER B C 1
ATOM 3586 O O . SER B 1 161 ? 4.375 -7 5.91 1 85.19 161 SER B O 1
ATOM 3588 N N . LEU B 1 162 ? 4.773 -4.93 6.598 1 87.94 162 LEU B N 1
ATOM 3589 C CA . LEU B 1 162 ? 3.359 -4.691 6.867 1 87.94 162 LEU B CA 1
ATOM 3590 C C . LEU B 1 162 ? 2.553 -4.68 5.57 1 87.94 162 LEU B C 1
ATOM 3592 O O . LEU B 1 162 ? 1.411 -5.145 5.543 1 87.94 162 LEU B O 1
ATOM 3596 N N . LEU B 1 163 ? 3.127 -4.137 4.578 1 87.88 163 LEU B N 1
ATOM 3597 C CA . LEU B 1 163 ? 2.484 -4.152 3.268 1 87.88 163 LEU B CA 1
ATOM 3598 C C . LEU B 1 163 ? 2.293 -5.582 2.771 1 87.88 163 LEU B C 1
ATOM 3600 O O . LEU B 1 163 ? 1.237 -5.922 2.234 1 87.88 163 LEU B O 1
ATOM 3604 N N . SER B 1 164 ? 3.34 -6.344 2.898 1 87.5 164 SER B N 1
ATOM 3605 C CA . SER B 1 164 ? 3.256 -7.75 2.52 1 87.5 164 SER B CA 1
ATOM 3606 C C . SER B 1 164 ? 2.158 -8.469 3.297 1 87.5 164 SER B C 1
ATOM 3608 O O . SER B 1 164 ? 1.379 -9.227 2.721 1 87.5 164 SER B O 1
ATOM 3610 N N . LEU B 1 165 ? 2.115 -8.227 4.574 1 88.12 165 LEU B N 1
ATOM 3611 C CA . LEU B 1 165 ? 1.082 -8.82 5.41 1 88.12 165 LEU B CA 1
ATOM 3612 C C . LEU B 1 165 ? -0.306 -8.375 4.965 1 88.12 165 LEU B C 1
ATOM 3614 O O . LEU B 1 165 ? -1.247 -9.172 4.957 1 88.12 165 LEU B O 1
ATOM 3618 N N . SER B 1 166 ? -0.408 -7.148 4.688 1 88.5 166 SER B N 1
ATOM 3619 C CA . SER B 1 166 ? -1.678 -6.617 4.203 1 88.5 166 SER B CA 1
ATOM 3620 C C . SER B 1 166 ? -2.146 -7.359 2.955 1 88.5 166 SER B C 1
ATOM 3622 O O . SER B 1 166 ? -3.312 -7.742 2.857 1 88.5 166 SER B O 1
ATOM 3624 N N . ALA B 1 167 ? -1.255 -7.543 2.049 1 88 167 ALA B N 1
ATOM 3625 C CA . ALA B 1 167 ? -1.578 -8.266 0.824 1 88 167 ALA B CA 1
ATOM 3626 C C . ALA B 1 167 ? -1.969 -9.711 1.129 1 88 167 ALA B C 1
ATOM 3628 O O . ALA B 1 167 ? -2.898 -10.25 0.524 1 88 167 ALA B O 1
ATOM 3629 N N . MET B 1 168 ? -1.241 -10.305 1.986 1 87.12 168 MET B N 1
ATOM 3630 C CA . MET B 1 168 ? -1.506 -11.688 2.373 1 87.12 168 MET B CA 1
ATOM 3631 C C . MET B 1 168 ? -2.924 -11.844 2.912 1 87.12 168 MET B C 1
ATOM 3633 O O . MET B 1 168 ? -3.639 -12.773 2.535 1 87.12 168 MET B O 1
ATOM 3637 N N . ILE B 1 169 ? -3.291 -10.977 3.76 1 85.62 169 ILE B N 1
ATOM 3638 C CA . ILE B 1 169 ? -4.609 -11.023 4.387 1 85.62 169 ILE B CA 1
ATOM 3639 C C . ILE B 1 169 ? -5.688 -10.773 3.334 1 85.62 169 ILE B C 1
ATOM 3641 O O . ILE B 1 169 ? -6.727 -11.438 3.334 1 85.62 169 ILE B O 1
ATOM 3645 N N . ALA B 1 170 ? -5.453 -9.93 2.455 1 86.94 170 ALA B N 1
ATOM 3646 C CA . ALA B 1 170 ? -6.445 -9.539 1.457 1 86.94 170 ALA B CA 1
ATOM 3647 C C . ALA B 1 170 ? -6.66 -10.648 0.432 1 86.94 170 ALA B C 1
ATOM 3649 O O . ALA B 1 170 ? -7.789 -10.891 -0.002 1 86.94 170 ALA B O 1
ATOM 3650 N N . LEU B 1 171 ? -5.625 -11.32 0.014 1 88.5 171 LEU B N 1
ATOM 3651 C CA . LEU B 1 171 ? -5.707 -12.266 -1.093 1 88.5 171 LEU B CA 1
ATOM 3652 C C . LEU B 1 171 ? -6.078 -13.656 -0.59 1 88.5 171 LEU B C 1
ATOM 3654 O O . LEU B 1 171 ? -6.609 -14.469 -1.346 1 88.5 171 LEU B O 1
ATOM 3658 N N . GLU B 1 172 ? -5.707 -13.969 0.574 1 85.12 172 GLU B N 1
ATOM 3659 C CA . GLU B 1 172 ? -6.02 -15.25 1.196 1 85.12 172 GLU B CA 1
ATOM 3660 C C . GLU B 1 172 ? -5.445 -16.406 0.385 1 85.12 172 GLU B C 1
ATOM 3662 O O . GLU B 1 172 ? -6.152 -17.375 0.089 1 85.12 172 GLU B O 1
ATOM 3667 N N . LEU B 1 173 ? -4.219 -16.281 -0.138 1 87.12 173 LEU B N 1
ATOM 3668 C CA . LEU B 1 173 ? -3.443 -17.312 -0.823 1 87.12 173 LEU B CA 1
ATOM 3669 C C . LEU B 1 173 ? -2.188 -17.672 -0.032 1 87.12 173 LEU B C 1
ATOM 3671 O O . LEU B 1 173 ? -1.697 -16.859 0.757 1 87.12 173 LEU B O 1
ATOM 3675 N N . PRO B 1 174 ? -1.777 -18.938 -0.248 1 87.19 174 PRO B N 1
ATOM 3676 C CA . PRO B 1 174 ? -0.42 -19.172 0.254 1 87.19 174 PRO B CA 1
ATOM 3677 C C . PRO B 1 174 ? 0.592 -18.172 -0.318 1 87.19 174 PRO B C 1
ATOM 3679 O O . PRO B 1 174 ? 0.517 -17.828 -1.498 1 87.19 174 PRO B O 1
ATOM 3682 N N . HIS B 1 175 ? 1.481 -17.75 0.557 1 88.94 175 HIS B N 1
ATOM 3683 C CA . HIS B 1 175 ? 2.363 -16.656 0.16 1 88.94 175 HIS B CA 1
ATOM 3684 C C . HIS B 1 175 ? 3.828 -17.047 0.314 1 88.94 175 HIS B C 1
ATOM 3686 O O . HIS B 1 175 ? 4.191 -17.766 1.256 1 88.94 175 HIS B O 1
ATOM 3692 N N . VAL B 1 176 ? 4.605 -16.641 -0.581 1 91.75 176 VAL B N 1
ATOM 3693 C CA . VAL B 1 176 ? 6.059 -16.609 -0.484 1 91.75 176 VAL B CA 1
ATOM 3694 C C . VAL B 1 176 ? 6.574 -15.188 -0.665 1 91.75 176 VAL B C 1
ATOM 3696 O O . VAL B 1 176 ? 6.301 -14.547 -1.684 1 91.75 176 VAL B O 1
ATOM 3699 N N . ASN B 1 177 ? 7.219 -14.695 0.342 1 90.81 177 ASN B N 1
ATOM 3700 C CA . ASN B 1 177 ? 7.809 -13.359 0.258 1 90.81 177 ASN B CA 1
ATOM 3701 C C . ASN B 1 177 ? 9.258 -13.414 -0.214 1 90.81 177 ASN B C 1
ATOM 3703 O O . ASN B 1 177 ? 10.047 -14.234 0.275 1 90.81 177 ASN B O 1
ATOM 3707 N N . VAL B 1 178 ? 9.586 -12.57 -1.167 1 93.5 178 VAL B N 1
ATOM 3708 C CA . VAL B 1 178 ? 10.906 -12.609 -1.774 1 93.5 178 VAL B CA 1
ATOM 3709 C C . VAL B 1 178 ? 11.555 -11.227 -1.686 1 93.5 178 VAL B C 1
ATOM 3711 O O . VAL B 1 178 ? 10.922 -10.219 -1.996 1 93.5 178 VAL B O 1
ATOM 3714 N N . LEU B 1 179 ? 12.789 -11.195 -1.19 1 91 179 LEU B N 1
ATOM 3715 C CA . LEU B 1 179 ? 13.602 -9.992 -1.273 1 91 179 LEU B CA 1
ATOM 3716 C C . LEU B 1 179 ? 14.406 -9.961 -2.568 1 91 179 LEU B C 1
ATOM 3718 O O . LEU B 1 179 ? 15.398 -10.68 -2.703 1 91 179 LEU B O 1
ATOM 3722 N N . SER B 1 180 ? 13.961 -9.102 -3.398 1 94.19 180 SER B N 1
ATOM 3723 C CA . SER B 1 180 ? 14.594 -9.055 -4.711 1 94.19 180 SER B CA 1
ATOM 3724 C C . SER B 1 180 ? 15.797 -8.117 -4.707 1 94.19 180 SER B C 1
ATOM 3726 O O . SER B 1 180 ? 16.016 -7.391 -3.736 1 94.19 180 SER B O 1
ATOM 3728 N N . LYS B 1 181 ? 16.656 -8.211 -5.707 1 92.69 181 LYS B N 1
ATOM 3729 C CA . LYS B 1 181 ? 17.797 -7.344 -6.004 1 92.69 181 LYS B CA 1
ATOM 3730 C C . LYS B 1 181 ? 18.906 -7.508 -4.961 1 92.69 181 LYS B C 1
ATOM 3732 O O . LYS B 1 181 ? 19.609 -6.547 -4.645 1 92.69 181 LYS B O 1
ATOM 3737 N N . CYS B 1 182 ? 19 -8.633 -4.461 1 91.31 182 CYS B N 1
ATOM 3738 C CA . CYS B 1 182 ? 20.062 -8.883 -3.49 1 91.31 182 CYS B CA 1
ATOM 3739 C C . CYS B 1 182 ? 21.438 -8.859 -4.156 1 91.31 182 CYS B C 1
ATOM 3741 O O . CYS B 1 182 ? 22.453 -8.773 -3.479 1 91.31 182 CYS B O 1
ATOM 3743 N N . ASP B 1 183 ? 21.422 -8.93 -5.449 1 91.62 183 ASP B N 1
ATOM 3744 C CA . ASP B 1 183 ? 22.672 -8.812 -6.203 1 91.62 183 ASP B CA 1
ATOM 3745 C C . ASP B 1 183 ? 23.281 -7.43 -6.035 1 91.62 183 ASP B C 1
ATOM 3747 O O . ASP B 1 183 ? 24.484 -7.242 -6.281 1 91.62 183 ASP B O 1
ATOM 3751 N N . LEU B 1 184 ? 22.469 -6.508 -5.609 1 89.12 184 LEU B N 1
ATOM 3752 C CA . LEU B 1 184 ? 22.938 -5.133 -5.469 1 89.12 184 LEU B CA 1
ATOM 3753 C C . LEU B 1 184 ? 23.453 -4.871 -4.055 1 89.12 184 LEU B C 1
ATOM 3755 O O . LEU B 1 184 ? 23.953 -3.785 -3.762 1 89.12 184 LEU B O 1
ATOM 3759 N N . LEU B 1 185 ? 23.297 -5.828 -3.199 1 85.56 185 LEU B N 1
ATOM 3760 C CA . LEU B 1 185 ? 23.703 -5.66 -1.808 1 85.56 185 LEU B CA 1
ATOM 3761 C C . LEU B 1 185 ? 25.047 -6.336 -1.547 1 85.56 185 LEU B C 1
ATOM 3763 O O . LEU B 1 185 ? 25.438 -7.246 -2.279 1 85.56 185 LEU B O 1
ATOM 3767 N N . SER B 1 186 ? 25.641 -5.789 -0.538 1 83.06 186 SER B N 1
ATOM 3768 C CA . SER B 1 186 ? 26.844 -6.465 -0.085 1 83.06 186 SER B CA 1
ATOM 3769 C C . SER B 1 186 ? 26.516 -7.793 0.591 1 83.06 186 SER B C 1
ATOM 3771 O O . SER B 1 186 ? 25.375 -8.023 1.006 1 83.06 186 SER B O 1
ATOM 3773 N N . GLU B 1 187 ? 27.438 -8.617 0.583 1 77.5 187 GLU B N 1
ATOM 3774 C CA . GLU B 1 187 ? 27.25 -9.906 1.243 1 77.5 187 GLU B CA 1
ATOM 3775 C C . GLU B 1 187 ? 26.859 -9.727 2.705 1 77.5 187 GLU B C 1
ATOM 3777 O O . GLU B 1 187 ? 26.016 -10.469 3.219 1 77.5 187 GLU B O 1
ATOM 3782 N N . GLU B 1 188 ? 27.469 -8.742 3.275 1 75.5 188 GLU B N 1
ATOM 3783 C CA . GLU B 1 188 ? 27.172 -8.461 4.676 1 75.5 188 GLU B CA 1
ATOM 3784 C C . GLU B 1 188 ? 25.719 -8.039 4.859 1 75.5 188 GLU B C 1
ATOM 3786 O O . GLU B 1 188 ? 25.062 -8.453 5.812 1 75.5 188 GLU B O 1
ATOM 3791 N N . ALA B 1 189 ? 25.266 -7.297 3.951 1 73.62 189 ALA B N 1
ATOM 3792 C CA . ALA B 1 189 ? 23.89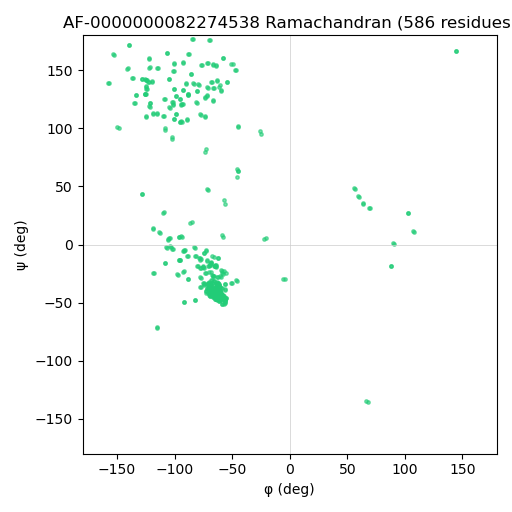1 -6.809 4.02 1 73.62 189 ALA B CA 1
ATOM 3793 C C . ALA B 1 189 ? 22.891 -7.949 3.84 1 73.62 189 ALA B C 1
ATOM 3795 O O . ALA B 1 189 ? 21.875 -8.016 4.539 1 73.62 189 ALA B O 1
ATOM 3796 N N . VAL B 1 190 ? 23.266 -8.805 2.949 1 72.19 190 VAL B N 1
ATOM 3797 C CA . VAL B 1 190 ? 22.406 -9.945 2.676 1 72.19 190 VAL B CA 1
ATOM 3798 C C . VAL B 1 190 ? 22.359 -10.867 3.896 1 72.19 190 VAL B C 1
ATOM 3800 O O . VAL B 1 190 ? 21.297 -11.344 4.281 1 72.19 190 VAL B O 1
ATOM 3803 N N . GLU B 1 191 ? 23.531 -11.07 4.391 1 70.62 191 GLU B N 1
ATOM 3804 C CA . GLU B 1 191 ? 23.609 -11.906 5.582 1 70.62 191 GLU B CA 1
ATOM 3805 C C . GLU B 1 191 ? 22.797 -11.305 6.734 1 70.62 191 GLU B C 1
ATOM 3807 O O . GLU B 1 191 ? 22.188 -12.039 7.508 1 70.62 191 GLU B O 1
ATOM 3812 N N . HIS B 1 192 ? 22.953 -10.047 6.773 1 68.31 192 HIS B N 1
ATOM 3813 C CA . HIS B 1 192 ? 22.188 -9.336 7.797 1 68.31 192 HIS B CA 1
ATOM 3814 C C . HIS B 1 192 ? 20.688 -9.547 7.613 1 68.31 192 HIS B C 1
ATOM 3816 O O . HIS B 1 192 ? 19.969 -9.758 8.586 1 68.31 192 HIS B O 1
ATOM 3822 N N . ILE B 1 193 ? 20.328 -9.469 6.41 1 64.12 193 ILE B N 1
ATOM 3823 C CA . ILE B 1 193 ? 18.922 -9.672 6.07 1 64.12 193 ILE B CA 1
ATOM 3824 C C . ILE B 1 193 ? 18.5 -11.094 6.434 1 64.12 193 ILE B C 1
ATOM 3826 O O . ILE B 1 193 ? 17.438 -11.297 7.02 1 64.12 193 ILE B O 1
ATOM 3830 N N . LEU B 1 194 ? 19.359 -11.945 6.012 1 61.72 194 LEU B N 1
ATOM 3831 C CA . LEU B 1 194 ? 19.094 -13.359 6.246 1 61.72 194 LEU B CA 1
ATOM 3832 C C . LEU B 1 194 ? 19.062 -13.672 7.738 1 61.72 194 LEU B C 1
ATOM 3834 O O . LEU B 1 194 ? 18.344 -14.57 8.18 1 61.72 194 LEU B O 1
ATOM 3838 N N . SER B 1 195 ? 19.984 -12.914 8.32 1 59.16 195 SER B N 1
ATOM 3839 C CA . SER B 1 195 ? 20.031 -13.102 9.766 1 59.16 195 SER B CA 1
ATOM 3840 C C . SER B 1 195 ? 18.891 -12.352 10.453 1 59.16 195 SER B C 1
ATOM 3842 O O . SER B 1 195 ? 18.688 -12.516 11.656 1 59.16 195 SER B O 1
ATOM 3844 N N . LEU B 1 196 ? 18.469 -11.453 9.672 1 55.09 196 LEU B N 1
ATOM 3845 C CA . LEU B 1 196 ? 17.406 -10.594 10.156 1 55.09 196 LEU B CA 1
ATOM 3846 C C . LEU B 1 196 ? 16.188 -11.414 10.578 1 55.09 196 LEU B C 1
ATOM 3848 O O . LEU B 1 196 ? 15.047 -11.047 10.281 1 55.09 196 LEU B O 1
ATOM 3852 N N . ASN B 1 197 ? 16.5 -12.477 11.148 1 56.91 197 ASN B N 1
ATOM 3853 C CA . ASN B 1 197 ? 15.422 -13.25 11.742 1 56.91 197 ASN B CA 1
ATOM 3854 C C . ASN B 1 197 ? 14.656 -12.43 12.781 1 56.91 197 ASN B C 1
ATOM 3856 O O . ASN B 1 197 ? 13.773 -12.953 13.469 1 56.91 197 ASN B O 1
ATOM 3860 N N . SER B 1 198 ? 15.047 -11.125 12.828 1 69.19 198 SER B N 1
ATOM 3861 C CA . SER B 1 198 ? 14.289 -10.477 13.891 1 69.19 198 SER B CA 1
ATOM 3862 C C . SER B 1 198 ? 14.062 -9 13.594 1 69.19 198 SER B C 1
ATOM 3864 O O . SER B 1 198 ? 15.008 -8.211 13.602 1 69.19 198 SER B O 1
ATOM 3866 N N . ALA B 1 199 ? 12.938 -8.531 13.133 1 74.44 199 ALA B N 1
ATOM 3867 C CA . ALA B 1 199 ? 12.523 -7.137 13 1 74.44 199 ALA B CA 1
ATOM 3868 C C . ALA B 1 199 ? 12.844 -6.352 14.273 1 74.44 199 ALA B C 1
ATOM 3870 O O . ALA B 1 199 ? 13.242 -5.188 14.203 1 74.44 199 ALA B O 1
ATOM 3871 N N . SER B 1 200 ? 12.797 -7.039 15.359 1 79.12 200 SER B N 1
ATOM 3872 C CA . SER B 1 200 ? 13.062 -6.398 16.641 1 79.12 200 SER B CA 1
ATOM 3873 C C . SER B 1 200 ? 14.523 -6.004 16.766 1 79.12 200 SER B C 1
ATOM 3875 O O . SER B 1 200 ? 14.844 -4.926 17.281 1 79.12 200 SER B O 1
ATOM 3877 N N . GLU B 1 201 ? 15.367 -6.852 16.328 1 77.69 201 GLU B N 1
ATOM 3878 C CA . GLU B 1 201 ? 16.797 -6.562 16.391 1 77.69 201 GLU B CA 1
ATOM 3879 C C . GLU B 1 201 ? 17.172 -5.379 15.508 1 77.69 201 GLU B C 1
ATOM 3881 O O . GLU B 1 201 ? 17.969 -4.531 15.898 1 77.69 201 GLU B O 1
ATOM 3886 N N . LEU B 1 202 ? 16.594 -5.34 14.375 1 76 202 LEU B N 1
ATOM 3887 C CA . LEU B 1 202 ? 16.828 -4.223 13.469 1 76 202 LEU B CA 1
ATOM 3888 C C . LEU B 1 202 ? 16.359 -2.91 14.078 1 76 202 LEU B C 1
ATOM 3890 O O . LEU B 1 202 ? 17.047 -1.893 14 1 76 202 LEU B O 1
ATOM 3894 N N . TRP B 1 203 ? 15.242 -3.014 14.625 1 80.69 203 TRP B N 1
ATOM 3895 C CA . TRP B 1 203 ? 14.625 -1.834 15.227 1 80.69 203 TRP B CA 1
ATOM 3896 C C . TRP B 1 203 ? 15.43 -1.358 16.438 1 80.69 203 TRP B C 1
ATOM 3898 O O . TRP B 1 203 ? 15.641 -0.157 16.609 1 80.69 203 TRP B O 1
ATOM 3908 N N . ASP B 1 204 ? 15.914 -2.264 17.203 1 79.06 204 ASP B N 1
ATOM 3909 C CA . ASP B 1 204 ? 16.719 -1.921 18.359 1 79.06 204 ASP B CA 1
ATOM 3910 C C . ASP B 1 204 ? 18.031 -1.246 17.953 1 79.06 204 ASP B C 1
ATOM 3912 O O . ASP B 1 204 ? 18.469 -0.299 18.594 1 79.06 204 ASP B O 1
ATOM 3916 N N . GLN B 1 205 ? 18.625 -1.691 16.922 1 75.19 205 GLN B N 1
ATOM 3917 C CA . GLN B 1 205 ? 19.875 -1.116 16.422 1 75.19 205 GLN B CA 1
ATOM 3918 C C . GLN B 1 205 ? 19.672 0.319 15.945 1 75.19 205 GLN B C 1
ATOM 3920 O O . GLN B 1 205 ? 20.516 1.181 16.156 1 75.19 205 GLN B O 1
ATOM 3925 N N . GLU B 1 206 ? 18.562 0.551 15.359 1 75 206 GLU B N 1
ATOM 3926 C CA . GLU B 1 206 ? 18.25 1.892 14.875 1 75 206 GLU B CA 1
ATOM 3927 C C . GLU B 1 206 ? 18.016 2.859 16.031 1 75 206 GLU B C 1
ATOM 3929 O O . GLU B 1 206 ? 18.422 4.023 15.961 1 75 206 GLU B O 1
ATOM 3934 N N . GLN B 1 207 ? 17.266 2.355 16.984 1 73.31 207 GLN B N 1
ATOM 3935 C CA . GLN B 1 207 ? 17 3.193 18.141 1 73.31 207 GLN B CA 1
ATOM 3936 C C . GLN B 1 207 ? 18.281 3.564 18.875 1 73.31 207 GLN B C 1
ATOM 3938 O O . GLN B 1 207 ? 18.406 4.676 19.391 1 73.31 207 GLN B O 1
ATOM 3943 N N . ASP B 1 208 ? 19.109 2.633 18.922 1 64.12 208 ASP B N 1
ATOM 3944 C CA . ASP B 1 208 ? 20.391 2.887 19.578 1 64.12 208 ASP B CA 1
ATOM 3945 C C . ASP B 1 208 ? 21.188 3.947 18.828 1 64.12 208 ASP B C 1
ATOM 3947 O O . ASP B 1 208 ? 21.875 4.766 19.453 1 64.12 208 ASP B O 1
ATOM 3951 N N . SER B 1 209 ? 21 3.906 17.594 1 59.72 209 SER B N 1
ATOM 3952 C CA . SER B 1 209 ? 21.75 4.863 16.781 1 59.72 209 SER B CA 1
ATOM 3953 C C . SER B 1 209 ? 21.156 6.266 16.891 1 59.72 209 SER B C 1
ATOM 3955 O O . SER B 1 209 ? 21.875 7.258 16.719 1 59.72 209 SER B O 1
ATOM 3957 N N . ASN B 1 210 ? 19.812 6.332 17.062 1 56.03 210 ASN B N 1
ATOM 3958 C CA . ASN B 1 210 ? 19.125 7.617 17.125 1 56.03 210 ASN B CA 1
ATOM 3959 C C . ASN B 1 210 ? 18.984 8.125 18.562 1 56.03 210 ASN B C 1
ATOM 3961 O O . ASN B 1 210 ? 18.375 9.156 18.797 1 56.03 210 ASN B O 1
ATOM 3965 N N . SER B 1 211 ? 19.031 7.203 19.484 1 50.22 211 SER B N 1
ATOM 3966 C CA . SER B 1 211 ? 18.875 7.598 20.875 1 50.22 211 SER B CA 1
ATOM 3967 C C . SER B 1 211 ? 19.703 8.836 21.203 1 50.22 211 SER B C 1
ATOM 3969 O O . SER B 1 211 ? 20.922 8.758 21.328 1 50.22 211 SER B O 1
ATOM 3971 N N . ILE B 1 212 ? 19.297 9.836 20.531 1 45.78 212 ILE B N 1
ATOM 3972 C CA . ILE B 1 212 ? 19.75 11.078 21.141 1 45.78 212 ILE B CA 1
ATOM 3973 C C . ILE B 1 212 ? 19.484 11.031 22.656 1 45.78 212 ILE B C 1
ATOM 3975 O O . ILE B 1 212 ? 18.562 10.344 23.109 1 45.78 212 ILE B O 1
ATOM 3979 N N . MET B 1 213 ? 20.234 11.656 23.469 1 43.56 213 MET B N 1
ATOM 3980 C CA . MET B 1 213 ? 20.344 11.852 24.922 1 43.56 213 MET B CA 1
ATOM 3981 C C . MET B 1 213 ? 18.984 12.141 25.531 1 43.56 213 MET B C 1
ATOM 3983 O O . MET B 1 213 ? 18.234 13 25.047 1 43.56 213 MET B O 1
ATOM 3987 N N . PRO B 1 214 ? 18.297 11.156 26.172 1 46.06 214 PRO B N 1
ATOM 3988 C CA . PRO B 1 214 ? 17.188 11.523 27.047 1 46.06 214 PRO B CA 1
ATOM 3989 C C . PRO B 1 214 ? 17.312 12.945 27.594 1 46.06 214 PRO B C 1
ATOM 3991 O O . PRO B 1 214 ? 18.375 13.32 28.094 1 46.06 214 PRO B O 1
ATOM 3994 N N . ALA B 1 215 ? 16.766 13.875 27.047 1 40.78 215 ALA B N 1
ATOM 3995 C CA . ALA B 1 215 ? 16.797 15.117 27.828 1 40.78 215 ALA B CA 1
ATOM 3996 C C . ALA B 1 215 ? 16.438 14.867 29.281 1 40.78 215 ALA B C 1
ATOM 3998 O O . ALA B 1 215 ? 15.32 14.43 29.578 1 40.78 215 ALA B O 1
ATOM 3999 N N . ASP B 1 216 ? 17.031 14.18 30.109 1 43.34 216 ASP B N 1
ATOM 4000 C CA . ASP B 1 216 ? 16.828 14.336 31.547 1 43.34 216 ASP B CA 1
ATOM 4001 C C . ASP B 1 216 ? 16.234 15.703 31.875 1 43.34 216 ASP B C 1
ATOM 4003 O O . ASP B 1 216 ? 16.5 16.266 32.938 1 43.34 216 ASP B O 1
ATOM 4007 N N . VAL B 1 217 ? 15.812 16.672 30.984 1 46.28 217 VAL B N 1
ATOM 4008 C CA . VAL B 1 217 ? 15.844 18.047 31.453 1 46.28 217 VAL B CA 1
ATOM 4009 C C . VAL B 1 217 ? 14.703 18.281 32.438 1 46.28 217 VAL B C 1
ATOM 4011 O O . VAL B 1 217 ? 13.531 18.219 32.062 1 46.28 217 VAL B O 1
ATOM 4014 N N . ASP B 1 218 ? 14.641 17.969 33.688 1 51.72 218 ASP B N 1
ATOM 4015 C CA . ASP B 1 218 ? 13.836 18.594 34.719 1 51.72 218 ASP B CA 1
ATOM 4016 C C . ASP B 1 218 ? 13.086 19.812 34.188 1 51.72 218 ASP B C 1
ATOM 4018 O O . ASP B 1 218 ? 11.984 20.125 34.625 1 51.72 218 ASP B O 1
ATOM 4022 N N . ASP B 1 219 ? 13.57 20.609 33.156 1 62.12 219 ASP B N 1
ATOM 4023 C CA . ASP B 1 219 ? 13.031 21.906 32.719 1 62.12 219 ASP B CA 1
ATOM 4024 C C . ASP B 1 219 ? 12.375 21.781 31.344 1 62.12 219 ASP B C 1
ATOM 4026 O O . ASP B 1 219 ? 12.266 22.781 30.609 1 62.12 219 ASP B O 1
ATOM 4030 N N . ALA B 1 220 ? 11.906 20.578 31.047 1 66.12 220 ALA B N 1
ATOM 4031 C CA . ALA B 1 220 ? 11.367 20.422 29.703 1 66.12 220 ALA B CA 1
ATOM 4032 C C . ALA B 1 220 ? 10.047 21.172 29.562 1 66.12 220 ALA B C 1
ATOM 4034 O O . ALA B 1 220 ? 9.227 21.188 30.484 1 66.12 220 ALA B O 1
ATOM 4035 N N . THR B 1 221 ? 9.836 21.906 28.5 1 76.12 221 THR B N 1
ATOM 4036 C CA . THR B 1 221 ? 8.602 22.625 28.188 1 76.12 221 THR B CA 1
ATOM 4037 C C . THR B 1 221 ? 7.469 21.641 27.922 1 76.12 221 THR B C 1
ATOM 4039 O O . THR B 1 221 ? 7.703 20.438 27.75 1 76.12 221 THR B O 1
ATOM 4042 N N . GLU B 1 222 ? 6.27 21.969 28.078 1 72.94 222 GLU B N 1
ATOM 4043 C CA . GLU B 1 222 ? 5.09 21.156 27.797 1 72.94 222 GLU B CA 1
ATOM 4044 C C . GLU B 1 222 ? 5.145 20.578 26.375 1 72.94 222 GLU B C 1
ATOM 4046 O O . GLU B 1 222 ? 4.75 19.422 26.156 1 72.94 222 GLU B O 1
ATOM 4051 N N . GLU B 1 223 ? 5.719 21.344 25.516 1 72.12 223 GLU B N 1
ATOM 4052 C CA . GLU B 1 223 ? 5.867 20.906 24.125 1 72.12 223 GLU B CA 1
ATOM 4053 C C . GLU B 1 223 ? 6.816 19.719 24.031 1 72.12 223 GLU B C 1
ATOM 4055 O O . GLU B 1 223 ? 6.531 18.734 23.328 1 72.12 223 GLU B O 1
ATOM 4060 N N . GLN B 1 224 ? 7.816 19.781 24.766 1 74.44 224 GLN B N 1
ATOM 4061 C CA . GLN B 1 224 ? 8.812 18.703 24.734 1 74.44 224 GLN B CA 1
ATOM 4062 C C . GLN B 1 224 ? 8.266 17.422 25.344 1 74.44 224 GLN B C 1
ATOM 4064 O O . GLN B 1 224 ? 8.555 16.328 24.875 1 74.44 224 GLN B O 1
ATOM 4069 N N . ARG B 1 225 ? 7.43 17.641 26.359 1 77.19 225 ARG B N 1
ATOM 4070 C CA . ARG B 1 225 ? 6.832 16.484 27.016 1 77.19 225 ARG B CA 1
ATOM 4071 C C . ARG B 1 225 ? 5.855 15.766 26.078 1 77.19 225 ARG B C 1
ATOM 4073 O O . ARG B 1 225 ? 5.809 14.539 26.047 1 77.19 225 ARG B O 1
ATOM 4080 N N . GLN B 1 226 ? 5.07 16.484 25.391 1 73.19 226 GLN B N 1
ATOM 4081 C CA . GLN B 1 226 ? 4.102 15.898 24.469 1 73.19 226 GLN B CA 1
ATOM 4082 C C . GLN B 1 226 ? 4.801 15.18 23.328 1 73.19 226 GLN B C 1
ATOM 4084 O O . GLN B 1 226 ? 4.375 14.094 22.922 1 73.19 226 GLN B O 1
ATOM 4089 N N . LEU B 1 227 ? 5.832 15.773 22.875 1 72.88 227 LEU B N 1
ATOM 4090 C CA . LEU B 1 227 ? 6.605 15.148 21.812 1 72.88 227 LEU B CA 1
ATOM 4091 C C . LEU B 1 227 ? 7.207 13.828 22.281 1 72.88 227 LEU B C 1
ATOM 4093 O O . LEU B 1 227 ? 7.23 12.852 21.531 1 72.88 227 LEU B O 1
ATOM 4097 N N . GLU B 1 228 ? 7.617 13.852 23.484 1 77.75 228 GLU B N 1
ATOM 4098 C CA . GLU B 1 228 ? 8.203 12.641 24.047 1 77.75 228 GLU B CA 1
ATOM 4099 C C . GLU B 1 228 ? 7.16 11.539 24.203 1 77.75 228 GLU B C 1
ATOM 4101 O O . GLU B 1 228 ? 7.445 10.367 23.984 1 77.75 228 GLU B O 1
ATOM 4106 N N . LYS B 1 229 ? 6.023 11.992 24.609 1 77.31 229 LYS B N 1
ATOM 4107 C CA . LYS B 1 229 ? 4.934 11.031 24.766 1 77.31 229 LYS B CA 1
ATOM 4108 C C . LYS B 1 229 ? 4.578 10.398 23.422 1 77.31 229 LYS B C 1
ATOM 4110 O O . LYS B 1 229 ? 4.387 9.18 23.344 1 77.31 229 LYS B O 1
ATOM 4115 N N . GLN B 1 230 ? 4.555 11.188 22.453 1 74.44 230 GLN B N 1
ATOM 4116 C CA . GLN B 1 230 ? 4.242 10.695 21.125 1 74.44 230 GLN B CA 1
ATOM 4117 C C . GLN B 1 230 ? 5.32 9.742 20.625 1 74.44 230 GLN B C 1
ATOM 4119 O O . GLN B 1 230 ? 5.016 8.719 20 1 74.44 230 GLN B O 1
ATOM 4124 N N . ARG B 1 231 ? 6.484 10.102 20.922 1 77.5 231 ARG B N 1
ATOM 4125 C CA . ARG B 1 231 ? 7.613 9.266 20.516 1 77.5 231 ARG B CA 1
ATOM 4126 C C . ARG B 1 231 ? 7.555 7.906 21.219 1 77.5 231 ARG B C 1
ATOM 4128 O O . ARG B 1 231 ? 7.801 6.875 20.578 1 77.5 231 ARG B O 1
ATOM 4135 N N . ARG B 1 232 ? 7.188 7.922 22.422 1 80 232 ARG B N 1
ATOM 4136 C CA . ARG B 1 232 ? 7.121 6.688 23.188 1 80 232 ARG B CA 1
ATOM 4137 C C . ARG B 1 232 ? 5.996 5.789 22.688 1 80 232 ARG B C 1
ATOM 4139 O O . ARG B 1 232 ? 6.156 4.566 22.625 1 80 232 ARG B O 1
ATOM 4146 N N . ARG B 1 233 ? 4.938 6.43 22.391 1 78.06 233 ARG B N 1
ATOM 4147 C CA . ARG B 1 233 ? 3.811 5.672 21.859 1 78.06 233 ARG B CA 1
ATOM 4148 C C . ARG B 1 233 ? 4.172 5.012 20.531 1 78.06 233 ARG B C 1
ATOM 4150 O O . ARG B 1 233 ? 3.826 3.852 20.297 1 78.06 233 ARG B O 1
ATOM 4157 N N . ARG B 1 234 ? 4.844 5.703 19.781 1 78.69 234 ARG B N 1
ATOM 4158 C CA . ARG B 1 234 ? 5.281 5.18 18.484 1 78.69 234 ARG B CA 1
ATOM 4159 C C . ARG B 1 234 ? 6.27 4.035 18.656 1 78.69 234 ARG B C 1
ATOM 4161 O O . ARG B 1 234 ? 6.219 3.041 17.938 1 78.69 234 ARG B O 1
ATOM 4168 N N . GLN B 1 235 ? 7.102 4.262 19.609 1 84.19 235 GLN B N 1
ATOM 4169 C CA . GLN B 1 235 ? 8.102 3.232 19.891 1 84.19 235 GLN B CA 1
ATOM 4170 C C . GLN B 1 235 ? 7.441 1.939 20.359 1 84.19 235 GLN B C 1
ATOM 4172 O O . GLN B 1 235 ? 7.824 0.849 19.922 1 84.19 235 GLN B O 1
ATOM 4177 N N . ARG B 1 236 ? 6.492 2.041 21.156 1 84 236 ARG B N 1
ATOM 4178 C CA . ARG B 1 236 ? 5.789 0.868 21.656 1 84 236 ARG B CA 1
ATOM 4179 C C . ARG B 1 236 ? 5.047 0.147 20.547 1 84 236 ARG B C 1
ATOM 4181 O O . ARG B 1 236 ? 5.043 -1.084 20.484 1 84 236 ARG B O 1
ATOM 4188 N N . LEU B 1 237 ? 4.465 0.925 19.766 1 83.44 237 LEU B N 1
ATOM 4189 C CA . LEU B 1 237 ? 3.768 0.355 18.625 1 83.44 237 LEU B CA 1
ATOM 4190 C C . LEU B 1 237 ? 4.738 -0.389 17.719 1 83.44 237 LEU B C 1
ATOM 4192 O O . LEU B 1 237 ? 4.477 -1.526 17.312 1 83.44 237 LEU B O 1
ATOM 4196 N N . THR B 1 238 ? 5.824 0.273 17.422 1 86.44 238 THR B N 1
ATOM 4197 C CA . THR B 1 238 ? 6.809 -0.326 16.516 1 86.44 238 THR B CA 1
ATOM 4198 C C . THR B 1 238 ? 7.391 -1.599 17.125 1 86.44 238 THR B C 1
ATOM 4200 O O . THR B 1 238 ? 7.629 -2.58 16.422 1 86.44 238 THR B O 1
ATOM 4203 N N . ASP B 1 239 ? 7.523 -1.564 18.422 1 87.25 239 ASP B N 1
ATOM 4204 C CA . ASP B 1 239 ? 8 -2.752 19.125 1 87.25 239 ASP B CA 1
ATOM 4205 C C . ASP B 1 239 ? 7.023 -3.916 18.953 1 87.25 239 ASP B C 1
ATOM 4207 O O . ASP B 1 239 ? 7.441 -5.051 18.719 1 87.25 239 ASP B O 1
ATOM 4211 N N . SER B 1 240 ? 5.832 -3.619 19.109 1 85.69 240 SER B N 1
ATOM 4212 C CA . SER B 1 240 ? 4.805 -4.648 18.984 1 85.69 240 SER B CA 1
ATOM 4213 C C . SER B 1 240 ? 4.734 -5.195 17.562 1 85.69 240 SER B C 1
ATOM 4215 O O . SER B 1 240 ? 4.535 -6.395 17.359 1 85.69 240 SER B O 1
ATOM 4217 N N . ILE B 1 241 ? 4.867 -4.355 16.609 1 86.81 241 ILE B N 1
ATOM 4218 C CA . ILE B 1 241 ? 4.867 -4.773 15.211 1 86.81 241 ILE B CA 1
ATOM 4219 C C . ILE B 1 241 ? 6.059 -5.691 14.945 1 86.81 241 ILE B C 1
ATOM 4221 O O . ILE B 1 241 ? 5.914 -6.738 14.312 1 86.81 241 ILE B O 1
ATOM 4225 N N . CYS B 1 242 ? 7.184 -5.262 15.445 1 85.69 242 CYS B N 1
ATOM 4226 C CA . CYS B 1 242 ? 8.391 -6.059 15.258 1 85.69 242 CYS B CA 1
ATOM 4227 C C . CYS B 1 242 ? 8.234 -7.438 15.883 1 85.69 242 CYS B C 1
ATOM 4229 O O . CYS B 1 242 ? 8.656 -8.445 15.305 1 85.69 242 CYS B O 1
ATOM 4231 N N . GLN B 1 243 ? 7.629 -7.449 17.016 1 84.38 243 GLN B N 1
ATOM 4232 C CA . GLN B 1 243 ? 7.395 -8.727 17.688 1 84.38 243 GLN B CA 1
ATOM 4233 C C . GLN B 1 243 ? 6.496 -9.633 16.844 1 84.38 243 GLN B C 1
ATOM 4235 O O . GLN B 1 243 ? 6.738 -10.836 16.734 1 84.38 243 GLN B O 1
ATOM 4240 N N . LEU B 1 244 ? 5.492 -9.055 16.312 1 82.44 244 LEU B N 1
ATOM 4241 C CA . LEU B 1 244 ? 4.594 -9.805 15.445 1 82.44 244 LEU B CA 1
ATOM 4242 C C . LEU B 1 244 ? 5.344 -10.367 14.242 1 82.44 244 LEU B C 1
ATOM 4244 O O . LEU B 1 244 ? 5.164 -11.539 13.883 1 82.44 244 LEU B O 1
ATOM 4248 N N . LEU B 1 245 ? 6.129 -9.547 13.633 1 81.44 245 LEU B N 1
ATOM 4249 C CA . LEU B 1 245 ? 6.883 -9.953 12.453 1 81.44 245 LEU B CA 1
ATOM 4250 C C . LEU B 1 245 ? 7.855 -11.078 12.789 1 81.44 245 LEU B C 1
ATOM 4252 O O . LEU B 1 245 ? 8.078 -11.977 11.977 1 81.44 245 LEU B O 1
ATOM 4256 N N . ASP B 1 246 ? 8.391 -11.008 13.961 1 80.81 246 ASP B N 1
ATOM 4257 C CA . ASP B 1 246 ? 9.344 -12.023 14.398 1 80.81 246 ASP B CA 1
ATOM 4258 C C . ASP B 1 246 ? 8.641 -13.352 14.68 1 80.81 246 ASP B C 1
ATOM 4260 O O . ASP B 1 246 ? 9.219 -14.422 14.461 1 80.81 246 ASP B O 1
ATOM 4264 N N . ASP B 1 247 ? 7.477 -13.273 15.227 1 76.88 247 ASP B N 1
ATOM 4265 C CA . ASP B 1 247 ? 6.742 -14.469 15.625 1 76.88 247 ASP B CA 1
ATOM 4266 C C . ASP B 1 247 ? 6.273 -15.258 14.406 1 76.88 247 ASP B C 1
ATOM 4268 O O . ASP B 1 247 ? 6.094 -16.469 14.477 1 76.88 247 ASP B O 1
ATOM 4272 N N . TYR B 1 248 ? 5.984 -14.547 13.461 1 66.88 248 TYR B N 1
ATOM 4273 C CA . TYR B 1 248 ? 5.449 -15.242 12.297 1 66.88 248 TYR B CA 1
ATOM 4274 C C . TYR B 1 248 ? 6.457 -15.266 11.156 1 66.88 248 TYR B C 1
ATOM 4276 O O . TYR B 1 248 ? 6.598 -14.281 10.43 1 66.88 248 TYR B O 1
ATOM 4284 N N . THR B 1 249 ? 7.117 -16.375 11.062 1 57.72 249 THR B N 1
ATOM 4285 C CA . THR B 1 249 ? 8.109 -16.641 10.031 1 57.72 249 THR B CA 1
ATOM 4286 C C . THR B 1 249 ? 7.508 -16.453 8.641 1 57.72 249 THR B C 1
ATOM 4288 O O . THR B 1 249 ? 8.234 -16.375 7.652 1 57.72 249 THR B O 1
ATOM 4291 N N . MET B 1 250 ? 6.25 -16.609 8.703 1 50.94 250 MET B N 1
ATOM 4292 C CA . MET B 1 250 ? 5.629 -16.531 7.383 1 50.94 250 MET B CA 1
ATOM 4293 C C . MET B 1 250 ? 5.926 -15.18 6.723 1 50.94 250 MET B C 1
ATOM 4295 O O . MET B 1 250 ? 5.926 -15.07 5.496 1 50.94 250 MET B O 1
ATOM 4299 N N . VAL B 1 251 ? 6.215 -14.242 7.555 1 61.16 251 VAL B N 1
ATOM 4300 C CA . VAL B 1 251 ? 6.586 -12.977 6.934 1 61.16 251 VAL B CA 1
ATOM 4301 C C . VAL B 1 251 ? 8.07 -12.992 6.582 1 61.16 251 VAL B C 1
ATOM 4303 O O . VAL B 1 251 ? 8.641 -11.953 6.23 1 61.16 251 VAL B O 1
ATOM 4306 N N . SER B 1 252 ? 8.562 -14.141 6.531 1 76.25 252 SER B N 1
ATOM 4307 C CA . SER B 1 252 ? 9.977 -14.219 6.199 1 76.25 252 SER B CA 1
ATOM 4308 C C . SER B 1 252 ? 10.203 -14.055 4.699 1 76.25 252 SER B C 1
ATOM 4310 O O . SER B 1 252 ? 9.375 -14.469 3.893 1 76.25 252 SER B O 1
ATOM 4312 N N . PHE B 1 253 ? 11.227 -13.273 4.426 1 83.5 253 PHE B N 1
ATOM 4313 C CA . PHE B 1 253 ? 11.57 -12.984 3.037 1 83.5 253 PHE B CA 1
ATOM 4314 C C . PHE B 1 253 ? 12.719 -13.875 2.574 1 83.5 253 PHE B C 1
ATOM 4316 O O . PHE B 1 253 ? 13.703 -14.047 3.293 1 83.5 253 PHE B O 1
ATOM 4323 N N . LEU B 1 254 ? 12.516 -14.547 1.45 1 89.06 254 LEU B N 1
ATOM 4324 C CA . LEU B 1 254 ? 13.594 -15.273 0.785 1 89.06 254 LEU B CA 1
ATOM 4325 C C . LEU B 1 254 ? 14.445 -14.32 -0.052 1 89.06 254 LEU B C 1
ATOM 4327 O O . LEU B 1 254 ? 13.93 -13.633 -0.937 1 89.06 254 LEU B O 1
ATOM 4331 N N . PRO B 1 255 ? 15.734 -14.281 0.237 1 90.25 255 PRO B N 1
ATOM 4332 C CA . PRO B 1 255 ? 16.578 -13.445 -0.625 1 90.25 255 PRO B CA 1
ATOM 4333 C C . PRO B 1 255 ? 16.703 -14 -2.041 1 90.25 255 PRO B C 1
ATOM 4335 O O . PRO B 1 255 ? 16.828 -15.219 -2.225 1 90.25 255 PRO B O 1
ATOM 4338 N N . LEU B 1 256 ? 16.672 -13.141 -2.992 1 94.88 256 LEU B N 1
ATOM 4339 C CA . LEU B 1 256 ? 16.828 -13.539 -4.387 1 94.88 256 LEU B CA 1
ATOM 4340 C C . LEU B 1 256 ? 17.969 -12.758 -5.047 1 94.88 256 LEU B C 1
ATOM 4342 O O . LEU B 1 256 ? 17.891 -11.539 -5.18 1 94.88 256 LEU B O 1
ATOM 4346 N N . ASN B 1 257 ? 18.969 -13.453 -5.312 1 94.19 257 ASN B N 1
ATOM 4347 C CA . ASN B 1 257 ? 20.047 -12.969 -6.172 1 94.19 257 ASN B CA 1
ATOM 4348 C C . ASN B 1 257 ? 19.938 -13.531 -7.586 1 94.19 257 ASN B C 1
ATOM 4350 O O . ASN B 1 257 ? 20.234 -14.703 -7.82 1 94.19 257 ASN B O 1
ATOM 4354 N N . ILE B 1 258 ? 19.562 -12.688 -8.547 1 94.88 258 ILE B N 1
ATOM 4355 C CA . ILE B 1 258 ? 19.234 -13.141 -9.891 1 94.88 258 ILE B CA 1
ATOM 4356 C C . ILE B 1 258 ? 20.516 -13.562 -10.617 1 94.88 258 ILE B C 1
ATOM 4358 O O . ILE B 1 258 ? 20.453 -14.219 -11.664 1 94.88 258 ILE B O 1
ATOM 4362 N N . ARG B 1 259 ? 21.656 -13.234 -10.117 1 94.06 259 ARG B N 1
ATOM 4363 C CA . ARG B 1 259 ? 22.922 -13.617 -10.727 1 94.06 259 ARG B CA 1
ATOM 4364 C C . ARG B 1 259 ? 23.422 -14.938 -10.164 1 94.06 259 ARG B C 1
ATOM 4366 O O . ARG B 1 259 ? 24.469 -15.445 -10.586 1 94.06 259 ARG B O 1
ATOM 4373 N N . ASP B 1 260 ? 22.734 -15.461 -9.203 1 93.75 260 ASP B N 1
ATOM 4374 C CA . ASP B 1 260 ? 23.094 -16.719 -8.562 1 93.75 260 ASP B CA 1
ATOM 4375 C C . ASP B 1 260 ? 22.031 -17.781 -8.812 1 93.75 260 ASP B C 1
ATOM 4377 O O . ASP B 1 260 ? 20.953 -17.75 -8.211 1 93.75 260 ASP B O 1
ATOM 4381 N N . GLU B 1 261 ? 22.375 -18.797 -9.555 1 93.94 261 GLU B N 1
ATOM 4382 C CA . GLU B 1 261 ? 21.438 -19.844 -9.953 1 93.94 261 GLU B CA 1
ATOM 4383 C C . GLU B 1 261 ? 20.906 -20.594 -8.734 1 93.94 261 GLU B C 1
ATOM 4385 O O . GLU B 1 261 ? 19.75 -21.031 -8.727 1 93.94 261 GLU B O 1
ATOM 4390 N N . ASP B 1 262 ? 21.719 -20.734 -7.777 1 94.31 262 ASP B N 1
ATOM 4391 C CA . ASP B 1 262 ? 21.297 -21.422 -6.57 1 94.31 262 ASP B CA 1
ATOM 4392 C C . ASP B 1 262 ? 20.234 -20.625 -5.824 1 94.31 262 ASP B C 1
ATOM 4394 O O . ASP B 1 262 ? 19.312 -21.188 -5.227 1 94.31 262 ASP B O 1
ATOM 4398 N N . SER B 1 263 ? 20.406 -19.344 -5.84 1 94 263 SER B N 1
ATOM 4399 C CA . SER B 1 263 ? 19.422 -18.469 -5.219 1 94 263 SER B CA 1
ATOM 4400 C C . SER B 1 263 ? 18.062 -18.562 -5.918 1 94 263 SER B C 1
ATOM 4402 O O . SER B 1 263 ? 17.031 -18.688 -5.262 1 94 263 SER B O 1
ATOM 4404 N N . ILE B 1 264 ? 18.109 -18.547 -7.203 1 96.44 264 ILE B N 1
ATOM 4405 C CA . ILE B 1 264 ? 16.891 -18.656 -8 1 96.44 264 ILE B CA 1
ATOM 4406 C C . ILE B 1 264 ? 16.219 -20.016 -7.742 1 96.44 264 ILE B C 1
ATOM 4408 O O . ILE B 1 264 ? 15.008 -20.094 -7.531 1 96.44 264 ILE B O 1
ATOM 4412 N N . ASP B 1 265 ? 17.031 -21.016 -7.723 1 94.94 265 ASP B N 1
ATOM 4413 C CA . ASP B 1 265 ? 16.531 -22.359 -7.508 1 94.94 265 ASP B CA 1
ATOM 4414 C C . ASP B 1 265 ? 15.883 -22.5 -6.129 1 94.94 265 ASP B C 1
ATOM 4416 O O . ASP B 1 265 ? 14.875 -23.188 -5.973 1 94.94 265 ASP B O 1
ATOM 4420 N N . HIS B 1 266 ? 16.5 -21.922 -5.207 1 94.25 266 HIS B N 1
ATOM 4421 C CA . HIS B 1 266 ? 15.977 -21.984 -3.852 1 94.25 266 HIS B CA 1
ATOM 4422 C C . HIS B 1 266 ? 14.602 -21.344 -3.766 1 94.25 26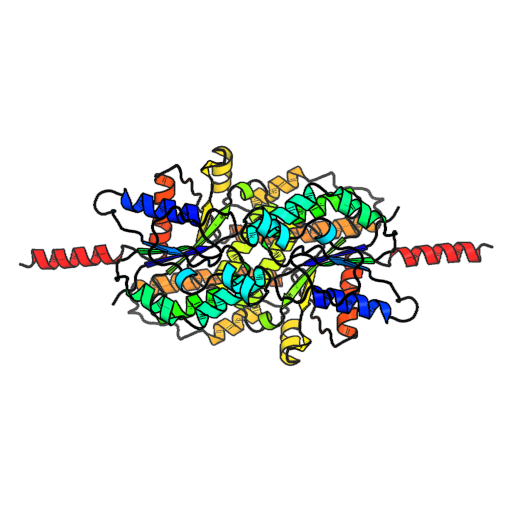6 HIS B C 1
ATOM 4424 O O . HIS B 1 266 ? 13.68 -21.906 -3.174 1 94.25 266 HIS B O 1
ATOM 4430 N N . VAL B 1 267 ? 14.43 -20.172 -4.301 1 95.69 267 VAL B N 1
ATOM 4431 C CA . VAL B 1 267 ? 13.148 -19.469 -4.297 1 95.69 267 VAL B CA 1
ATOM 4432 C C . VAL B 1 267 ? 12.102 -20.312 -5.027 1 95.69 267 VAL B C 1
ATOM 4434 O O . VAL B 1 267 ? 10.992 -20.516 -4.527 1 95.69 267 VAL B O 1
ATOM 4437 N N . LEU B 1 268 ? 12.5 -20.844 -6.211 1 96.06 268 LEU B N 1
ATOM 4438 C CA . LEU B 1 268 ? 11.586 -21.672 -6.992 1 96.06 268 LEU B CA 1
ATOM 4439 C C . LEU B 1 268 ? 11.148 -22.891 -6.199 1 96.06 268 LEU B C 1
ATOM 4441 O O . LEU B 1 268 ? 9.969 -23.25 -6.203 1 96.06 268 LEU B O 1
ATOM 4445 N N . SER B 1 269 ? 12.078 -23.5 -5.543 1 93.69 269 SER B N 1
ATOM 4446 C CA . SER B 1 269 ? 11.781 -24.688 -4.758 1 93.69 269 SER B CA 1
ATOM 4447 C C . SER B 1 269 ? 10.805 -24.391 -3.625 1 93.69 269 SER B C 1
ATOM 4449 O O . SER B 1 269 ? 9.938 -25.203 -3.305 1 93.69 269 SER B O 1
ATOM 4451 N N . CYS B 1 270 ? 10.984 -23.297 -3.018 1 93.12 270 CYS B N 1
ATOM 4452 C CA . CYS B 1 270 ? 10.094 -22.891 -1.939 1 93.12 270 CYS B CA 1
ATOM 4453 C C . CYS B 1 270 ? 8.688 -22.641 -2.463 1 93.12 270 CYS B C 1
ATOM 4455 O O . CYS B 1 270 ? 7.703 -23.031 -1.828 1 93.12 270 CYS B O 1
ATOM 4457 N N . VAL B 1 271 ? 8.578 -22.016 -3.605 1 94.69 271 VAL B N 1
ATOM 4458 C CA . VAL B 1 271 ? 7.27 -21.766 -4.207 1 94.69 271 VAL B CA 1
ATOM 4459 C C . VAL B 1 271 ? 6.625 -23.094 -4.602 1 94.69 271 VAL B C 1
ATOM 4461 O O . VAL B 1 271 ? 5.434 -23.297 -4.371 1 94.69 271 VAL B O 1
ATOM 4464 N N . ASP B 1 272 ? 7.43 -24 -5.203 1 92.56 272 ASP B N 1
ATOM 4465 C CA . ASP B 1 272 ? 6.945 -25.328 -5.578 1 92.56 272 ASP B CA 1
ATOM 4466 C C . ASP B 1 272 ? 6.352 -26.047 -4.375 1 92.56 272 ASP B C 1
ATOM 4468 O O . ASP B 1 272 ? 5.285 -26.672 -4.48 1 92.56 272 ASP B O 1
ATOM 4472 N N . ALA B 1 273 ? 7.082 -25.984 -3.305 1 89.12 273 ALA B N 1
ATOM 4473 C CA . ALA B 1 273 ? 6.625 -26.641 -2.086 1 89.12 273 ALA B CA 1
ATOM 4474 C C . ALA B 1 273 ? 5.305 -26.047 -1.603 1 89.12 273 ALA B C 1
ATOM 4476 O O . ALA B 1 273 ? 4.453 -26.766 -1.076 1 89.12 273 ALA B O 1
ATOM 4477 N N . THR B 1 274 ? 5.145 -24.781 -1.795 1 87.69 274 THR B N 1
ATOM 4478 C CA . THR B 1 274 ? 3.951 -24.078 -1.353 1 87.69 274 THR B CA 1
ATOM 4479 C C . THR B 1 274 ? 2.73 -24.516 -2.156 1 87.69 274 THR B C 1
ATOM 4481 O O . THR B 1 274 ? 1.62 -24.578 -1.625 1 87.69 274 THR B O 1
ATOM 4484 N N . ILE B 1 275 ? 2.912 -24.828 -3.461 1 88.31 275 ILE B N 1
ATOM 4485 C CA . ILE B 1 275 ? 1.779 -25.203 -4.301 1 88.31 275 ILE B CA 1
ATOM 4486 C C . ILE B 1 275 ? 1.799 -26.703 -4.555 1 88.31 275 ILE B C 1
ATOM 4488 O O . ILE B 1 275 ? 1.065 -27.203 -5.41 1 88.31 275 ILE B O 1
ATOM 4492 N N . GLN B 1 276 ? 2.734 -27.453 -3.949 1 82.31 276 GLN B N 1
ATOM 4493 C CA . GLN B 1 276 ? 2.859 -28.906 -4.016 1 82.31 276 GLN B CA 1
ATOM 4494 C C . GLN B 1 276 ? 3.158 -29.375 -5.441 1 82.31 276 GLN B C 1
ATOM 4496 O O . GLN B 1 276 ? 2.568 -30.344 -5.922 1 82.31 276 GLN B O 1
ATOM 4501 N N . TYR B 1 277 ? 3.908 -28.531 -6.051 1 83.12 277 TYR B N 1
ATOM 4502 C CA . TYR B 1 277 ? 4.34 -28.922 -7.395 1 83.12 277 TYR B CA 1
ATOM 4503 C C . TYR B 1 277 ? 5.258 -30.125 -7.348 1 83.12 277 TYR B C 1
ATOM 4505 O O . TYR B 1 277 ? 6.207 -30.172 -6.555 1 83.12 277 TYR B O 1
ATOM 4513 N N . GLY B 1 278 ? 5.047 -31.125 -8.211 1 69.75 278 GLY B N 1
ATOM 4514 C CA . GLY B 1 278 ? 5.902 -32.281 -8.352 1 69.75 278 GLY B CA 1
ATOM 4515 C C . GLY B 1 278 ? 5.527 -33.406 -7.414 1 69.75 278 GLY B C 1
ATOM 4516 O O . GLY B 1 278 ? 6.09 -34.5 -7.496 1 69.75 278 GLY B O 1
ATOM 4517 N N . GLU B 1 279 ? 4.832 -33.188 -6.418 1 63.31 279 GLU B N 1
ATOM 4518 C CA . GLU B 1 279 ? 4.523 -34.219 -5.453 1 63.31 279 GLU B CA 1
ATOM 4519 C C . GLU B 1 279 ? 3.648 -35.312 -6.074 1 63.31 279 GLU B C 1
ATOM 4521 O O . GLU B 1 279 ? 3.758 -36.5 -5.715 1 63.31 279 GLU B O 1
ATOM 4526 N N . ASP B 1 280 ? 2.852 -35 -6.973 1 53.16 280 ASP B N 1
ATOM 4527 C CA . ASP B 1 280 ? 2.086 -36.094 -7.594 1 53.16 280 ASP B CA 1
ATOM 4528 C C . ASP B 1 280 ? 2.941 -36.875 -8.594 1 53.16 280 ASP B C 1
ATOM 4530 O O . ASP B 1 280 ? 2.676 -38.031 -8.867 1 53.16 280 ASP B O 1
ATOM 4534 N N . ALA B 1 281 ? 3.875 -36.281 -9.172 1 48.41 281 ALA B N 1
ATOM 4535 C CA . ALA B 1 281 ? 4.68 -37 -10.156 1 48.41 281 ALA B CA 1
ATOM 4536 C C . ALA B 1 281 ? 5.391 -38.188 -9.516 1 48.41 281 ALA B C 1
ATOM 4538 O O . ALA B 1 281 ? 5.57 -39.219 -10.148 1 48.41 281 ALA B O 1
ATOM 4539 N N . GLU B 1 282 ? 5.75 -37.969 -8.305 1 45.78 282 GLU B N 1
ATOM 4540 C CA . GLU B 1 282 ? 6.414 -39.094 -7.688 1 45.78 282 GLU B CA 1
ATOM 4541 C C . GLU B 1 282 ? 5.445 -40.25 -7.504 1 45.78 282 GLU B C 1
ATOM 4543 O O . GLU B 1 282 ? 5.84 -41.438 -7.605 1 45.78 282 GLU B O 1
ATOM 4548 N N . VAL B 1 283 ? 4.281 -39.938 -7.266 1 43.94 283 VAL B N 1
ATOM 4549 C CA . VAL B 1 283 ? 3.334 -41.031 -7.023 1 43.94 283 VAL B CA 1
ATOM 4550 C C . VAL B 1 283 ? 3 -41.719 -8.336 1 43.94 283 VAL B C 1
ATOM 4552 O O . VAL B 1 283 ? 2.891 -42.938 -8.391 1 43.94 283 VAL B O 1
ATOM 4555 N N . ARG B 1 284 ? 2.939 -41.031 -9.414 1 46.91 284 ARG B N 1
ATOM 4556 C CA . ARG B 1 284 ? 2.58 -41.656 -10.68 1 46.91 284 ARG B CA 1
ATOM 4557 C C . ARG B 1 284 ? 3.707 -42.562 -11.172 1 46.91 284 ARG B C 1
ATOM 4559 O O . ARG B 1 284 ? 3.457 -43.562 -11.844 1 46.91 284 ARG B O 1
ATOM 4566 N N . GLY B 1 285 ? 4.812 -42.094 -10.828 1 44.16 285 GLY B N 1
ATOM 4567 C CA . GLY B 1 285 ? 5.938 -42.938 -11.211 1 44.16 285 GLY B CA 1
ATOM 4568 C C . GLY B 1 285 ? 5.961 -44.281 -10.484 1 44.16 285 GLY B C 1
ATOM 4569 O O . GLY B 1 285 ? 6.391 -45.281 -11.039 1 44.16 285 GLY B O 1
ATOM 4570 N N . LEU B 1 286 ? 5.691 -44.156 -9.266 1 43.88 286 LEU B N 1
ATOM 4571 C CA . LEU B 1 286 ? 5.652 -45.406 -8.492 1 43.88 286 LEU B CA 1
ATOM 4572 C C . LEU B 1 286 ? 4.543 -46.312 -8.992 1 43.88 286 LEU B C 1
ATOM 4574 O O . LEU B 1 286 ? 4.707 -47.531 -9.023 1 43.88 286 LEU B O 1
ATOM 4578 N N . ASP B 1 287 ? 3.521 -45.719 -9.312 1 44.66 287 ASP B N 1
ATOM 4579 C CA . ASP B 1 287 ? 2.426 -46.531 -9.797 1 44.66 287 ASP B CA 1
ATOM 4580 C C . ASP B 1 287 ? 2.75 -47.125 -11.164 1 44.66 287 ASP B C 1
ATOM 4582 O O . ASP B 1 287 ? 2.422 -48.281 -11.438 1 44.66 287 ASP B O 1
ATOM 4586 N N . GLU B 1 288 ? 3.375 -46.344 -12.016 1 43.91 288 GLU B N 1
ATOM 4587 C CA . GLU B 1 288 ? 3.746 -46.875 -13.32 1 43.91 288 GLU B CA 1
ATOM 4588 C C . GLU B 1 288 ? 4.84 -47.938 -13.188 1 43.91 288 GLU B C 1
ATOM 4590 O O . GLU B 1 288 ? 4.934 -48.844 -14.008 1 43.91 288 GLU B O 1
ATOM 4595 N N . ARG B 1 289 ? 5.586 -47.656 -12.148 1 50.53 289 ARG B N 1
ATOM 4596 C CA . ARG B 1 289 ? 6.613 -48.656 -11.906 1 50.53 289 ARG B CA 1
ATOM 4597 C C . ARG B 1 289 ? 6 -49.969 -11.391 1 50.53 289 ARG B C 1
ATOM 4599 O O . ARG B 1 289 ? 6.535 -51.062 -11.633 1 50.53 289 ARG B O 1
ATOM 4606 N N . GLU B 1 290 ? 5.043 -49.719 -10.641 1 46.81 290 GLU B N 1
ATOM 4607 C CA . GLU B 1 290 ? 4.391 -50.906 -10.125 1 46.81 290 GLU B CA 1
ATOM 4608 C C . GLU B 1 290 ? 3.627 -51.656 -11.219 1 46.81 290 GLU B C 1
ATOM 4610 O O . GLU B 1 290 ? 3.535 -52.875 -11.203 1 46.81 290 GLU B O 1
ATOM 4615 N N . PHE B 1 291 ? 3.051 -50.844 -12.109 1 48.56 291 PHE B N 1
ATOM 4616 C CA . PHE B 1 291 ? 2.344 -51.5 -13.195 1 48.56 291 PHE B CA 1
ATOM 4617 C C . PHE B 1 291 ? 3.324 -52.156 -14.156 1 48.56 291 PHE B C 1
ATOM 4619 O O . PHE B 1 291 ? 2.992 -53.156 -14.797 1 48.56 291 PHE B O 1
ATOM 4626 N N . ASP B 1 292 ? 4.484 -51.469 -14.289 1 48.22 292 ASP B N 1
ATOM 4627 C CA . ASP B 1 292 ? 5.434 -52.094 -15.203 1 48.22 292 ASP B CA 1
ATOM 4628 C C . ASP B 1 292 ? 6.004 -53.375 -14.617 1 48.22 292 ASP B C 1
ATOM 4630 O O . ASP B 1 292 ? 6.273 -54.344 -15.344 1 48.22 292 ASP B O 1
ATOM 4634 N N . ASN B 1 293 ? 6.23 -53.344 -13.289 1 45.84 293 ASN B N 1
ATOM 4635 C CA . ASN B 1 293 ? 6.828 -54.562 -12.758 1 45.84 293 ASN B CA 1
ATOM 4636 C C . ASN B 1 293 ? 5.805 -55.688 -12.656 1 45.84 293 ASN B C 1
ATOM 4638 O O . ASN B 1 293 ? 6.125 -56.781 -12.188 1 45.84 293 ASN B O 1
ATOM 4642 N N . GLY B 1 294 ? 4.5 -55.312 -12.68 1 40.09 294 GLY B N 1
ATOM 4643 C CA . GLY B 1 294 ? 3.562 -56.438 -12.625 1 40.09 294 GLY B CA 1
ATOM 4644 C C . GLY B 1 294 ? 3.396 -57.125 -13.961 1 40.09 294 GLY B C 1
ATOM 4645 O O . GLY B 1 294 ? 2.596 -58.062 -14.078 1 40.09 294 GLY B O 1
ATOM 4646 N N . GLU B 1 295 ? 3.875 -56.562 -15.109 1 32.25 295 GLU B N 1
ATOM 4647 C CA . GLU B 1 295 ? 3.881 -57.531 -16.219 1 32.25 295 GLU B CA 1
ATOM 4648 C C . GLU B 1 295 ? 5.145 -58.375 -16.203 1 32.25 295 GLU B C 1
ATOM 4650 O O . GLU B 1 295 ? 6.215 -57.906 -15.812 1 32.25 295 GLU B O 1
#

Organism: NCBI:txid303405

Nearest PDB structures (foldseek):
  7zhf-assembly1_A  TM=8.768E-01  e=7.325E-16  Sulfolobus acidocaldarius
  5hci-assembly5_E  TM=8.137E-01  e=3.117E-13  Saccharomyces cerevisiae
  5hci-assembly4_F-5  TM=7.852E-01  e=1.730E-11  Saccharomyces cerevisiae
  1yr6-assembly1_A  TM=7.912E-01  e=2.471E-10  Pyrococcus abyssi
  3ihl-assembly1_A  TM=5.487E-01  e=6.875E-03  Homo sapiens

InterPro domains:
  IPR004130 GPN-loop GTPase [PF03029] (9-277)
  IPR004130 GPN-loop GTPase [PTHR21231] (6-284)
  IPR030228 GPN-loop GTPase 3 [cd17872] (5-272)

Secondary structure (DSSP, 8-state):
-PPPEEEEEE-STTS-HHHHHHHHHHHHHH--GGG---EEEEE--TT----SS-EEEEGGGT--HHHHHHHHT--HHHHHHHHHHHHHHTHHHHHHHHTTS-TT-EEEEE--S-GGGTTTSTHHHHHHHHHIIIIITTSEEEEEEEEGGGGGSHHHHHHHHHHHHHHHHHH-S-EEEEEE-GGGS-HHHHHHHHH---HHHHHHHHHHHH-------TT--HHHHHHHHHHHHHHHHHHHHHHHHHH-GGGPEEE--TT-HHHHHHHHHHHHHHHTTTHHHHHHHHHHHHHHHT-/-PPPEEEEEE-STTS-HHHHHHHHHHHHHH--GGG---EEEEE--TT----SS-EEEEGGGT--HHHHHHHHT--HHHHHHHHHHHHHHTHHHHHHHHTTS-TT-EEEEE--S-GGGTTTSTHHHHHHHHHIIIIITTSEEEEEEEEGGGGGSHHHHHHHHHHHHHHHHHH-S-EEEEEE-GGGS-HHHHHHHHH---HHHHHHHHHHHH-------TT--HHHHHHHHHHHHHHHHHHHHHHHHHH-GGGPEEE--TT-HHHHHHHHHHHHHHHTTTHHHHHHHHHHHHHHTT-

Radius of gyration: 25.82 Å; Cα contacts (8 Å, |Δi|>4): 915; chains: 2; bounding box: 53×106×61 Å

Solvent-accessible surface area (backbone atoms only — not comparable to full-atom values): 30914 Å² total; per-residue (Å²): 132,68,47,36,32,35,39,42,34,36,35,51,72,85,23,44,61,68,56,48,52,24,50,53,31,52,50,27,64,66,38,63,78,94,62,44,42,72,50,43,32,28,41,58,27,41,71,66,85,78,74,89,51,71,72,70,49,51,40,54,81,78,41,38,26,68,60,42,20,68,74,66,69,40,47,58,68,54,15,50,52,48,45,54,51,49,44,66,76,40,45,64,58,57,50,57,59,53,65,73,50,52,44,85,35,34,37,35,36,39,44,50,30,62,60,52,40,39,33,78,43,53,56,49,34,53,53,50,51,52,41,33,73,73,58,31,62,67,23,36,30,34,35,40,33,38,46,38,78,34,58,81,35,51,47,37,34,53,16,45,49,29,43,52,49,13,36,42,52,36,52,70,47,55,70,44,35,32,23,23,60,41,69,78,45,53,69,67,55,49,49,48,55,69,61,43,67,30,50,47,59,48,46,51,55,50,46,63,72,60,59,61,77,77,75,76,53,92,78,62,50,72,67,55,50,52,52,48,50,52,49,49,52,50,50,53,50,52,50,52,51,18,49,51,52,41,70,36,63,76,71,44,62,44,67,29,25,88,88,35,69,66,34,48,49,50,54,50,50,54,52,30,62,72,31,52,58,66,60,61,56,56,53,52,48,51,50,51,47,49,56,55,67,68,102,133,67,48,37,34,34,38,42,33,35,35,49,72,87,24,44,62,67,57,49,52,27,50,52,33,53,50,27,65,66,38,63,77,94,62,43,43,71,48,42,32,28,40,58,27,42,71,66,86,78,74,87,51,71,72,72,48,52,42,54,78,79,43,38,26,70,58,42,21,67,75,66,69,40,47,55,67,55,15,51,52,48,45,54,51,49,45,66,77,41,45,63,59,56,49,56,60,54,65,72,50,50,44,85,34,36,38,35,38,41,44,51,31,62,60,53,40,39,33,77,43,53,56,48,34,52,52,50,52,53,41,33,74,74,56,32,64,66,22,36,31,35,34,38,32,37,46,40,79,35,59,82,36,50,47,37,34,53,16,47,49,30,44,50,49,14,37,42,52,36,53,71,47,55,70,44,35,32,23,22,60,41,68,79,45,53,69,67,53,50,49,48,54,69,58,46,67,30,49,46,58,47,45,50,55,50,46,62,72,60,58,62,76,76,74,77,53,92,78,60,49,72,67,55,51,51,50,49,51,52,50,50,52,49,48,52,49,51,50,52,51,19,49,52,51,42,70,36,63,74,72,41,61,43,68,29,26,87,87,34,70,66,33,47,49,50,54,52,51,54,52,30,61,72,30,53,58,66,60,61,56,57,53,51,48,51,49,51,48,49,56,55,66,68,101

Foldseek 3Di:
DAFAFEEEEEAAPPLCLLVLLALLQVLLCPDDDPSRAHEAEAEAQLADDDHNHDHLYYLVVVPHLVVQCVVVVDDSVVSRLVSLVSCLVVVVVVVVSRVVDDNQYHYYYRHDNPLCCQAVVVSVLSSLVVVVVVPCQLRYEYEYGGELVQLVPLVSVLVRLVSVVRSCVRNVGHYAYAHEDCVVPDPVSVVCLVVCLFSQVSLVVVCVVVPDDPCPPPPDDPVRVVVVVVVVVVSVVSNVSRVVCNVDCSSRYQYADSVDSVSSVVSVVVVCVRSVRPVVVVVVVVVVVVVVVVD/DAFAFEEEEEAAPPLCLLVLLALLQVLLCPDDDPSRAHEAEAEAQLADDDHNHDHLYYLVVVPHLVVQCVVVVDDSVVSRLVSLVSCLVVVVVVVVSRVVDDNQYHYYYRHDNPLCCQAVVVSVLSSLVVVVVVPCQLRYEYEYGDELVQLVPLVSVLVRLVSVVRSCVRNVGHYAYAHEDCVVPDPVSVVCLVVCLFSQVSLVVVCVVVPDDPCPPPPDDPVRVVVVVVVVVVVVVSNVSRVVCNVDCSSPHQYADSVDSVSSVVSVVVVCVRSVNPVVVVVVVVVVVVVVVVD

pLDDT: mean 82.61, std 15.04, range [32.22, 98.38]

Sequence (590 aa):
MGRCFIQIVMGPAGSGKSTYCQAMQHHAETLGGSRKRTIHVANLDPSAEEFGYQLAFDIRDLISVEEVMEELNLGPNGGLVYCMEYLLNNMDWLQDELDGFGDDDYLILDCPGQLELYTHIPLMRHVIDRMRMWGYGNSMAAVFLLDATFVADTSKFISGSLLSLSAMIALELPHVNVLSKCDLLSEEAVEHILSLNSASELWDQEQDSNSIMPADVDDATEEQRQLEKQRRRRQRLTDSICQLLDDYTMVSFLPLNIRDEDSIDHVLSCVDATIQYGEDAEVRGLDEREFDNGEMGRCFIQIVMGPAGSGKSTYCQAMQHHAETLGGSRKRTIHVANLDPSAEEFGYQLAFDIRDLISVEEVMEELNLGPNGGLVYCMEYLLNNMDWLQDELDGFGDDDYLILDCPGQLELYTHIPLMRHVIDRMRMWGYGNSMAAVFLLDATFVADTSKFISGSLLSLSAMIALELPHVNVLSKCDLLSEEAVEHILSLNSASELWDQEQDSNSIMPADVDDATEEQRQLEKQRRRRQRLTDSICQLLDDYTMVSFLPLNIRDEDSIDHVLSCVDATIQYGEDAEVRGLDEREFDNGE